Protein 2OPE (pdb70)

Structure (mmCIF, N/CA/C/O backbone):
data_2OPE
#
_entry.id   2OPE
#
_cell.length_a   76.836
_cell.length_b   76.836
_cell.length_c   89.663
_cell.angle_alpha   90.00
_cell.angle_beta   90.00
_cell.angle_gamma   90.00
#
_symmetry.space_group_name_H-M   'P 43'
#
loop_
_entity.id
_entity.type
_entity.pdbx_description
1 polymer PilX
2 water water
#
loop_
_atom_site.group_PDB
_atom_site.id
_atom_site.type_symbol
_atom_site.label_atom_id
_atom_site.label_alt_id
_atom_site.label_comp_id
_atom_site.label_asym_id
_atom_site.label_entity_id
_atom_site.label_seq_id
_atom_site.pdbx_PDB_ins_code
_atom_site.Cartn_x
_atom_site.Cartn_y
_atom_site.Cartn_z
_atom_site.occupancy
_atom_site.B_iso_or_equiv
_atom_site.auth_seq_id
_atom_site.auth_comp_id
_atom_site.auth_asym_id
_atom_site.auth_atom_id
_atom_site.pdbx_PDB_model_num
ATOM 1 N N . PHE A 1 4 ? -3.188 -16.255 16.330 1.00 51.32 28 PHE A N 1
ATOM 2 C CA . PHE A 1 4 ? -2.350 -15.030 16.589 1.00 52.14 28 PHE A CA 1
ATOM 3 C C . PHE A 1 4 ? -2.548 -13.922 15.551 1.00 50.83 28 PHE A C 1
ATOM 4 O O . PHE A 1 4 ? -2.748 -12.769 15.898 1.00 51.51 28 PHE A O 1
ATOM 12 N N . GLU A 1 5 ? -2.468 -14.269 14.274 1.00 49.34 29 GLU A N 1
ATOM 13 C CA . GLU A 1 5 ? -2.621 -13.278 13.242 1.00 47.86 29 GLU A CA 1
ATOM 14 C C . GLU A 1 5 ? -4.046 -12.762 13.286 1.00 48.59 29 GLU A C 1
ATOM 15 O O . GLU A 1 5 ? -4.283 -11.602 12.938 1.00 49.78 29 GLU A O 1
ATOM 21 N N . LYS A 1 6 ? -4.981 -13.625 13.708 1.00 48.18 30 LYS A N 1
ATOM 22 C CA . LYS A 1 6 ? -6.398 -13.280 13.911 1.00 48.93 30 LYS A CA 1
ATOM 23 C C . LYS A 1 6 ? -6.592 -12.276 15.011 1.00 46.57 30 LYS A C 1
ATOM 24 O O . LYS A 1 6 ? -7.383 -11.371 14.861 1.00 48.04 30 LYS A O 1
ATOM 30 N N . GLY A 1 7 ? -5.897 -12.458 16.122 1.00 45.27 31 GLY A N 1
ATOM 31 C CA . GLY A 1 7 ? -5.880 -11.477 17.188 1.00 45.44 31 GLY A CA 1
ATOM 32 C C . GLY A 1 7 ? -5.333 -10.146 16.656 1.00 47.09 31 GLY A C 1
ATOM 33 O O . GLY A 1 7 ? -5.862 -9.086 16.976 1.00 46.75 31 GLY A O 1
ATOM 34 N N . TYR A 1 8 ? -4.280 -10.189 15.835 1.00 47.20 32 TYR A N 1
ATOM 35 C CA . TYR A 1 8 ? -3.708 -8.950 15.288 1.00 48.19 32 TYR A CA 1
ATOM 36 C C . TYR A 1 8 ? -4.696 -8.201 14.364 1.00 48.22 32 TYR A C 1
ATOM 37 O O . TYR A 1 8 ? -4.780 -6.978 14.385 1.00 47.40 32 TYR A O 1
ATOM 46 N N . GLN A 1 9 ? -5.452 -8.953 13.573 1.00 48.41 33 GLN A N 1
ATOM 47 C CA . GLN A 1 9 ? -6.474 -8.391 12.727 1.00 48.10 33 GLN A CA 1
ATOM 48 C C . GLN A 1 9 ? -7.623 -7.761 13.554 1.00 49.97 33 GLN A C 1
ATOM 49 O O . GLN A 1 9 ? -8.269 -6.768 13.116 1.00 49.42 33 GLN A O 1
ATOM 55 N N . SER A 1 10 ? -7.900 -8.349 14.726 1.00 49.64 34 SER A N 1
ATOM 56 C CA . SER A 1 10 ? -8.873 -7.750 15.635 1.00 50.03 34 SER A CA 1
ATOM 57 C C . SER A 1 10 ? -8.372 -6.415 16.166 1.00 50.37 34 SER A C 1
ATOM 58 O O . SER A 1 10 ? -9.075 -5.410 16.094 1.00 51.19 34 SER A O 1
ATOM 61 N N . GLN A 1 11 ? -7.157 -6.376 16.692 1.00 49.64 35 GLN A N 1
ATOM 62 C CA . GLN A 1 11 ? -6.672 -5.103 17.222 1.00 48.80 35 GLN A CA 1
ATOM 63 C C . GLN A 1 11 ? -6.630 -4.043 16.131 1.00 45.93 35 GLN A C 1
ATOM 64 O O . GLN A 1 11 ? -6.933 -2.896 16.389 1.00 44.77 35 GLN A O 1
ATOM 70 N N . LEU A 1 12 ? -6.214 -4.419 14.925 1.00 45.62 36 LEU A N 1
ATOM 71 C CA . LEU A 1 12 ? -6.224 -3.495 13.765 1.00 44.72 36 LEU A CA 1
ATOM 72 C C . LEU A 1 12 ? -7.656 -2.991 13.557 1.00 45.27 36 LEU A C 1
ATOM 73 O O . LEU A 1 12 ? -7.895 -1.793 13.316 1.00 44.92 36 LEU A O 1
ATOM 78 N N . TYR A 1 13 ? -8.627 -3.886 13.701 1.00 45.31 37 TYR A N 1
ATOM 79 C CA . TYR A 1 13 ? -9.983 -3.474 13.462 1.00 45.62 37 TYR A CA 1
ATOM 80 C C . TYR A 1 13 ? -10.318 -2.362 14.467 1.00 47.70 37 TYR A C 1
ATOM 81 O O . TYR A 1 13 ? -10.755 -1.256 14.079 1.00 49.52 37 TYR A O 1
ATOM 90 N N . THR A 1 14 ? -10.053 -2.642 15.739 1.00 46.52 38 THR A N 1
ATOM 91 C CA . THR A 1 14 ? -10.302 -1.729 16.841 1.00 47.92 38 THR A CA 1
ATOM 92 C C . THR A 1 14 ? -9.509 -0.418 16.742 1.00 48.85 38 THR A C 1
ATOM 93 O O . THR A 1 14 ? -10.000 0.626 17.136 1.00 49.36 38 THR A O 1
ATOM 97 N N . GLU A 1 15 ? -8.303 -0.464 16.196 1.00 49.39 39 GLU A N 1
ATOM 98 C CA . GLU A 1 15 ? -7.542 0.773 16.009 1.00 50.81 39 GLU A CA 1
ATOM 99 C C . GLU A 1 15 ? -8.227 1.600 14.934 1.00 51.14 39 GLU A C 1
ATOM 100 O O . GLU A 1 15 ? -8.287 2.836 15.020 1.00 53.63 39 GLU A O 1
ATOM 106 N N . MET A 1 16 ? -8.735 0.926 13.910 1.00 50.35 40 MET A N 1
ATOM 107 C CA . MET A 1 16 ? -9.255 1.651 12.748 1.00 48.97 40 MET A CA 1
ATOM 108 C C . MET A 1 16 ? -10.539 2.299 13.135 1.00 47.56 40 MET A C 1
ATOM 109 O O . MET A 1 16 ? -10.767 3.412 12.721 1.00 46.32 40 MET A O 1
ATOM 114 N N . VAL A 1 17 ? -11.343 1.614 13.963 1.00 47.94 41 VAL A N 1
ATOM 115 C CA . VAL A 1 17 ? -12.553 2.237 14.524 1.00 47.49 41 VAL A CA 1
ATOM 116 C C . VAL A 1 17 ? -12.209 3.512 15.283 1.00 47.34 41 VAL A C 1
ATOM 117 O O . VAL A 1 17 ? -12.839 4.520 15.096 1.00 47.45 41 VAL A O 1
ATOM 121 N N . GLY A 1 18 ? -11.193 3.441 16.136 1.00 48.85 42 GLY A N 1
ATOM 122 C CA . GLY A 1 18 ? -10.647 4.613 16.848 1.00 49.84 42 GLY A CA 1
ATOM 123 C C . GLY A 1 18 ? -10.252 5.758 15.926 1.00 48.74 42 GLY A C 1
ATOM 124 O O . GLY A 1 18 ? -10.617 6.880 16.159 1.00 48.80 42 GLY A O 1
ATOM 125 N N . ILE A 1 19 ? -9.485 5.451 14.886 1.00 49.02 43 ILE A N 1
ATOM 126 C CA . ILE A 1 19 ? -9.129 6.414 13.834 1.00 48.48 43 ILE A CA 1
ATOM 127 C C . ILE A 1 19 ? -10.353 6.993 13.100 1.00 47.71 43 ILE A C 1
ATOM 128 O O . ILE A 1 19 ? -10.452 8.206 12.910 1.00 49.13 43 ILE A O 1
ATOM 133 N N . ASN A 1 20 ? -11.285 6.132 12.713 1.00 46.08 44 ASN A N 1
ATOM 134 C CA . ASN A 1 20 ? -12.562 6.552 12.116 1.00 47.18 44 ASN A CA 1
ATOM 135 C C . ASN A 1 20 ? -13.332 7.543 13.038 1.00 47.84 44 ASN A C 1
ATOM 136 O O . ASN A 1 20 ? -13.864 8.576 12.585 1.00 49.33 44 ASN A O 1
ATOM 141 N N . ASN A 1 21 ? -13.405 7.235 14.326 1.00 45.40 45 ASN A N 1
ATOM 142 C CA . ASN A 1 21 ? -14.211 8.059 15.212 1.00 46.44 45 ASN A CA 1
ATOM 143 C C . ASN A 1 21 ? -13.608 9.458 15.404 1.00 45.70 45 ASN A C 1
ATOM 144 O O . ASN A 1 21 ? -14.333 10.449 15.471 1.00 46.51 45 ASN A O 1
ATOM 149 N N . ILE A 1 22 ? -12.287 9.535 15.488 1.00 43.87 46 ILE A N 1
ATOM 150 C CA . ILE A 1 22 ? -11.643 10.819 15.577 1.00 44.44 46 ILE A CA 1
ATOM 151 C C . ILE A 1 22 ? -11.743 11.604 14.264 1.00 47.16 46 ILE A C 1
ATOM 152 O O . ILE A 1 22 ? -11.843 12.820 14.293 1.00 48.30 46 ILE A O 1
ATOM 157 N N . SER A 1 23 ? -11.634 10.911 13.120 1.00 46.36 47 SER A N 1
ATOM 158 C CA . SER A 1 23 ? -11.821 11.530 11.844 1.00 46.52 47 SER A CA 1
ATOM 159 C C . SER A 1 23 ? -13.205 12.151 11.726 1.00 45.74 47 SER A C 1
ATOM 160 O O . SER A 1 23 ? -13.358 13.280 11.268 1.00 43.93 47 SER A O 1
ATOM 163 N N . LYS A 1 24 ? -14.217 11.397 12.118 1.00 46.35 48 LYS A N 1
ATOM 164 C CA . LYS A 1 24 ? -15.581 11.858 11.974 1.00 46.84 48 LYS A CA 1
ATOM 165 C C . LYS A 1 24 ? -15.844 13.090 12.880 1.00 46.16 48 LYS A C 1
ATOM 166 O O . LYS A 1 24 ? -16.414 14.081 12.461 1.00 43.44 48 LYS A O 1
ATOM 172 N N . GLN A 1 25 ? -15.383 13.026 14.121 1.00 46.57 49 GLN A N 1
ATOM 173 C CA . GLN A 1 25 ? -15.824 13.958 15.159 1.00 46.92 49 GLN A CA 1
ATOM 174 C C . GLN A 1 25 ? -14.917 15.205 15.205 1.00 46.72 49 GLN A C 1
ATOM 175 O O . GLN A 1 25 ? -15.332 16.243 15.681 1.00 45.02 49 GLN A O 1
ATOM 181 N N . PHE A 1 26 ? -13.676 15.070 14.725 1.00 44.75 50 PHE A N 1
ATOM 182 C CA . PHE A 1 26 ? -12.741 16.171 14.724 1.00 46.13 50 PHE A CA 1
ATOM 183 C C . PHE A 1 26 ? -12.427 16.675 13.325 1.00 46.91 50 PHE A C 1
ATOM 184 O O . PHE A 1 26 ? -12.004 17.801 13.177 1.00 50.61 50 PHE A O 1
ATOM 192 N N . ILE A 1 27 ? -12.588 15.875 12.285 1.00 46.31 51 ILE A N 1
ATOM 193 C CA . ILE A 1 27 ? -12.243 16.407 10.969 1.00 46.59 51 ILE A CA 1
ATOM 194 C C . ILE A 1 27 ? -13.491 16.705 10.105 1.00 48.55 51 ILE A C 1
ATOM 195 O O . ILE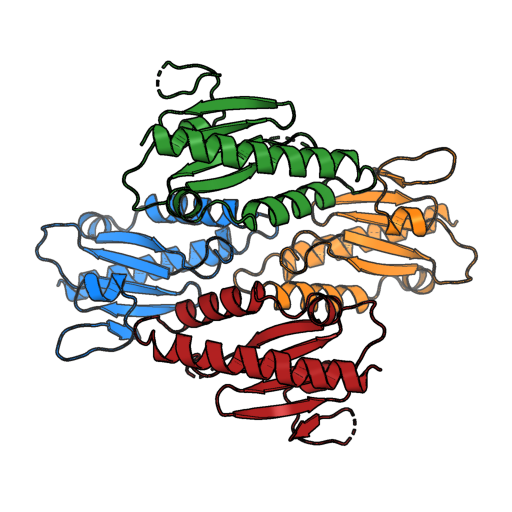 A 1 27 ? -13.680 17.840 9.630 1.00 48.24 51 ILE A O 1
ATOM 200 N N . LEU A 1 28 ? -14.330 15.683 9.932 1.00 48.38 52 LEU A N 1
ATOM 201 C CA . LEU A 1 28 ? -15.570 15.814 9.193 1.00 49.23 52 LEU A CA 1
ATOM 202 C C . LEU A 1 28 ? -16.486 16.877 9.806 1.00 50.73 52 LEU A C 1
ATOM 203 O O . LEU A 1 28 ? -17.211 17.585 9.082 1.00 52.89 52 LEU A O 1
ATOM 208 N N . LYS A 1 29 ? -16.400 17.027 11.122 1.00 49.19 53 LYS A N 1
ATOM 209 C CA . LYS A 1 29 ? -17.369 17.806 11.875 1.00 49.39 53 LYS A CA 1
ATOM 210 C C . LYS A 1 29 ? -17.099 19.304 11.805 1.00 49.74 53 LYS A C 1
ATOM 211 O O . LYS A 1 29 ? -17.978 20.104 12.079 1.00 52.28 53 LYS A O 1
ATOM 217 N N . ASN A 1 30 ? -15.887 19.683 11.444 1.00 49.66 54 ASN A N 1
ATOM 218 C CA . ASN A 1 30 ? -15.567 21.074 11.192 1.00 49.62 54 ASN A CA 1
ATOM 219 C C . ASN A 1 30 ? -16.628 21.667 10.257 1.00 50.81 54 ASN A C 1
ATOM 220 O O . ASN A 1 30 ? -16.858 21.162 9.139 1.00 51.20 54 ASN A O 1
ATOM 225 N N . PRO A 1 31 ? -17.275 22.751 10.725 1.00 49.39 55 PRO A N 1
ATOM 226 C CA . PRO A 1 31 ? -18.423 23.340 10.103 1.00 47.50 55 PRO A CA 1
ATOM 227 C C . PRO A 1 31 ? -18.068 24.042 8.817 1.00 46.59 55 PRO A C 1
ATOM 228 O O . PRO A 1 31 ? -18.895 24.072 7.905 1.00 47.50 55 PRO A O 1
ATOM 232 N N . LEU A 1 32 ? -16.872 24.615 8.737 1.00 44.10 56 LEU A N 1
ATOM 233 C CA . LEU A 1 32 ? -16.565 25.524 7.638 1.00 44.40 56 LEU A CA 1
ATOM 234 C C . LEU A 1 32 ? -15.371 25.160 6.698 1.00 45.15 56 LEU A C 1
ATOM 235 O O . LEU A 1 32 ? -15.268 25.755 5.628 1.00 45.34 56 LEU A O 1
ATOM 240 N N . ASP A 1 33 ? -14.487 24.224 7.074 1.00 44.92 57 ASP A N 1
ATOM 241 C CA . ASP A 1 33 ? -13.449 23.745 6.144 1.00 44.94 57 ASP A CA 1
ATOM 242 C C . ASP A 1 33 ? -14.076 23.342 4.778 1.00 45.53 57 ASP A C 1
ATOM 243 O O . ASP A 1 33 ? -15.169 22.747 4.733 1.00 45.29 57 ASP A O 1
ATOM 248 N N . ASP A 1 34 ? -13.377 23.659 3.683 1.00 44.50 58 ASP A N 1
ATOM 249 C CA . ASP A 1 34 ? -13.764 23.239 2.339 1.00 44.04 58 ASP A CA 1
ATOM 250 C C . ASP A 1 34 ? -13.314 21.794 2.056 1.00 44.93 58 ASP A C 1
ATOM 251 O O . ASP A 1 34 ? -12.561 21.189 2.842 1.00 44.28 58 ASP A O 1
ATOM 256 N N . ASN A 1 35 ? -13.831 21.211 0.980 1.00 45.48 59 ASN A N 1
ATOM 257 C CA . ASN A 1 35 ? -13.604 19.790 0.728 1.00 47.33 59 ASN A CA 1
ATOM 258 C C . ASN A 1 35 ? -12.158 19.431 0.470 1.00 48.46 59 ASN A C 1
ATOM 259 O O . ASN A 1 35 ? -11.723 18.317 0.771 1.00 47.84 59 ASN A O 1
ATOM 264 N N . GLN A 1 36 ? -11.417 20.373 -0.120 1.00 48.49 60 GLN A N 1
ATOM 265 C CA . GLN A 1 36 ? -9.997 20.196 -0.326 1.00 47.82 60 GLN A CA 1
ATOM 266 C C . GLN A 1 36 ? -9.244 20.146 1.009 1.00 46.96 60 GLN A C 1
ATOM 267 O O . GLN A 1 36 ? -8.310 19.370 1.179 1.00 47.41 60 GLN A O 1
ATOM 273 N N . THR A 1 37 ? -9.655 20.981 1.955 1.00 46.84 61 THR A N 1
ATOM 274 C CA . THR A 1 37 ? -9.089 21.003 3.299 1.00 46.55 61 THR A CA 1
ATOM 275 C C . THR A 1 37 ? -9.439 19.758 4.131 1.00 47.74 61 THR A C 1
ATOM 276 O O . THR A 1 37 ? -8.582 19.193 4.812 1.00 47.57 61 THR A O 1
ATOM 280 N N . ILE A 1 38 ? -10.694 19.319 4.064 1.00 48.54 62 ILE A N 1
ATOM 281 C CA . ILE A 1 38 ? -11.104 18.107 4.768 1.00 48.47 62 ILE A CA 1
ATOM 282 C C . ILE A 1 38 ? -10.288 16.927 4.231 1.00 48.34 62 ILE A C 1
ATOM 283 O O . ILE A 1 38 ? -9.798 16.110 4.991 1.00 49.42 62 ILE A O 1
ATOM 288 N N . LYS A 1 39 ? -10.174 16.833 2.908 1.00 46.88 63 LYS A N 1
ATOM 289 C CA . LYS A 1 39 ? -9.496 15.722 2.270 1.00 44.94 63 LYS A CA 1
ATOM 290 C C . LYS A 1 39 ? -8.022 15.643 2.676 1.00 47.35 63 LYS A C 1
ATOM 291 O O . LYS A 1 39 ? -7.560 14.583 3.076 1.00 47.10 63 LYS A O 1
ATOM 297 N N . SER A 1 40 ? -7.275 16.752 2.601 1.00 48.38 64 SER A N 1
ATOM 298 C CA . SER A 1 40 ? -5.858 16.646 2.969 1.00 49.02 64 SER A CA 1
ATOM 299 C C . SER A 1 40 ? -5.659 16.456 4.458 1.00 46.74 64 SER A C 1
ATOM 300 O O . SER A 1 40 ? -4.751 15.743 4.871 1.00 44.97 64 SER A O 1
ATOM 303 N N . LYS A 1 41 ? -6.488 17.108 5.267 1.00 47.02 65 LYS A N 1
ATOM 304 C CA . LYS A 1 41 ? -6.498 16.804 6.714 1.00 46.52 65 LYS A CA 1
ATOM 305 C C . LYS A 1 41 ? -6.745 15.314 7.004 1.00 47.11 65 LYS A C 1
ATOM 306 O O . LYS A 1 41 ? -5.975 14.698 7.748 1.00 48.29 65 LYS A O 1
ATOM 312 N N . LEU A 1 42 ? -7.740 14.700 6.372 1.00 45.46 66 LEU A N 1
ATOM 313 C CA . LEU A 1 42 ? -7.932 13.274 6.601 1.00 46.71 66 LEU A CA 1
ATOM 314 C C . LEU A 1 42 ? -6.669 12.485 6.292 1.00 47.04 66 LEU A C 1
ATOM 315 O O . LEU A 1 42 ? -6.251 11.623 7.074 1.00 48.02 66 LEU A O 1
ATOM 320 N N . GLU A 1 43 ? -6.082 12.780 5.127 1.00 47.04 67 GLU A N 1
ATOM 321 C CA . GLU A 1 43 ? -4.870 12.120 4.621 1.00 45.11 67 GLU A CA 1
ATOM 322 C C . GLU A 1 43 ? -3.666 12.305 5.548 1.00 45.12 67 GLU A C 1
ATOM 323 O O . GLU A 1 43 ? -2.928 11.364 5.794 1.00 47.97 67 GLU A O 1
ATOM 329 N N . ARG A 1 44 ? -3.441 13.511 6.044 1.00 45.57 68 ARG A N 1
ATOM 330 C CA . ARG A 1 44 ? -2.349 13.744 7.000 1.00 46.06 68 ARG A CA 1
ATOM 331 C C . ARG A 1 44 ? -2.606 13.047 8.310 1.00 45.19 68 ARG A C 1
ATOM 332 O O . ARG A 1 44 ? -1.707 12.466 8.887 1.00 46.84 68 ARG A O 1
ATOM 340 N N . PHE A 1 45 ? -3.832 13.146 8.810 1.00 45.40 69 PHE A N 1
ATOM 341 C CA . PHE A 1 45 ? -4.130 12.611 10.118 1.00 46.78 69 PHE A CA 1
ATOM 342 C C . PHE A 1 45 ? -3.963 11.098 10.100 1.00 47.68 69 PHE A C 1
ATOM 343 O O . PHE A 1 45 ? -3.228 10.536 10.892 1.00 46.66 69 PHE A O 1
ATOM 351 N N . VAL A 1 46 ? -4.663 10.453 9.183 1.00 50.21 70 VAL A N 1
ATOM 352 C CA . VAL A 1 46 ? -4.613 8.990 9.047 1.00 51.91 70 VAL A CA 1
ATOM 353 C C . VAL A 1 46 ? -3.224 8.447 8.803 1.00 51.84 70 VAL A C 1
ATOM 354 O O . VAL A 1 46 ? -2.808 7.466 9.431 1.00 51.72 70 VAL A O 1
ATOM 358 N N . SER A 1 47 ? -2.496 9.082 7.892 1.00 51.49 71 SER A N 1
ATOM 359 C CA . SER A 1 47 ? -1.195 8.550 7.529 1.00 51.00 71 SER A CA 1
ATOM 360 C C . SER A 1 47 ? -0.181 8.825 8.614 1.00 49.39 71 SER A C 1
ATOM 361 O O . SER A 1 47 ? 0.817 8.150 8.714 1.00 48.28 71 SER A O 1
ATOM 364 N N . GLY A 1 48 ? -0.432 9.822 9.442 1.00 49.58 72 GLY A N 1
ATOM 365 C CA . GLY A 1 48 ? 0.530 10.102 10.505 1.00 49.75 72 GLY A CA 1
ATOM 366 C C . GLY A 1 48 ? 0.136 9.535 11.871 1.00 48.48 72 GLY A C 1
ATOM 367 O O . GLY A 1 48 ? 0.797 9.789 12.845 1.00 48.54 72 GLY A O 1
ATOM 368 N N . TYR A 1 49 ? -0.956 8.792 11.948 1.00 49.02 73 TYR A N 1
ATOM 369 C CA . TYR A 1 49 ? -1.486 8.377 13.239 1.00 48.22 73 TYR A CA 1
ATOM 370 C C . TYR A 1 49 ? -0.625 7.217 13.720 1.00 49.16 73 TYR A C 1
ATOM 371 O O . TYR A 1 49 ? -0.238 6.378 12.912 1.00 49.29 73 TYR A O 1
ATOM 380 N N . LYS A 1 50 ? -0.323 7.192 15.021 1.00 49.11 74 LYS A N 1
ATOM 381 C CA . LYS A 1 50 ? 0.536 6.176 15.637 1.00 48.58 74 LYS A CA 1
ATOM 382 C C . LYS A 1 50 ? -0.286 5.123 16.421 1.00 48.41 74 LYS A C 1
ATOM 383 O O . LYS A 1 50 ? -0.665 5.340 17.602 1.00 46.16 74 LYS A O 1
ATOM 389 N N . MET A 1 51 ? -0.535 3.974 15.790 1.00 47.33 75 MET A N 1
ATOM 390 C CA . MET A 1 51 ? -1.294 2.914 16.454 1.00 48.97 75 MET A CA 1
ATOM 391 C C . MET A 1 51 ? -0.467 2.272 17.568 1.00 47.15 75 MET A C 1
ATOM 392 O O . MET A 1 51 ? 0.742 2.494 17.661 1.00 46.12 75 MET A O 1
ATOM 397 N N . ASN A 1 52 ? -1.128 1.506 18.429 1.00 46.25 76 ASN A N 1
ATOM 398 C CA . ASN A 1 52 ? -0.412 0.641 19.341 1.00 45.80 76 ASN A CA 1
ATOM 399 C C . ASN A 1 52 ? 0.796 0.068 18.606 1.00 45.26 76 ASN A C 1
ATOM 400 O O . ASN A 1 52 ? 0.663 -0.462 17.506 1.00 43.11 76 ASN A O 1
ATOM 405 N N . PRO A 1 53 ? 1.985 0.190 19.195 1.00 46.12 77 PRO A N 1
ATOM 406 C CA . PRO A 1 53 ? 3.202 -0.224 18.458 1.00 47.77 77 PRO A CA 1
ATOM 407 C C . PRO A 1 53 ? 3.237 -1.697 18.012 1.00 48.68 77 PRO A C 1
ATOM 408 O O . PRO A 1 53 ? 3.742 -1.995 16.922 1.00 48.25 77 PRO A O 1
ATOM 412 N N . LYS A 1 54 ? 2.692 -2.606 18.818 1.00 49.87 78 LYS A N 1
ATOM 413 C CA . LYS A 1 54 ? 2.407 -3.957 18.321 1.00 51.40 78 LYS A CA 1
ATOM 414 C C . LYS A 1 54 ? 1.738 -3.927 16.929 1.00 50.98 78 LYS A C 1
ATOM 415 O O . LYS A 1 54 ? 2.153 -4.630 16.025 1.00 52.68 78 LYS A O 1
ATOM 421 N N . ILE A 1 55 ? 0.738 -3.079 16.730 1.00 49.57 79 ILE A N 1
ATOM 422 C CA . ILE A 1 55 ? 0.009 -3.069 15.471 1.00 48.49 79 ILE A CA 1
ATOM 423 C C . ILE A 1 55 ? 0.745 -2.303 14.356 1.00 49.02 79 ILE A C 1
ATOM 424 O O . ILE A 1 55 ? 0.795 -2.748 13.200 1.00 49.44 79 ILE A O 1
ATOM 429 N N . ALA A 1 56 ? 1.304 -1.148 14.700 1.00 48.57 80 ALA A N 1
ATOM 430 C CA . ALA A 1 56 ? 2.008 -0.290 13.740 1.00 48.70 80 ALA A CA 1
ATOM 431 C C . ALA A 1 56 ? 3.192 -0.969 13.068 1.00 49.04 80 ALA A C 1
ATOM 432 O O . ALA A 1 56 ? 3.539 -0.645 11.939 1.00 50.58 80 ALA A O 1
ATOM 434 N N . GLU A 1 57 ? 3.831 -1.878 13.778 1.00 49.68 81 GLU A N 1
ATOM 435 C CA . GLU A 1 57 ? 4.914 -2.669 13.234 1.00 51.04 81 GLU A CA 1
ATOM 436 C C . GLU A 1 57 ? 4.463 -3.522 12.052 1.00 50.36 81 GLU A C 1
ATOM 437 O O . GLU A 1 57 ? 5.258 -3.839 11.157 1.00 49.81 81 GLU A O 1
ATOM 443 N N . LYS A 1 58 ? 3.197 -3.930 12.079 1.00 48.52 82 LYS A N 1
ATOM 444 C CA . LYS A 1 58 ? 2.722 -4.972 11.176 1.00 48.75 82 LYS A CA 1
ATOM 445 C C . LYS A 1 58 ? 1.802 -4.514 10.053 1.00 48.38 82 LYS A C 1
ATOM 446 O O . LYS A 1 58 ? 1.716 -5.195 9.030 1.00 48.36 82 LYS A O 1
ATOM 452 N N . TYR A 1 59 ? 1.108 -3.383 10.258 1.00 48.91 83 TYR A N 1
ATOM 453 C CA . TYR A 1 59 ? 0.070 -2.908 9.346 1.00 48.24 83 TYR A CA 1
ATOM 454 C C . TYR A 1 59 ? 0.265 -1.476 8.899 1.00 48.58 83 TYR A C 1
ATOM 455 O O . TYR A 1 59 ? 0.777 -0.669 9.654 1.00 49.82 83 TYR A O 1
ATOM 464 N N . ASN A 1 60 ? -0.149 -1.177 7.664 1.00 48.42 84 ASN A N 1
ATOM 465 C CA . ASN A 1 60 ? -0.351 0.215 7.211 1.00 47.62 84 ASN A CA 1
ATOM 466 C C . ASN A 1 60 ? -1.835 0.603 7.102 1.00 47.77 84 ASN A C 1
ATOM 467 O O . ASN A 1 60 ? -2.652 -0.161 6.621 1.00 48.95 84 ASN A O 1
ATOM 472 N N . VAL A 1 61 ? -2.189 1.783 7.588 1.00 47.40 85 VAL A N 1
ATOM 473 C CA . VAL A 1 61 ? -3.556 2.253 7.448 1.00 46.72 85 VAL A CA 1
ATOM 474 C C . VAL A 1 61 ? -3.621 3.478 6.505 1.00 47.35 85 VAL A C 1
ATOM 475 O O . VAL A 1 61 ? -2.802 4.406 6.596 1.00 45.89 85 VAL A O 1
ATOM 479 N N . SER A 1 62 ? -4.571 3.469 5.562 1.00 47.32 86 SER A N 1
ATOM 480 C CA . SER A 1 62 ? -4.681 4.600 4.624 1.00 45.71 86 SER A CA 1
ATOM 481 C C . SER A 1 62 ? -6.154 4.929 4.431 1.00 44.90 86 SER A C 1
ATOM 482 O O . SER A 1 62 ? -6.984 4.074 4.721 1.00 43.97 86 SER A O 1
ATOM 485 N N . VAL A 1 63 ? -6.458 6.145 3.949 1.00 43.94 87 VAL A N 1
ATOM 486 C CA . VAL A 1 63 ? -7.842 6.661 3.750 1.00 44.80 87 VAL A CA 1
ATOM 487 C C . VAL A 1 63 ? -8.062 6.913 2.230 1.00 47.33 87 VAL A C 1
ATOM 488 O O . VAL A 1 63 ? -7.144 7.313 1.485 1.00 48.64 87 VAL A O 1
ATOM 492 N N . HIS A 1 64 ? -9.260 6.629 1.747 1.00 47.63 88 HIS A N 1
ATOM 493 C CA . HIS A 1 64 ? -9.486 6.610 0.308 1.00 46.95 88 HIS A CA 1
ATOM 494 C C . HIS A 1 64 ? -10.792 7.293 -0.027 1.00 45.95 88 HIS A C 1
ATOM 495 O O . HIS A 1 64 ? -11.701 7.310 0.775 1.00 47.81 88 HIS A O 1
ATOM 502 N N . PHE A 1 65 ? -10.866 7.876 -1.206 1.00 46.23 89 PHE A N 1
ATOM 503 C CA . PHE A 1 65 ? -11.965 8.727 -1.614 1.00 46.46 89 PHE A CA 1
ATOM 504 C C . PHE A 1 65 ? -12.412 8.326 -3.001 1.00 47.97 89 PHE A C 1
ATOM 505 O O . PHE A 1 65 ? -11.602 8.139 -3.910 1.00 49.68 89 PHE A O 1
ATOM 513 N N . VAL A 1 66 ? -13.702 8.223 -3.204 1.00 49.25 90 VAL A N 1
ATOM 514 C CA . VAL A 1 66 ? -14.154 8.007 -4.554 1.00 50.09 90 VAL A CA 1
ATOM 515 C C . VAL A 1 66 ? -14.168 9.341 -5.271 1.00 49.45 90 VAL A C 1
ATOM 516 O O . VAL A 1 66 ? -13.778 9.437 -6.436 1.00 50.09 90 VAL A O 1
ATOM 520 N N . ASN A 1 67 ? -14.577 10.364 -4.532 1.00 48.99 91 ASN A N 1
ATOM 521 C CA . ASN A 1 67 ? -14.893 11.676 -5.059 1.00 47.68 91 ASN A CA 1
ATOM 522 C C . ASN A 1 67 ? -14.272 12.703 -4.124 1.00 48.68 91 ASN A C 1
ATOM 523 O O . ASN A 1 67 ? -1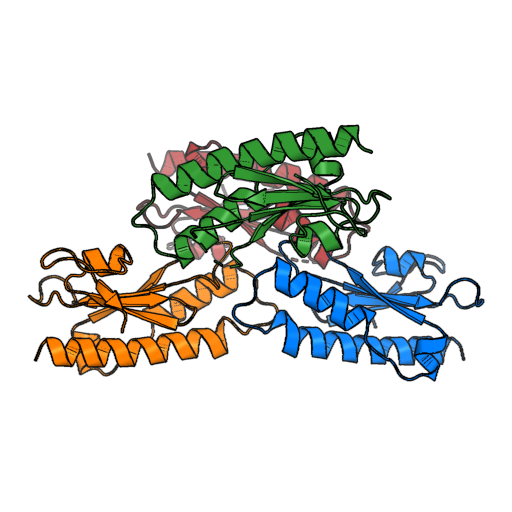4.709 12.853 -2.969 1.00 48.28 91 ASN A O 1
ATOM 528 N N . LYS A 1 68 ? -13.260 13.406 -4.617 1.00 48.73 92 LYS A N 1
ATOM 529 C CA . LYS A 1 68 ? -12.587 14.435 -3.855 1.00 48.81 92 LYS A CA 1
ATOM 530 C C . LYS A 1 6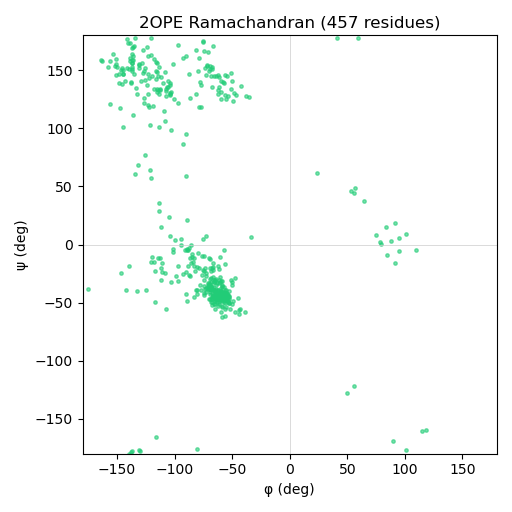8 ? -13.538 15.551 -3.450 1.00 49.52 92 LYS A C 1
ATOM 531 O O . LYS A 1 68 ? -13.188 16.410 -2.644 1.00 50.79 92 LYS A O 1
ATOM 537 N N . GLU A 1 69 ? -14.744 15.564 -3.997 1.00 49.21 93 GLU A N 1
ATOM 538 C CA . GLU A 1 69 ? -15.667 16.644 -3.637 1.00 49.22 93 GLU A CA 1
ATOM 539 C C . GLU A 1 69 ? -16.697 16.139 -2.602 1.00 49.26 93 GLU A C 1
ATOM 540 O O . GLU A 1 69 ? -17.495 16.914 -2.033 1.00 49.38 93 GLU A O 1
ATOM 546 N N . LYS A 1 70 ? -16.646 14.833 -2.342 1.00 47.91 94 LYS A N 1
ATOM 547 C CA . LYS A 1 70 ? -17.393 14.237 -1.257 1.00 46.96 94 LYS A CA 1
ATOM 548 C C . LYS A 1 70 ? -16.421 13.550 -0.299 1.00 46.45 94 LYS A C 1
ATOM 549 O O . LYS A 1 70 ? -16.459 12.311 -0.133 1.00 46.96 94 LYS A O 1
ATOM 555 N N . PRO A 1 71 ? -15.542 14.333 0.352 1.00 45.52 95 PRO A N 1
ATOM 556 C CA . PRO A 1 71 ? -14.527 13.719 1.231 1.00 44.94 95 PRO A CA 1
ATOM 557 C C . PRO A 1 71 ? -15.097 13.067 2.487 1.00 45.56 95 PRO A C 1
ATOM 558 O O . PRO A 1 71 ? -14.427 12.242 3.082 1.00 46.43 95 PRO A O 1
ATOM 562 N N . ARG A 1 72 ? -16.309 13.438 2.895 1.00 45.31 96 ARG A N 1
ATOM 563 C CA . ARG A 1 72 ? -16.948 12.821 4.055 1.00 45.24 96 ARG A CA 1
ATOM 564 C C . ARG A 1 72 ? -17.315 11.380 3.795 1.00 47.09 96 ARG A C 1
ATOM 565 O O . ARG A 1 72 ? -17.492 10.607 4.753 1.00 48.84 96 ARG A O 1
ATOM 573 N N . ALA A 1 73 ? -17.464 11.021 2.509 1.00 46.36 97 ALA A N 1
ATOM 574 C CA . ALA A 1 73 ? -17.557 9.615 2.078 1.00 44.79 97 ALA A CA 1
ATOM 575 C C . ALA A 1 73 ? -16.161 9.107 1.785 1.00 44.98 97 ALA A C 1
ATOM 576 O O . ALA A 1 73 ? -15.635 9.333 0.690 1.00 46.39 97 ALA A O 1
ATOM 578 N N . TYR A 1 74 ? -15.540 8.457 2.757 1.00 43.73 98 TYR A N 1
ATOM 579 C CA . TYR A 1 74 ? -14.218 7.856 2.541 1.00 43.81 98 TYR A CA 1
ATOM 580 C C . TYR A 1 74 ? -14.281 6.456 3.160 1.00 44.40 98 TYR A C 1
ATOM 581 O O . TYR A 1 74 ? -15.230 6.110 3.856 1.00 43.94 98 TYR A O 1
ATOM 590 N N . SER A 1 75 ? -13.257 5.669 2.904 1.00 45.51 99 SER A N 1
ATOM 591 C CA . SER A 1 75 ? -13.053 4.419 3.595 1.00 46.22 99 SER A CA 1
ATOM 592 C C . SER A 1 75 ? -11.608 4.318 4.098 1.00 46.69 99 SER A C 1
ATOM 593 O O . SER A 1 75 ? -10.696 4.973 3.581 1.00 47.60 99 SER A O 1
ATOM 596 N N . LEU A 1 76 ? -11.420 3.515 5.131 1.00 45.72 100 LEU A N 1
ATOM 597 C CA . LEU A 1 76 ? -10.114 3.232 5.640 1.00 44.19 100 LEU A CA 1
ATOM 598 C C . LEU A 1 76 ? -9.752 1.823 5.236 1.00 43.83 100 LEU A C 1
ATOM 599 O O . LEU A 1 76 ? -10.554 0.909 5.357 1.00 43.11 100 LEU A O 1
ATOM 604 N N . VAL A 1 77 ? -8.526 1.646 4.769 1.00 43.67 101 VAL A N 1
ATOM 605 C CA . VAL A 1 77 ? -7.998 0.325 4.428 1.00 43.60 101 VAL A CA 1
ATOM 606 C C . VAL A 1 77 ? -6.842 -0.036 5.400 1.00 44.09 101 VAL A C 1
ATOM 607 O O . VAL A 1 77 ? -5.949 0.752 5.648 1.00 44.35 101 VAL A O 1
ATOM 611 N N . GLY A 1 78 ? -6.884 -1.213 6.011 1.00 45.41 102 GLY A N 1
ATOM 612 C CA . GLY A 1 78 ? -5.799 -1.591 6.918 1.00 44.98 102 GLY A CA 1
ATOM 613 C C . GLY A 1 78 ? -5.180 -2.840 6.314 1.00 45.85 102 GLY A C 1
ATOM 614 O O . GLY A 1 78 ? -5.865 -3.842 6.137 1.00 45.35 102 GLY A O 1
ATOM 615 N N . VAL A 1 79 ? -3.900 -2.805 5.951 1.00 45.30 103 VAL A N 1
ATOM 616 C CA . VAL A 1 79 ? -3.316 -4.017 5.367 1.00 43.16 103 VAL A CA 1
ATOM 617 C C . VAL A 1 79 ? -1.939 -4.271 5.924 1.00 45.24 103 VAL A C 1
ATOM 618 O O . VAL A 1 79 ? -1.269 -3.347 6.428 1.00 46.17 103 VAL A O 1
ATOM 622 N N . PRO A 1 80 ? -1.511 -5.533 5.877 1.00 45.32 104 PRO A N 1
ATOM 623 C CA . PRO A 1 80 ? -0.226 -5.892 6.440 1.00 45.85 104 PRO A CA 1
ATOM 624 C C . PRO A 1 80 ? 0.912 -5.234 5.651 1.00 46.73 104 PRO A C 1
ATOM 625 O O . PRO A 1 80 ? 0.786 -5.072 4.447 1.00 47.48 104 PRO A O 1
ATOM 629 N N . LYS A 1 81 ? 1.984 -4.843 6.335 1.00 45.70 105 LYS A N 1
ATOM 630 C CA . LYS A 1 81 ? 3.210 -4.379 5.691 1.00 47.29 105 LYS A CA 1
ATOM 631 C C . LYS A 1 81 ? 3.773 -5.420 4.710 1.00 48.64 105 LYS A C 1
ATOM 632 O O . LYS A 1 81 ? 3.700 -6.628 4.956 1.00 48.55 105 LYS A O 1
ATOM 638 N N . THR A 1 82 ? 4.366 -4.920 3.628 1.00 50.23 106 THR A N 1
ATOM 639 C CA . THR A 1 82 ? 4.869 -5.734 2.532 1.00 51.47 106 THR A CA 1
ATOM 640 C C . THR A 1 82 ? 5.926 -6.696 3.028 1.00 52.01 106 THR A C 1
ATOM 641 O O . THR A 1 82 ? 6.895 -6.279 3.669 1.00 49.58 106 THR A O 1
ATOM 645 N N . GLY A 1 83 ? 5.699 -7.985 2.748 1.00 52.76 107 GLY A N 1
ATOM 646 C CA . GLY A 1 83 ? 6.737 -9.019 2.831 1.00 53.40 107 GLY A CA 1
ATOM 647 C C . GLY A 1 83 ? 6.816 -9.706 4.175 1.00 53.56 107 GLY A C 1
ATOM 648 O O . GLY A 1 83 ? 7.820 -10.341 4.492 1.00 53.45 107 GLY A O 1
ATOM 649 N N . THR A 1 84 ? 5.751 -9.585 4.961 1.00 53.37 108 THR A N 1
ATOM 650 C CA . THR A 1 84 ? 5.750 -10.074 6.336 1.00 53.27 108 THR A CA 1
ATOM 651 C C . THR A 1 84 ? 5.041 -11.404 6.558 1.00 53.18 108 THR A C 1
ATOM 652 O O . THR A 1 84 ? 5.066 -11.929 7.680 1.00 54.01 108 THR A O 1
ATOM 656 N N . GLY A 1 85 ? 4.422 -11.961 5.517 1.00 50.92 109 GLY A N 1
ATOM 657 C CA . GLY A 1 85 ? 3.729 -13.226 5.669 1.00 48.81 109 GLY A CA 1
ATOM 658 C C . GLY A 1 85 ? 2.304 -13.053 6.191 1.00 48.56 109 GLY A C 1
ATOM 659 O O . GLY A 1 85 ? 1.517 -13.994 6.210 1.00 48.74 109 GLY A O 1
ATOM 660 N N . TYR A 1 86 ? 1.939 -11.852 6.600 1.00 48.03 110 TYR A N 1
ATOM 661 C CA . TYR A 1 86 ? 0.571 -11.641 7.070 1.00 48.66 110 TYR A CA 1
ATOM 662 C C . TYR A 1 86 ? -0.320 -11.306 5.876 1.00 47.86 110 TYR A C 1
ATOM 663 O O . TYR A 1 86 ? 0.131 -10.682 4.888 1.00 45.66 110 TYR A O 1
ATOM 672 N N . THR A 1 87 ? -1.572 -11.743 5.966 1.00 46.92 111 THR A N 1
ATOM 673 C CA . THR A 1 87 ? -2.578 -11.538 4.909 1.00 48.56 111 THR A CA 1
ATOM 674 C C . THR A 1 87 ? -3.895 -10.836 5.355 1.00 49.32 111 THR A C 1
ATOM 675 O O . THR A 1 87 ? -4.468 -10.016 4.607 1.00 48.15 111 THR A O 1
ATOM 679 N N . LEU A 1 88 ? -4.370 -11.181 6.554 1.00 48.27 112 LEU A N 1
ATOM 680 C CA . LEU A 1 88 ? -5.647 -10.700 7.032 1.00 49.28 112 LEU A CA 1
ATOM 681 C C . LEU A 1 88 ? -5.609 -9.190 7.004 1.00 49.71 112 LEU A C 1
ATOM 682 O O . LEU A 1 88 ? -4.614 -8.585 7.414 1.00 49.77 112 LEU A O 1
ATOM 687 N N . SER A 1 89 ? -6.721 -8.592 6.582 1.00 48.99 113 SER A N 1
ATOM 688 C CA . SER A 1 89 ? -6.799 -7.151 6.453 1.00 48.37 113 SER A CA 1
ATOM 689 C C . SER A 1 89 ? -8.147 -6.652 6.971 1.00 49.76 113 SER A C 1
ATOM 690 O O . SER A 1 89 ? -8.957 -7.440 7.461 1.00 49.75 113 SER A O 1
ATOM 693 N N . VAL A 1 90 ? -8.369 -5.336 6.888 1.00 49.46 114 VAL A N 1
ATOM 694 C CA . VAL A 1 90 ? -9.619 -4.715 7.317 1.00 47.29 114 VAL A CA 1
ATOM 695 C C . VAL A 1 90 ? -9.902 -3.553 6.367 1.00 48.43 114 VAL A C 1
ATOM 696 O O . VAL A 1 90 ? -8.940 -2.919 5.867 1.00 48.39 114 VAL A O 1
ATOM 700 N N . TRP A 1 91 ? -11.188 -3.278 6.080 1.00 46.69 115 TRP A N 1
ATOM 701 C CA . TRP A 1 91 ? -11.543 -1.950 5.571 1.00 46.54 115 TRP A CA 1
ATOM 702 C C . TRP A 1 91 ? -12.803 -1.456 6.264 1.00 46.42 115 TRP A C 1
ATOM 703 O O . TRP A 1 91 ? -13.547 -2.244 6.856 1.00 46.98 115 TRP A O 1
ATOM 714 N N . MET A 1 92 ? -13.049 -0.152 6.190 1.00 47.26 116 MET A N 1
ATOM 715 C CA . MET A 1 92 ? -14.304 0.413 6.703 1.00 47.73 116 MET A CA 1
ATOM 716 C C . MET A 1 92 ? -14.705 1.764 6.061 1.00 47.92 116 MET A C 1
ATOM 717 O O . MET A 1 92 ? -13.883 2.487 5.468 1.00 47.63 116 MET A O 1
ATOM 722 N N . ASN A 1 93 ? -16.009 2.027 6.164 1.00 48.60 117 ASN A N 1
ATOM 723 C CA . ASN A 1 93 ? -16.758 3.251 5.820 1.00 50.27 117 ASN A CA 1
ATOM 724 C C . ASN A 1 93 ? -16.533 4.375 6.819 1.00 48.13 117 ASN A C 1
ATOM 725 O O . ASN A 1 93 ? -16.385 4.078 8.006 1.00 48.13 117 ASN A O 1
ATOM 730 N N . SER A 1 94 ? -16.648 5.631 6.377 1.00 45.35 118 SER A N 1
ATOM 731 C CA . SER A 1 94 ? -16.863 6.737 7.315 1.00 45.09 118 SER A CA 1
ATOM 732 C C . SER A 1 94 ? -18.190 6.659 7.974 1.00 44.54 118 SER A C 1
ATOM 733 O O . SER A 1 94 ? -18.415 7.379 8.930 1.00 45.04 118 SER A O 1
ATOM 736 N N . VAL A 1 95 ? -19.087 5.846 7.418 1.00 43.77 119 VAL A N 1
ATOM 737 C CA . VAL A 1 95 ? -20.442 5.668 7.932 1.00 43.10 119 VAL A CA 1
ATOM 738 C C . VAL A 1 95 ? -20.498 4.579 9.022 1.00 44.16 119 VAL A C 1
ATOM 739 O O . VAL A 1 95 ? -21.509 4.377 9.682 1.00 44.51 119 VAL A O 1
ATOM 743 N N . GLY A 1 96 ? -19.425 3.823 9.161 1.00 46.38 120 GLY A N 1
ATOM 744 C CA . GLY A 1 96 ? -19.313 2.881 10.267 1.00 48.10 120 GLY A CA 1
ATOM 745 C C . GLY A 1 96 ? -19.399 1.408 9.928 1.00 49.31 120 GLY A C 1
ATOM 746 O O . GLY A 1 96 ? -19.217 0.580 10.808 1.00 51.37 120 GLY A O 1
ATOM 747 N N . ASP A 1 97 ? -19.669 1.058 8.666 1.00 48.80 121 ASP A N 1
ATOM 748 C CA . ASP A 1 97 ? -19.651 -0.350 8.263 1.00 46.46 121 ASP A CA 1
ATOM 749 C C . ASP A 1 97 ? -18.209 -0.816 8.102 1.00 46.60 121 ASP A C 1
ATOM 750 O O . ASP A 1 97 ? -17.491 -0.304 7.259 1.00 47.73 121 ASP A O 1
ATOM 755 N N . GLY A 1 98 ? -17.808 -1.800 8.905 1.00 45.44 122 GLY A N 1
ATOM 756 C CA . GLY A 1 98 ? -16.470 -2.362 8.858 1.00 44.32 122 GLY A CA 1
ATOM 757 C C . GLY A 1 98 ? -16.409 -3.834 8.486 1.00 44.40 122 GLY A C 1
ATOM 758 O O . GLY A 1 98 ? -17.402 -4.561 8.612 1.00 44.18 122 GLY A O 1
ATOM 759 N N . TYR A 1 99 ? -15.234 -4.270 8.033 1.00 45.41 123 TYR A N 1
ATOM 760 C CA . TYR A 1 99 ? -15.094 -5.601 7.422 1.00 47.86 123 TYR A CA 1
ATOM 761 C C . TYR A 1 99 ? -13.773 -6.252 7.780 1.00 48.02 123 TYR A C 1
ATOM 762 O O . TYR A 1 99 ? -12.749 -5.595 7.854 1.00 49.73 123 TYR A O 1
ATOM 771 N N . LYS A 1 100 ? -13.806 -7.550 8.032 1.00 50.72 124 LYS A N 1
ATOM 772 C CA . LYS A 1 100 ? -12.583 -8.343 8.205 1.00 50.68 124 LYS A CA 1
ATOM 773 C C . LYS A 1 100 ? -12.313 -9.078 6.897 1.00 49.86 124 LYS A C 1
ATOM 774 O O . LYS A 1 100 ? -13.182 -9.794 6.392 1.00 51.11 124 LYS A O 1
ATOM 780 N N . CYS A 1 101 ? -11.119 -8.910 6.346 1.00 49.34 125 CYS A N 1
ATOM 781 C CA . CYS A 1 101 ? -10.815 -9.452 5.015 1.00 49.28 125 CYS A CA 1
ATOM 782 C C . CYS A 1 101 ? -9.748 -10.485 5.083 1.00 48.61 125 CYS A C 1
ATOM 783 O O . CYS A 1 101 ? -8.868 -10.416 5.956 1.00 48.26 125 CYS A O 1
ATOM 786 N N . ARG A 1 102 ? -9.837 -11.441 4.150 1.00 47.85 126 ARG A N 1
ATOM 787 C CA . ARG A 1 102 ? -8.946 -12.607 4.150 1.00 47.18 126 ARG A CA 1
ATOM 788 C C . ARG A 1 102 ? -7.631 -12.290 3.466 1.00 45.94 126 ARG A C 1
ATOM 789 O O . ARG A 1 102 ? -6.664 -13.005 3.677 1.00 45.48 126 ARG A O 1
ATOM 797 N N . ASP A 1 103 ? -7.582 -11.178 2.724 1.00 45.97 127 ASP A N 1
ATOM 798 C CA . ASP A 1 103 ? -6.365 -10.743 1.988 1.00 45.84 127 ASP A CA 1
ATOM 799 C C . ASP A 1 103 ? -6.434 -9.258 1.707 1.00 46.72 127 ASP A C 1
ATOM 800 O O . ASP A 1 103 ? -7.536 -8.718 1.559 1.00 48.57 127 ASP A O 1
ATOM 805 N N . ALA A 1 104 ? -5.261 -8.622 1.592 1.00 45.28 128 ALA A N 1
ATOM 806 C CA . ALA A 1 104 ? -5.107 -7.196 1.255 1.00 44.15 128 ALA A CA 1
ATOM 807 C C . ALA A 1 104 ? -5.821 -6.716 -0.008 1.00 44.83 128 ALA A C 1
ATOM 808 O O . ALA A 1 104 ? -6.368 -5.625 -0.010 1.00 45.05 128 ALA A O 1
ATOM 810 N N . ALA A 1 105 ? -5.820 -7.521 -1.073 1.00 44.65 129 ALA A N 1
ATOM 811 C CA . ALA A 1 105 ? -6.515 -7.159 -2.277 1.00 45.70 129 ALA A CA 1
ATOM 812 C C . ALA A 1 105 ? -7.983 -6.898 -1.991 1.00 48.21 129 ALA A C 1
ATOM 813 O O . ALA A 1 105 ? -8.509 -5.871 -2.427 1.00 49.70 129 ALA A O 1
ATOM 815 N N . SER A 1 106 ? -8.645 -7.822 -1.282 1.00 47.91 130 SER A N 1
ATOM 816 C CA . SER A 1 106 ? -10.073 -7.690 -0.928 1.00 46.95 130 SER A CA 1
ATOM 817 C C . SER A 1 106 ? -10.372 -6.416 -0.095 1.00 46.99 130 SER A C 1
ATOM 818 O O . SER A 1 106 ? -11.459 -5.837 -0.191 1.00 45.24 130 SER A O 1
ATOM 821 N N . ALA A 1 107 ? -9.433 -6.030 0.777 1.00 46.31 131 ALA A N 1
ATOM 822 C CA . ALA A 1 107 ? -9.550 -4.764 1.508 1.00 46.02 131 ALA A CA 1
ATOM 823 C C . ALA A 1 107 ? -9.425 -3.566 0.551 1.00 46.16 131 ALA A C 1
ATOM 824 O O . ALA A 1 107 ? -10.220 -2.626 0.621 1.00 48.15 131 ALA A O 1
ATOM 826 N N . ARG A 1 108 ? -8.454 -3.595 -0.362 1.00 43.88 132 ARG A N 1
ATOM 827 C CA . ARG A 1 108 ? -8.312 -2.482 -1.299 1.00 44.39 132 ARG A CA 1
ATOM 828 C C . ARG A 1 108 ? -9.491 -2.404 -2.243 1.00 44.82 132 ARG A C 1
ATOM 829 O O . ARG A 1 108 ? -9.829 -1.301 -2.715 1.00 44.28 132 ARG A O 1
ATOM 837 N N . ALA A 1 109 ? -10.112 -3.558 -2.503 1.00 44.75 133 ALA A N 1
ATOM 838 C CA . ALA A 1 109 ? -11.333 -3.641 -3.346 1.00 46.40 133 ALA A CA 1
ATOM 839 C C . ALA A 1 109 ? -12.678 -3.380 -2.583 1.00 46.72 133 ALA A C 1
ATOM 840 O O . ALA A 1 109 ? -13.746 -3.180 -3.211 1.00 46.88 133 ALA A O 1
ATOM 842 N N . HIS A 1 110 ? -12.593 -3.275 -1.252 1.00 45.44 134 HIS A N 1
ATOM 843 C CA . HIS A 1 110 ? -13.763 -2.974 -0.421 1.00 46.72 134 HIS A CA 1
ATOM 844 C C . HIS A 1 110 ? -14.839 -3.973 -0.670 1.00 47.06 134 HIS A C 1
ATOM 845 O O . HIS A 1 110 ? -16.005 -3.627 -0.833 1.00 48.33 134 HIS A O 1
ATOM 852 N N . LEU A 1 111 ? -14.436 -5.227 -0.724 1.00 47.57 135 LEU A N 1
ATOM 853 C CA . LEU A 1 111 ? -15.402 -6.295 -0.885 1.00 46.97 135 LEU A CA 1
ATOM 854 C C . LEU A 1 111 ? -16.181 -6.438 0.434 1.00 47.72 135 LEU A C 1
ATOM 855 O O . LEU A 1 111 ? -15.661 -6.105 1.519 1.00 46.82 135 LEU A O 1
ATOM 860 N N . GLU A 1 112 ? -17.413 -6.946 0.310 1.00 48.14 136 GLU A N 1
ATOM 861 C CA . GLU A 1 112 ? -18.414 -6.969 1.365 1.00 47.40 136 GLU A CA 1
ATOM 862 C C . GLU A 1 112 ? -18.783 -8.406 1.712 1.00 47.74 136 GLU A C 1
ATOM 863 O O . GLU A 1 112 ? -19.399 -8.640 2.717 1.00 47.91 136 GLU A O 1
ATOM 869 N N . THR A 1 113 ? -18.427 -9.376 0.871 1.00 47.86 137 THR A N 1
ATOM 870 C CA . THR A 1 113 ? -18.749 -10.785 1.161 1.00 46.00 137 THR A CA 1
ATOM 871 C C . THR A 1 113 ? -17.531 -11.644 0.851 1.00 46.65 137 THR A C 1
ATOM 872 O O . THR A 1 113 ? -16.587 -11.165 0.249 1.00 48.83 137 THR A O 1
ATOM 876 N N . LEU A 1 114 ? -17.580 -12.908 1.244 1.00 47.43 138 LEU A N 1
ATOM 877 C CA . LEU A 1 114 ? -16.555 -13.923 1.000 1.00 47.11 138 LEU A CA 1
ATOM 878 C C . LEU A 1 114 ? -16.929 -14.838 -0.130 1.00 46.56 138 LEU A C 1
ATOM 879 O O . LEU A 1 114 ? -18.117 -15.083 -0.384 1.00 46.72 138 LEU A O 1
ATOM 884 N N . SER A 1 115 ? -15.912 -15.426 -0.747 1.00 45.18 139 SER A N 1
ATOM 885 C CA . SER A 1 115 ? -16.141 -16.342 -1.831 1.00 44.57 139 SER A CA 1
ATOM 886 C C . SER A 1 115 ? -14.938 -17.228 -1.881 1.00 46.25 139 SER A C 1
ATOM 887 O O . SER A 1 115 ? -13.808 -16.754 -2.064 1.00 46.93 139 SER A O 1
ATOM 890 N N . SER A 1 116 ? -15.184 -18.523 -1.723 1.00 47.31 140 SER A N 1
ATOM 891 C CA . SER A 1 116 ? -14.125 -19.442 -1.403 1.00 47.94 140 SER A CA 1
ATOM 892 C C . SER A 1 116 ? -13.413 -18.787 -0.228 1.00 48.51 140 SER A C 1
ATOM 893 O O . SER A 1 116 ? -14.089 -18.400 0.751 1.00 49.16 140 SER A O 1
ATOM 896 N N . ASP A 1 117 ? -12.102 -18.609 -0.292 1.00 48.01 141 ASP A N 1
ATOM 897 C CA . ASP A 1 117 ? -11.434 -17.974 0.849 1.00 47.60 141 ASP A CA 1
ATOM 898 C C . ASP A 1 117 ? -10.852 -16.598 0.514 1.00 46.46 141 ASP A C 1
ATOM 899 O O . ASP A 1 117 ? -9.833 -16.199 1.046 1.00 45.01 141 ASP A O 1
ATOM 904 N N . VAL A 1 118 ? -11.565 -15.863 -0.348 1.00 45.49 142 VAL A N 1
ATOM 905 C CA . VAL A 1 118 ? -11.182 -14.532 -0.810 1.00 44.14 142 VAL A CA 1
ATOM 906 C C . VAL A 1 118 ? -12.330 -13.620 -0.435 1.00 45.33 142 VAL A C 1
ATOM 907 O O . VAL A 1 118 ? -13.503 -14.046 -0.508 1.00 46.40 142 VAL A O 1
ATOM 911 N N . GLY A 1 119 ? -12.028 -12.380 -0.033 1.00 45.63 143 GLY A N 1
ATOM 912 C CA . GLY A 1 119 ? -13.071 -11.387 0.186 1.00 44.01 143 GLY A CA 1
ATOM 913 C C . GLY A 1 119 ? -13.069 -10.951 1.622 1.00 45.35 143 GLY A C 1
ATOM 914 O O . GLY A 1 119 ? -12.062 -11.126 2.314 1.00 45.84 143 GLY A O 1
ATOM 915 N N . CYS A 1 120 ? -14.195 -10.383 2.077 1.00 45.81 144 CYS A N 1
ATOM 916 C CA . CYS A 1 120 ? -14.345 -9.832 3.438 1.00 46.40 144 CYS A CA 1
ATOM 917 C C . CYS A 1 120 ? -15.687 -10.221 4.032 1.00 46.53 144 CYS A C 1
ATOM 918 O O . CYS A 1 120 ? -16.635 -10.555 3.284 1.00 46.00 144 CYS A O 1
ATOM 921 N N . GLU A 1 121 ? -15.784 -10.174 5.367 1.00 46.36 145 GLU A N 1
ATOM 922 C CA . GLU A 1 121 ? -17.103 -10.210 6.002 1.00 46.53 145 GLU A CA 1
ATOM 923 C C . GLU A 1 121 ? -17.389 -9.058 6.979 1.00 46.06 145 GLU A C 1
ATOM 924 O O . GLU A 1 121 ? -16.488 -8.624 7.719 1.00 46.27 145 GLU A O 1
ATOM 930 N N . ALA A 1 122 ? -18.638 -8.581 6.954 1.00 44.16 146 ALA A N 1
ATOM 931 C CA . ALA A 1 122 ? -19.148 -7.558 7.875 1.00 44.80 146 ALA A CA 1
ATOM 932 C C . ALA A 1 122 ? -18.767 -7.891 9.293 1.00 45.88 146 ALA A C 1
ATOM 933 O O . ALA A 1 122 ? -18.987 -9.018 9.741 1.00 46.12 146 ALA A O 1
ATOM 935 N N . PHE A 1 123 ? -18.170 -6.937 10.002 1.00 47.77 147 PHE A N 1
ATOM 936 C CA . PHE A 1 123 ? -17.828 -7.160 11.402 1.00 49.42 147 PHE A CA 1
ATOM 937 C C . PHE A 1 123 ? -18.474 -6.127 12.307 1.00 52.51 147 PHE A C 1
ATOM 938 O O . PHE A 1 123 ? -17.766 -5.321 12.915 1.00 55.10 147 PHE A O 1
ATOM 946 N N . PHE B 1 4 ? -35.355 54.856 17.227 1.00 47.79 28 PHE B N 1
ATOM 947 C CA . PHE B 1 4 ? -36.081 53.556 17.410 1.00 50.07 28 PHE B CA 1
ATOM 948 C C . PHE B 1 4 ? -35.806 52.526 16.310 1.00 49.72 28 PHE B C 1
ATOM 949 O O . PHE B 1 4 ? -35.596 51.352 16.584 1.00 50.50 28 PHE B O 1
ATOM 957 N N . GLU B 1 5 ? -35.859 52.940 15.056 1.00 48.36 29 GLU B N 1
ATOM 958 C CA . GLU B 1 5 ? -35.568 51.970 14.015 1.00 47.98 29 GLU B CA 1
ATOM 959 C C . GLU B 1 5 ? -34.115 51.499 14.119 1.00 48.65 29 GLU B C 1
ATOM 960 O O . GLU B 1 5 ? -33.837 50.335 13.868 1.00 50.79 29 GLU B O 1
ATOM 966 N N . LYS B 1 6 ? -33.199 52.389 14.511 1.00 48.02 30 LYS B N 1
ATOM 967 C CA . LYS B 1 6 ? -31.782 52.024 14.596 1.00 49.66 30 LYS B CA 1
ATOM 968 C C . LYS B 1 6 ? -31.594 50.946 15.656 1.00 47.12 30 LYS B C 1
ATOM 969 O O . LYS B 1 6 ? -30.799 50.027 15.477 1.00 46.13 30 LYS B O 1
ATOM 975 N N . GLY B 1 7 ? -32.317 51.112 16.760 1.00 46.17 31 GLY B N 1
ATOM 976 C CA . GLY B 1 7 ? -32.292 50.206 17.909 1.00 46.32 31 GLY B CA 1
ATOM 977 C C . GLY B 1 7 ? -32.866 48.868 17.490 1.00 47.74 31 GLY B C 1
ATOM 978 O O . GLY B 1 7 ? -32.359 47.839 17.891 1.00 46.88 31 GLY B O 1
ATOM 979 N N . TYR B 1 8 ? -33.926 48.885 16.677 1.00 48.86 32 TYR B N 1
ATOM 980 C CA . TYR B 1 8 ? -34.520 47.640 16.176 1.00 50.17 32 TYR B CA 1
ATOM 981 C C . TYR B 1 8 ? -33.550 46.873 15.291 1.00 48.35 32 TYR B C 1
ATOM 982 O O . TYR B 1 8 ? -33.371 45.671 15.441 1.00 47.73 32 TYR B O 1
ATOM 991 N N . GLN B 1 9 ? -32.903 47.581 14.381 1.00 49.18 33 GLN B N 1
ATOM 992 C CA . GLN B 1 9 ? -31.824 47.004 13.571 1.00 48.27 33 GLN B CA 1
ATOM 993 C C . GLN B 1 9 ? -30.675 46.348 14.389 1.00 48.96 33 GLN B C 1
ATOM 994 O O . GLN B 1 9 ? -30.167 45.267 14.015 1.00 48.20 33 GLN B O 1
ATOM 1000 N N . SER B 1 10 ? -30.225 47.032 15.454 1.00 49.01 34 SER B N 1
ATOM 1001 C CA . SER B 1 10 ? -29.226 46.488 16.387 1.00 48.98 34 SER B CA 1
ATOM 1002 C C . SER B 1 10 ? -29.704 45.184 17.002 1.00 49.08 34 SER B C 1
ATOM 1003 O O . SER B 1 10 ? -28.943 44.239 17.123 1.00 50.34 34 SER B O 1
ATOM 1006 N N . GLN B 1 11 ? -30.956 45.129 17.430 1.00 48.24 35 GLN B N 1
ATOM 1007 C CA . GLN B 1 11 ? -31.480 43.888 17.997 1.00 48.65 35 GLN B CA 1
ATOM 1008 C C . GLN B 1 11 ? -31.654 42.785 16.966 1.00 45.66 35 GLN B C 1
ATOM 1009 O O . GLN B 1 11 ? -31.525 41.626 17.293 1.00 45.12 35 GLN B O 1
ATOM 1015 N N . LEU B 1 12 ? -32.006 43.139 15.744 1.00 45.80 36 LEU B N 1
ATOM 1016 C CA . LEU B 1 12 ? -32.138 42.152 14.662 1.00 45.91 36 LEU B CA 1
ATOM 1017 C C . LEU B 1 12 ? -30.745 41.635 14.398 1.00 48.07 36 LEU B C 1
ATOM 1018 O O . LEU B 1 12 ? -30.542 40.436 14.140 1.00 48.91 36 LEU B O 1
ATOM 1023 N N . TYR B 1 13 ? -29.765 42.537 14.472 1.00 48.71 37 TYR B N 1
ATOM 1024 C CA . TYR B 1 13 ? -28.414 42.120 14.185 1.00 48.61 37 TYR B CA 1
ATOM 1025 C C . TYR B 1 13 ? -27.997 41.054 15.192 1.00 48.14 37 TYR B C 1
ATOM 1026 O O . TYR B 1 13 ? -27.438 40.045 14.813 1.00 48.68 37 TYR B O 1
ATOM 1035 N N . THR B 1 14 ? -28.292 41.284 16.465 1.00 48.28 38 THR B N 1
ATOM 1036 C CA . THR B 1 14 ? -27.945 40.377 17.574 1.00 48.97 38 THR B CA 1
ATOM 1037 C C . THR B 1 14 ? -28.741 39.056 17.563 1.00 48.96 38 THR B C 1
ATOM 1038 O O . THR B 1 14 ? -28.179 38.001 17.831 1.00 49.01 38 THR B O 1
ATOM 1042 N N . GLU B 1 15 ? -30.041 39.116 17.256 1.00 49.91 39 GLU B N 1
ATOM 1043 C CA . GLU B 1 15 ? -30.866 37.898 16.999 1.00 49.92 39 GLU B CA 1
ATOM 1044 C C . GLU B 1 15 ? -30.234 37.076 15.890 1.00 49.49 39 GLU B C 1
ATOM 1045 O O . GLU B 1 15 ? -30.123 35.857 16.009 1.00 50.86 39 GLU B O 1
ATOM 1051 N N . MET B 1 16 ? -29.838 37.726 14.797 1.00 47.94 40 MET B N 1
ATOM 1052 C CA . MET B 1 16 ? -29.298 36.986 13.644 1.00 47.51 40 MET B CA 1
ATOM 1053 C C . MET B 1 16 ? -27.925 36.341 13.929 1.00 47.66 40 MET B C 1
ATOM 1054 O O . MET B 1 16 ? -27.667 35.255 13.429 1.00 48.67 40 MET B O 1
ATOM 1059 N N . VAL B 1 17 ? -27.056 37.011 14.709 1.00 47.11 41 VAL B N 1
ATOM 1060 C CA . VAL B 1 17 ? -25.828 36.387 15.209 1.00 47.48 41 VAL B CA 1
ATOM 1061 C C . VAL B 1 17 ? -26.121 35.082 15.961 1.00 49.09 41 VAL B C 1
ATOM 1062 O O . VAL B 1 17 ? -25.418 34.097 15.749 1.00 51.48 41 VAL B O 1
ATOM 1066 N N . GLY B 1 18 ? -27.168 35.073 16.808 1.00 48.84 42 GLY B N 1
ATOM 1067 C CA . GLY B 1 18 ? -27.630 33.882 17.530 1.00 46.95 42 GLY B CA 1
ATOM 1068 C C . GLY B 1 18 ? -28.085 32.766 16.598 1.00 47.91 42 GLY B C 1
ATOM 1069 O O . GLY B 1 18 ? -27.734 31.595 16.792 1.00 48.25 42 GLY B O 1
ATOM 1070 N N . ILE B 1 19 ? -28.852 33.132 15.567 1.00 47.64 43 ILE B N 1
ATOM 1071 C CA . ILE B 1 19 ? -29.251 32.190 14.508 1.00 46.03 43 ILE B CA 1
ATOM 1072 C C . ILE B 1 19 ? -28.034 31.624 13.776 1.00 46.76 43 ILE B C 1
ATOM 1073 O O . ILE B 1 19 ? -27.998 30.430 13.486 1.00 47.97 43 ILE B O 1
ATOM 1078 N N . ASN B 1 20 ? -27.047 32.475 13.486 1.00 46.17 44 ASN B N 1
ATOM 1079 C CA . ASN B 1 20 ? -25.849 32.070 12.771 1.00 46.88 44 ASN B CA 1
ATOM 1080 C C . ASN B 1 20 ? -25.013 31.086 13.628 1.00 46.95 44 ASN B C 1
ATOM 1081 O O . ASN B 1 20 ? -24.497 30.047 13.144 1.00 47.44 44 ASN B O 1
ATOM 1086 N N . ASN B 1 21 ? -24.877 31.401 14.900 1.00 46.03 45 ASN B N 1
ATOM 1087 C CA . ASN B 1 21 ? -24.122 30.513 15.777 1.00 45.72 45 ASN B CA 1
ATOM 1088 C C . ASN B 1 21 ? -24.794 29.156 15.943 1.00 44.84 45 ASN B C 1
ATOM 1089 O O . ASN B 1 21 ? -24.125 28.149 15.927 1.00 46.66 45 ASN B O 1
ATOM 1094 N N . ILE B 1 22 ? -26.108 29.108 16.081 1.00 43.43 46 ILE B N 1
ATOM 1095 C CA . ILE B 1 22 ? -26.752 27.820 16.155 1.00 44.11 46 ILE B CA 1
ATOM 1096 C C . ILE B 1 22 ? -26.553 27.002 14.891 1.00 46.63 46 ILE B C 1
ATOM 1097 O O . ILE B 1 22 ? -26.226 25.800 14.951 1.00 47.07 46 ILE B O 1
ATOM 1102 N N . SER B 1 23 ? -26.752 27.647 13.743 1.00 47.11 47 SER B N 1
ATOM 1103 C CA . SER B 1 23 ? -26.625 27.003 12.447 1.00 45.97 47 SER B CA 1
ATOM 1104 C C . SER B 1 23 ? -25.264 26.434 12.287 1.00 47.63 47 SER B C 1
ATOM 1105 O O . SER B 1 23 ? -25.112 25.313 11.783 1.00 49.45 47 SER B O 1
ATOM 1108 N N . LYS B 1 24 ? -24.256 27.192 12.715 1.00 47.99 48 LYS B N 1
ATOM 1109 C CA . LYS B 1 24 ? -22.877 26.717 12.652 1.00 48.45 48 LYS B CA 1
ATOM 1110 C C . LYS B 1 24 ? -22.653 25.501 13.566 1.00 47.39 48 LYS B C 1
ATOM 1111 O O . LYS B 1 24 ? -22.151 24.473 13.130 1.00 46.34 48 LYS B O 1
ATOM 1117 N N . GLN B 1 25 ? -23.040 25.607 14.824 1.00 46.05 49 GLN B N 1
ATOM 1118 C CA . GLN B 1 25 ? -22.601 24.581 15.796 1.00 47.33 49 GLN B CA 1
ATOM 1119 C C . GLN B 1 25 ? -23.449 23.292 15.785 1.00 47.62 49 GLN B C 1
ATOM 1120 O O . GLN B 1 25 ? -22.980 22.241 16.199 1.00 47.33 49 GLN B O 1
ATOM 1126 N N . PHE B 1 26 ? -24.689 23.406 15.304 1.00 46.30 50 PHE B N 1
ATOM 1127 C CA . PHE B 1 26 ? -25.654 22.340 15.326 1.00 45.99 50 PHE B CA 1
ATOM 1128 C C . PHE B 1 26 ? -26.010 21.788 13.964 1.00 46.02 50 PHE B C 1
ATOM 1129 O O . PHE B 1 26 ? -26.488 20.683 13.887 1.00 46.62 50 PHE B O 1
ATOM 1137 N N . ILE B 1 27 ? -25.772 22.541 12.896 1.00 45.99 51 ILE B N 1
ATOM 1138 C CA . ILE B 1 27 ? -26.141 22.069 11.558 1.00 45.27 51 ILE B CA 1
ATOM 1139 C C . ILE B 1 27 ? -24.916 21.890 10.644 1.00 47.11 51 ILE B C 1
ATOM 1140 O O . ILE B 1 27 ? -24.730 20.850 10.028 1.00 48.37 51 ILE B O 1
ATOM 1145 N N . LEU B 1 28 ? -24.065 22.901 10.582 1.00 47.88 52 LEU B N 1
ATOM 1146 C CA . LEU B 1 28 ? -22.864 22.793 9.788 1.00 48.70 52 LEU B CA 1
ATOM 114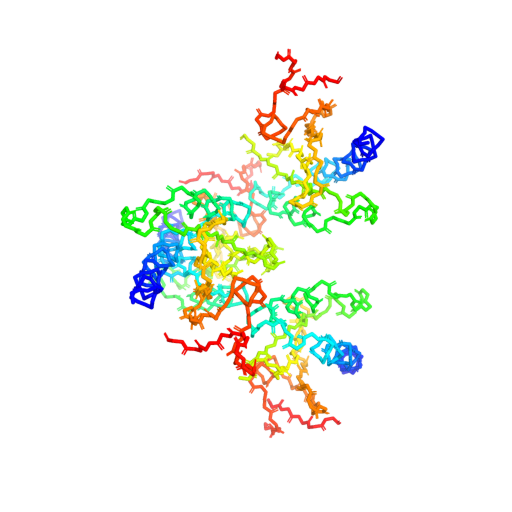7 C C . LEU B 1 28 ? -21.917 21.732 10.341 1.00 49.58 52 LEU B C 1
ATOM 1148 O O . LEU B 1 28 ? -21.194 21.104 9.579 1.00 51.40 52 LEU B O 1
ATOM 1153 N N . LYS B 1 29 ? -21.940 21.532 11.654 1.00 50.49 53 LYS B N 1
ATOM 1154 C CA . LYS B 1 29 ? -21.034 20.611 12.345 1.00 51.02 53 LYS B CA 1
ATOM 1155 C C . LYS B 1 29 ? -21.686 19.256 12.404 1.00 51.65 53 LYS B C 1
ATOM 1156 O O . LYS B 1 29 ? -21.968 18.737 13.474 1.00 53.04 53 LYS B O 1
ATOM 1162 N N . ASN B 1 30 ? -21.999 18.706 11.259 1.00 52.70 54 ASN B N 1
ATOM 1163 C CA . ASN B 1 30 ? -22.526 17.361 11.215 1.00 52.06 54 ASN B CA 1
ATOM 1164 C C . ASN B 1 30 ? -21.569 16.618 10.312 1.00 50.97 54 ASN B C 1
ATOM 1165 O O . ASN B 1 30 ? -21.338 17.042 9.179 1.00 51.49 54 ASN B O 1
ATOM 1170 N N . PRO B 1 31 ? -20.932 15.569 10.854 1.00 49.78 55 PRO B N 1
ATOM 1171 C CA . PRO B 1 31 ? -19.864 14.910 10.136 1.00 48.38 55 PRO B CA 1
ATOM 1172 C C . PRO B 1 31 ? -20.340 14.351 8.817 1.00 47.37 55 PRO B C 1
ATOM 1173 O O . PRO B 1 31 ? -19.617 14.453 7.844 1.00 47.65 55 PRO B O 1
ATOM 1177 N N . LEU B 1 32 ? -21.541 13.782 8.769 1.00 45.02 56 LEU B N 1
ATOM 1178 C CA . LEU B 1 32 ? -21.905 12.966 7.615 1.00 44.44 56 LEU B CA 1
ATOM 1179 C C . LEU B 1 32 ? -23.107 13.396 6.791 1.00 43.89 56 LEU B C 1
ATOM 1180 O O . LEU B 1 32 ? -23.324 12.851 5.710 1.00 44.34 56 LEU B O 1
ATOM 1185 N N . ASP B 1 33 ? -23.892 14.353 7.264 1.00 43.89 57 ASP B N 1
ATOM 1186 C CA . ASP B 1 33 ? -24.988 14.856 6.458 1.00 44.25 57 ASP B CA 1
ATOM 1187 C C . ASP B 1 33 ? -24.502 15.245 5.060 1.00 45.36 57 ASP B C 1
ATOM 1188 O O . ASP B 1 33 ? -23.475 15.938 4.913 1.00 47.03 57 ASP B O 1
ATOM 1193 N N . ASP B 1 34 ? -25.231 14.843 4.022 1.00 43.95 58 ASP B N 1
ATOM 1194 C CA . ASP B 1 34 ? -24.913 15.334 2.679 1.00 44.06 58 ASP B CA 1
ATOM 1195 C C . ASP B 1 34 ? -25.360 16.792 2.429 1.00 44.61 58 ASP B C 1
ATOM 1196 O O . ASP B 1 34 ? -26.007 17.408 3.300 1.00 43.47 58 ASP B O 1
ATOM 1201 N N . ASN B 1 35 ? -25.010 17.339 1.253 1.00 44.95 59 ASN B N 1
ATOM 1202 C CA . ASN B 1 35 ? -25.203 18.781 0.966 1.00 45.90 59 ASN B CA 1
ATOM 1203 C C . ASN B 1 35 ? -26.683 19.207 0.846 1.00 45.64 59 ASN B C 1
ATOM 1204 O O . ASN B 1 35 ? -27.073 20.302 1.267 1.00 45.91 59 ASN B O 1
ATOM 1209 N N . GLN B 1 36 ? -27.479 18.310 0.278 1.00 44.71 60 GLN B N 1
ATOM 1210 C CA . GLN B 1 36 ? -28.911 18.424 0.183 1.00 46.23 60 GLN B CA 1
ATOM 1211 C C . GLN B 1 36 ? -29.542 18.468 1.586 1.00 44.78 60 GLN B C 1
ATOM 1212 O O . GLN B 1 36 ? -30.375 19.300 1.861 1.00 45.45 60 GLN B O 1
ATOM 1218 N N . THR B 1 37 ? -29.127 17.575 2.476 1.00 44.56 61 THR B N 1
ATOM 1219 C CA . THR B 1 37 ? -29.524 17.590 3.891 1.00 43.50 61 THR B CA 1
ATOM 1220 C C . THR B 1 37 ? -29.150 18.880 4.658 1.00 45.45 61 THR B C 1
ATOM 1221 O O . THR B 1 37 ? -30.001 19.527 5.245 1.00 45.88 61 THR B O 1
ATOM 1225 N N . ILE B 1 38 ? -27.883 19.268 4.630 1.00 46.49 62 ILE B N 1
ATOM 1226 C CA . ILE B 1 38 ? -27.456 20.489 5.293 1.00 46.81 62 ILE B CA 1
ATOM 1227 C C . ILE B 1 38 ? -28.294 21.679 4.821 1.00 47.38 62 ILE B C 1
ATOM 1228 O O . ILE B 1 38 ? -28.745 22.472 5.631 1.00 48.25 62 ILE B O 1
ATOM 1233 N N . LYS B 1 39 ? -28.459 21.826 3.507 1.00 48.25 63 LYS B N 1
ATOM 1234 C CA . LYS B 1 39 ? -29.216 22.970 2.910 1.00 47.90 63 LYS B CA 1
ATOM 1235 C C . LYS B 1 39 ? -30.669 22.960 3.428 1.00 48.53 63 LYS B C 1
ATOM 1236 O O . LYS B 1 39 ? -31.119 23.908 4.077 1.00 47.80 63 LYS B O 1
ATOM 1242 N N . SER B 1 40 ? -31.379 21.857 3.199 1.00 47.38 64 SER B N 1
ATOM 1243 C CA . SER B 1 40 ? -32.763 21.784 3.657 1.00 48.40 64 SER B CA 1
ATOM 1244 C C . SER B 1 40 ? -32.933 21.999 5.198 1.00 47.64 64 SER B C 1
ATOM 1245 O O . SER B 1 40 ? -33.796 22.767 5.616 1.00 46.42 64 SER B O 1
ATOM 1248 N N . LYS B 1 41 ? -32.097 21.361 6.025 1.00 46.91 65 LYS B N 1
ATOM 1249 C CA . LYS B 1 41 ? -31.965 21.729 7.464 1.00 46.27 65 LYS B CA 1
ATOM 1250 C C . LYS B 1 41 ? -31.759 23.221 7.755 1.00 47.09 65 LYS B C 1
ATOM 1251 O O . LYS B 1 41 ? -32.433 23.810 8.622 1.00 49.04 65 LYS B O 1
ATOM 1257 N N . LEU B 1 42 ? -30.828 23.843 7.048 1.00 46.15 66 LEU B N 1
ATOM 1258 C CA . LEU B 1 42 ? -30.592 25.250 7.236 1.00 45.03 66 LEU B CA 1
ATOM 1259 C C . LEU B 1 42 ? -31.891 25.994 6.951 1.00 45.17 66 LEU B C 1
ATOM 1260 O O . LEU B 1 42 ? -32.292 26.866 7.715 1.00 45.41 66 LEU B O 1
ATOM 1265 N N . GLU B 1 43 ? -32.530 25.669 5.824 1.00 43.26 67 GLU B N 1
ATOM 1266 C CA . GLU B 1 43 ? -33.733 26.392 5.410 1.00 43.70 67 GLU B CA 1
ATOM 1267 C C . GLU B 1 43 ? -34.884 26.274 6.407 1.00 43.47 67 GLU B C 1
ATOM 1268 O O . GLU B 1 43 ? -35.534 27.246 6.711 1.00 45.47 67 GLU B O 1
ATOM 1274 N N . ARG B 1 44 ? -35.122 25.077 6.920 1.00 43.64 68 ARG B N 1
ATOM 1275 C CA . ARG B 1 44 ? -36.179 24.862 7.863 1.00 43.62 68 ARG B CA 1
ATOM 1276 C C . ARG B 1 44 ? -35.874 25.528 9.180 1.00 44.94 68 ARG B C 1
ATOM 1277 O O . ARG B 1 44 ? -36.771 26.043 9.836 1.00 43.97 68 ARG B O 1
ATOM 1285 N N . PHE B 1 45 ? -34.613 25.484 9.600 1.00 45.70 69 PHE B N 1
ATOM 1286 C CA . PHE B 1 45 ? -34.322 25.957 10.912 1.00 46.27 69 PHE B CA 1
ATOM 1287 C C . PHE B 1 45 ? -34.502 27.444 10.884 1.00 46.61 69 PHE B C 1
ATOM 1288 O O . PHE B 1 45 ? -35.109 28.019 11.787 1.00 48.20 69 PHE B O 1
ATOM 1296 N N . VAL B 1 46 ? -33.929 28.073 9.859 1.00 46.32 70 VAL B N 1
ATOM 1297 C CA . VAL B 1 46 ? -33.950 29.523 9.739 1.00 46.22 70 VAL B CA 1
ATOM 1298 C C . VAL B 1 46 ? -35.343 30.091 9.541 1.00 46.96 70 VAL B C 1
ATOM 1299 O O . VAL B 1 46 ? -35.719 31.006 10.255 1.00 48.08 70 VAL B O 1
ATOM 1303 N N . SER B 1 47 ? -36.124 29.538 8.622 1.00 46.11 71 SER B N 1
ATOM 1304 C CA . SER B 1 47 ? -37.459 30.109 8.418 1.00 47.36 71 SER B CA 1
ATOM 1305 C C . SER B 1 47 ? -38.368 29.857 9.619 1.00 46.28 71 SER B C 1
ATOM 1306 O O . SER B 1 47 ? -39.237 30.680 9.910 1.00 45.66 71 SER B O 1
ATOM 1309 N N . GLY B 1 48 ? -38.131 28.758 10.332 1.00 45.58 72 GLY B N 1
ATOM 1310 C CA . GLY B 1 48 ? -38.934 28.409 11.502 1.00 46.82 72 GLY B CA 1
ATOM 1311 C C . GLY B 1 48 ? -38.534 29.076 12.817 1.00 48.69 72 GLY B C 1
ATOM 1312 O O . GLY B 1 48 ? -39.296 29.134 13.760 1.00 49.20 72 GLY B O 1
ATOM 1313 N N . TYR B 1 49 ? -37.323 29.589 12.895 1.00 50.81 73 TYR B N 1
ATOM 1314 C CA . TYR B 1 49 ? -36.861 30.195 14.127 1.00 50.24 73 TYR B CA 1
ATOM 1315 C C . TYR B 1 49 ? -37.773 31.366 14.506 1.00 51.49 73 TYR B C 1
ATOM 1316 O O . TYR B 1 49 ? -38.231 32.105 13.646 1.00 50.73 73 TYR B O 1
ATOM 1325 N N . LYS B 1 50 ? -38.051 31.501 15.800 1.00 52.53 74 LYS B N 1
ATOM 1326 C CA . LYS B 1 50 ? -38.852 32.619 16.330 1.00 53.10 74 LYS B CA 1
ATOM 1327 C C . LYS B 1 50 ? -38.025 33.563 17.241 1.00 51.59 74 LYS B C 1
ATOM 1328 O O . LYS B 1 50 ? -37.797 33.236 18.407 1.00 50.31 74 LYS B O 1
ATOM 1334 N N . MET B 1 51 ? -37.604 34.712 16.697 1.00 48.78 75 MET B N 1
ATOM 1335 C CA . MET B 1 51 ? -36.852 35.741 17.417 1.00 48.48 75 MET B CA 1
ATOM 1336 C C . MET B 1 51 ? -37.723 36.396 18.509 1.00 48.39 75 MET B C 1
ATOM 1337 O O . MET B 1 51 ? -38.924 36.156 18.582 1.00 45.98 75 MET B O 1
ATOM 1342 N N . ASN B 1 52 ? -37.101 37.213 19.351 1.00 47.20 76 ASN B N 1
ATOM 1343 C CA . ASN B 1 52 ? -37.835 38.081 20.243 1.00 46.73 76 ASN B CA 1
ATOM 1344 C C . ASN B 1 52 ? -39.076 38.545 19.501 1.00 46.11 76 ASN B C 1
ATOM 1345 O O . ASN B 1 52 ? -38.977 39.033 18.389 1.00 46.74 76 ASN B O 1
ATOM 1350 N N . PRO B 1 53 ? -40.252 38.369 20.096 1.00 44.81 77 PRO B N 1
ATOM 1351 C CA . PRO B 1 53 ? -41.504 38.770 19.420 1.00 45.51 77 PRO B CA 1
ATOM 1352 C C . PRO B 1 53 ? -41.537 40.193 18.847 1.00 45.26 77 PRO B C 1
ATOM 1353 O O . PRO B 1 53 ? -42.242 40.429 17.861 1.00 44.75 77 PRO B O 1
ATOM 1357 N N . LYS B 1 54 ? -40.833 41.122 19.497 1.00 46.02 78 LYS B N 1
ATOM 1358 C CA . LYS B 1 54 ? -40.794 42.522 19.104 1.00 46.74 78 LYS B CA 1
ATOM 1359 C C . LYS B 1 54 ? -40.044 42.657 17.801 1.00 46.76 78 LYS B C 1
ATOM 1360 O O . LYS B 1 54 ? -40.297 43.571 17.021 1.00 46.08 78 LYS B O 1
ATOM 1366 N N . ILE B 1 55 ? -39.098 41.747 17.578 1.00 45.55 79 ILE B N 1
ATOM 1367 C CA . ILE B 1 55 ? -38.269 41.792 16.389 1.00 44.69 79 ILE B CA 1
ATOM 1368 C C . ILE B 1 55 ? -38.943 40.970 15.272 1.00 45.13 79 ILE B C 1
ATOM 1369 O O . ILE B 1 55 ? -39.022 41.412 14.113 1.00 45.51 79 ILE B O 1
ATOM 1374 N N . ALA B 1 56 ? -39.469 39.803 15.636 1.00 44.89 80 ALA B N 1
ATOM 1375 C CA . ALA B 1 56 ? -40.096 38.856 14.678 1.00 45.49 80 ALA B CA 1
ATOM 1376 C C . ALA B 1 56 ? -41.312 39.469 14.009 1.00 45.27 80 ALA B C 1
ATOM 1377 O O . ALA B 1 56 ? -41.823 38.987 12.985 1.00 45.99 80 ALA B O 1
ATOM 1379 N N . GLU B 1 57 ? -41.800 40.517 14.640 1.00 45.38 81 GLU B N 1
ATOM 1380 C CA . GLU B 1 57 ? -43.082 41.065 14.296 1.00 47.03 81 GLU B CA 1
ATOM 1381 C C . GLU B 1 57 ? -42.813 42.077 13.200 1.00 45.82 81 GLU B C 1
ATOM 1382 O O . GLU B 1 57 ? -43.711 42.486 12.489 1.00 46.29 81 GLU B O 1
ATOM 1388 N N . LYS B 1 58 ? -41.565 42.483 13.111 1.00 44.46 82 LYS B N 1
ATOM 1389 C CA . LYS B 1 58 ? -41.175 43.573 12.246 1.00 47.41 82 LYS B CA 1
ATOM 1390 C C . LYS B 1 58 ? -40.222 43.126 11.149 1.00 48.09 82 LYS B C 1
ATOM 1391 O O . LYS B 1 58 ? -40.096 43.802 10.149 1.00 50.96 82 LYS B O 1
ATOM 1397 N N . TYR B 1 59 ? -39.513 42.014 11.355 1.00 48.36 83 TYR B N 1
ATOM 1398 C CA . TYR B 1 59 ? -38.497 41.579 10.404 1.00 48.69 83 TYR B CA 1
ATOM 1399 C C . TYR B 1 59 ? -38.677 40.140 9.942 1.00 48.19 83 TYR B C 1
ATOM 1400 O O . TYR B 1 59 ? -39.252 39.340 10.670 1.00 48.21 83 TYR B O 1
ATOM 1409 N N . ASN B 1 60 ? -38.260 39.852 8.701 1.00 47.36 84 ASN B N 1
ATOM 1410 C CA . ASN B 1 60 ? -38.054 38.457 8.235 1.00 46.79 84 ASN B CA 1
ATOM 1411 C C . ASN B 1 60 ? -36.549 38.105 8.139 1.00 46.97 84 ASN B C 1
ATOM 1412 O O . ASN B 1 60 ? -35.713 38.939 7.714 1.00 45.53 84 ASN B O 1
ATOM 1417 N N . VAL B 1 61 ? -36.202 36.883 8.531 1.00 46.36 85 VAL B N 1
ATOM 1418 C CA . VAL B 1 61 ? -34.806 36.416 8.379 1.00 46.56 85 VAL B CA 1
ATOM 1419 C C . VAL B 1 61 ? -34.795 35.215 7.441 1.00 46.65 85 VAL B C 1
ATOM 1420 O O . VAL B 1 61 ? -35.641 34.313 7.530 1.00 46.18 85 VAL B O 1
ATOM 1424 N N . SER B 1 62 ? -33.879 35.216 6.486 1.00 46.29 86 SER B N 1
ATOM 1425 C CA . SER B 1 62 ? -33.833 34.062 5.577 1.00 45.85 86 SER B CA 1
ATOM 1426 C C . SER B 1 62 ? -32.406 33.614 5.313 1.00 43.93 86 SER B C 1
ATOM 1427 O O . SER B 1 62 ? -31.449 34.326 5.613 1.00 42.36 86 SER B O 1
ATOM 1430 N N . VAL B 1 63 ? -32.260 32.401 4.790 1.00 45.05 87 VAL B N 1
ATOM 1431 C CA . VAL B 1 63 ? -30.908 31.884 4.454 1.00 45.26 87 VAL B CA 1
ATOM 1432 C C . VAL B 1 63 ? -30.733 31.761 2.924 1.00 44.99 87 VAL B C 1
ATOM 1433 O O . VAL B 1 63 ? -31.672 31.460 2.229 1.00 46.83 87 VAL B O 1
ATOM 1437 N N . HIS B 1 64 ? -29.535 32.026 2.413 1.00 45.32 88 HIS B N 1
ATOM 1438 C CA . HIS B 1 64 ? -29.290 32.026 0.970 1.00 45.98 88 HIS B CA 1
ATOM 1439 C C . HIS B 1 64 ? -27.943 31.380 0.621 1.00 46.75 88 HIS B C 1
ATOM 1440 O O . HIS B 1 64 ? -26.977 31.423 1.414 1.00 46.68 88 HIS B O 1
ATOM 1447 N N . PHE B 1 65 ? -27.897 30.796 -0.570 1.00 46.14 89 PHE B N 1
ATOM 1448 C CA . PHE B 1 65 ? -26.777 30.009 -1.052 1.00 47.48 89 PHE B CA 1
ATOM 1449 C C . PHE B 1 65 ? -26.524 30.356 -2.499 1.00 47.85 89 PHE B C 1
ATOM 1450 O O . PHE B 1 65 ? -27.446 30.471 -3.269 1.00 48.72 89 PHE B O 1
ATOM 1458 N N . VAL B 1 66 ? -25.270 30.470 -2.889 1.00 49.60 90 VAL B N 1
ATOM 1459 C CA . VAL B 1 66 ? -24.952 30.745 -4.270 1.00 50.16 90 VAL B CA 1
ATOM 1460 C C . VAL B 1 66 ? -24.900 29.417 -4.985 1.00 51.29 90 VAL B C 1
ATOM 1461 O O . VAL B 1 66 ? -25.157 29.318 -6.192 1.00 51.98 90 VAL B O 1
ATOM 1465 N N . ASN B 1 67 ? -24.586 28.387 -4.206 1.00 51.67 91 ASN B N 1
ATOM 1466 C CA . ASN B 1 67 ? -24.157 27.110 -4.733 1.00 51.89 91 ASN B CA 1
ATOM 1467 C C . ASN B 1 67 ? -24.702 26.023 -3.817 1.00 52.29 91 ASN B C 1
ATOM 1468 O O . ASN B 1 67 ? -24.146 25.773 -2.734 1.00 52.22 91 ASN B O 1
ATOM 1473 N N . LYS B 1 68 ? -25.796 25.397 -4.259 1.00 51.67 92 LYS B N 1
ATOM 1474 C CA . LYS B 1 68 ? -26.450 24.323 -3.530 1.00 50.96 92 LYS B CA 1
ATOM 1475 C C . LYS B 1 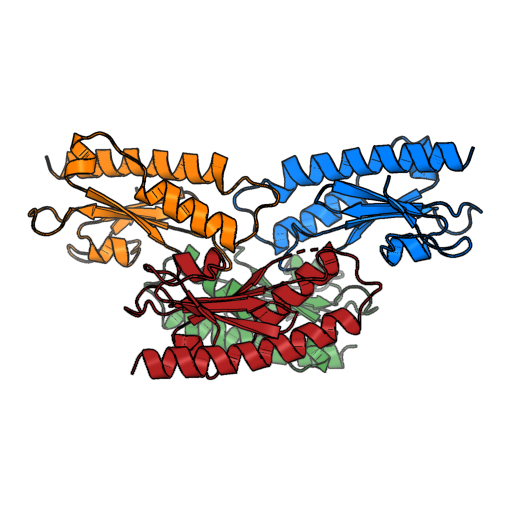68 ? -25.526 23.154 -3.204 1.00 50.56 92 LYS B C 1
ATOM 1476 O O . LYS B 1 68 ? -25.860 22.344 -2.341 1.00 51.15 92 LYS B O 1
ATOM 1482 N N . GLU B 1 69 ? -24.379 23.065 -3.877 1.00 49.37 93 GLU B N 1
ATOM 1483 C CA . GLU B 1 69 ? -23.346 22.080 -3.504 1.00 49.06 93 GLU B CA 1
ATOM 1484 C C . GLU B 1 69 ? -22.279 22.667 -2.558 1.00 48.67 93 GLU B C 1
ATOM 1485 O O . GLU B 1 69 ? -21.285 22.013 -2.214 1.00 48.99 93 GLU B O 1
ATOM 1491 N N . LYS B 1 70 ? -22.478 23.904 -2.146 1.00 47.86 94 LYS B N 1
ATOM 1492 C CA . LYS B 1 70 ? -21.666 24.455 -1.075 1.00 49.59 94 LYS B CA 1
ATOM 1493 C C . LYS B 1 70 ? -22.569 25.131 -0.037 1.00 47.59 94 LYS B C 1
ATOM 1494 O O . LYS B 1 70 ? -22.589 26.351 0.077 1.00 45.98 94 LYS B O 1
ATOM 1500 N N . PRO B 1 71 ? -23.362 24.322 0.689 1.00 47.20 95 PRO B N 1
ATOM 1501 C CA . PRO B 1 71 ? -24.304 24.904 1.642 1.00 46.34 95 PRO B CA 1
ATOM 1502 C C . PRO B 1 71 ? -23.681 25.464 2.916 1.00 45.63 95 PRO B C 1
ATOM 1503 O O . PRO B 1 71 ? -24.300 26.309 3.521 1.00 46.41 95 PRO B O 1
ATOM 1507 N N . ARG B 1 72 ? -22.458 25.061 3.291 1.00 45.33 96 ARG B N 1
ATOM 1508 C CA . ARG B 1 72 ? -21.750 25.701 4.413 1.00 43.86 96 ARG B CA 1
ATOM 1509 C C . ARG B 1 72 ? -21.359 27.143 4.139 1.00 46.47 96 ARG B C 1
ATOM 1510 O O . ARG B 1 72 ? -21.079 27.911 5.085 1.00 46.13 96 ARG B O 1
ATOM 1518 N N . ALA B 1 73 ? -21.328 27.520 2.855 1.00 47.29 97 ALA B N 1
ATOM 1519 C CA . ALA B 1 73 ? -21.153 28.919 2.478 1.00 48.48 97 ALA B CA 1
ATOM 1520 C C . ALA B 1 73 ? -22.513 29.589 2.289 1.00 49.48 97 ALA B C 1
ATOM 1521 O O . ALA B 1 73 ? -23.039 29.651 1.171 1.00 51.27 97 ALA B O 1
ATOM 1523 N N . TYR B 1 74 ? -23.096 30.092 3.362 1.00 48.98 98 TYR B N 1
ATOM 1524 C CA . TYR B 1 74 ? -24.450 30.678 3.243 1.00 48.13 98 TYR B CA 1
ATOM 1525 C C . TYR B 1 74 ? -24.407 32.083 3.848 1.00 47.44 98 TYR B C 1
ATOM 1526 O O . TYR B 1 74 ? -23.443 32.432 4.513 1.00 46.55 98 TYR B O 1
ATOM 1535 N N . SER B 1 75 ? -25.451 32.864 3.604 1.00 47.41 99 SER B N 1
ATOM 1536 C CA . SER B 1 75 ? -25.649 34.147 4.247 1.00 46.76 99 SER B CA 1
ATOM 1537 C C . SER B 1 75 ? -27.065 34.268 4.805 1.00 47.96 99 SER B C 1
ATOM 1538 O O . SER B 1 75 ? -27.980 33.556 4.389 1.00 48.69 99 SER B O 1
ATOM 1541 N N . LEU B 1 76 ? -27.209 35.110 5.828 1.00 47.84 100 LEU B N 1
ATOM 1542 C CA . LEU B 1 76 ? -28.486 35.390 6.458 1.00 45.95 100 LEU B CA 1
ATOM 1543 C C . LEU B 1 76 ? -28.823 36.810 6.082 1.00 45.24 100 LEU B C 1
ATOM 1544 O O . LEU B 1 76 ? -27.957 37.661 6.122 1.00 43.50 100 LEU B O 1
ATOM 1549 N N . VAL B 1 77 ? -30.092 37.056 5.773 1.00 45.10 101 VAL B N 1
ATOM 1550 C CA . VAL B 1 77 ? -30.562 38.366 5.331 1.00 45.94 101 VAL B CA 1
ATOM 1551 C C . VAL B 1 77 ? -31.727 38.736 6.263 1.00 45.79 101 VAL B C 1
ATOM 1552 O O . VAL B 1 77 ? -32.648 37.951 6.399 1.00 43.98 101 VAL B O 1
ATOM 1556 N N . GLY B 1 78 ? -31.626 39.881 6.965 1.00 46.61 102 GLY B N 1
ATOM 1557 C CA . GLY B 1 78 ? -32.705 40.401 7.811 1.00 44.81 102 GLY B CA 1
ATOM 1558 C C . GLY B 1 78 ? -33.319 41.647 7.183 1.00 46.51 102 GLY B C 1
ATOM 1559 O O . GLY B 1 78 ? -32.665 42.678 7.034 1.00 46.95 102 GLY B O 1
ATOM 1560 N N . VAL B 1 79 ? -34.587 41.565 6.789 1.00 46.14 103 VAL B N 1
ATOM 1561 C CA . VAL B 1 79 ? -35.254 42.714 6.217 1.00 44.04 103 VAL B CA 1
ATOM 1562 C C . VAL B 1 79 ? -36.618 42.965 6.864 1.00 46.86 103 VAL B C 1
ATOM 1563 O O . VAL B 1 79 ? -37.277 42.046 7.397 1.00 48.65 103 VAL B O 1
ATOM 1567 N N . PRO B 1 80 ? -37.042 44.232 6.856 1.00 46.92 104 PRO B N 1
ATOM 1568 C CA . PRO B 1 80 ? -38.324 44.560 7.406 1.00 46.87 104 PRO B CA 1
ATOM 1569 C C . PRO B 1 80 ? -39.469 43.875 6.667 1.00 47.00 104 PRO B C 1
ATOM 1570 O O . PRO B 1 80 ? -39.427 43.716 5.438 1.00 47.07 104 PRO B O 1
ATOM 1574 N N . LYS B 1 81 ? -40.515 43.513 7.404 1.00 46.20 105 LYS B N 1
ATOM 1575 C CA . LYS B 1 81 ? -41.759 43.104 6.747 1.00 46.59 105 LYS B CA 1
ATOM 1576 C C . LYS B 1 81 ? -42.277 44.179 5.761 1.00 48.38 105 LYS B C 1
ATOM 1577 O O . LYS B 1 81 ? -42.139 45.395 5.969 1.00 47.87 105 LYS B O 1
ATOM 1583 N N . THR B 1 82 ? -42.866 43.702 4.676 1.00 49.78 106 THR B N 1
ATOM 1584 C CA . THR B 1 82 ? -43.331 44.540 3.591 1.00 51.01 106 THR B CA 1
ATOM 1585 C C . THR B 1 82 ? -44.368 45.556 3.999 1.00 51.02 106 THR B C 1
ATOM 1586 O O . THR B 1 82 ? -45.360 45.206 4.634 1.00 52.03 106 THR B O 1
ATOM 1590 N N . GLY B 1 83 ? -44.156 46.805 3.594 1.00 50.25 107 GLY B N 1
ATOM 1591 C CA . GLY B 1 83 ? -45.177 47.831 3.696 1.00 50.01 107 GLY B CA 1
ATOM 1592 C C . GLY B 1 83 ? -45.145 48.544 5.024 1.00 51.00 107 GLY B C 1
ATOM 1593 O O . GLY B 1 83 ? -45.975 49.435 5.276 1.00 51.32 107 GLY B O 1
ATOM 1594 N N . THR B 1 84 ? -44.166 48.180 5.861 1.00 50.99 108 THR B N 1
ATOM 1595 C CA . THR B 1 84 ? -44.080 48.679 7.242 1.00 49.27 108 THR B CA 1
ATOM 1596 C C . THR B 1 84 ? -43.419 50.034 7.431 1.00 48.58 108 THR B C 1
ATOM 1597 O O . THR B 1 84 ? -43.509 50.603 8.516 1.00 48.57 108 THR B O 1
ATOM 1601 N N . GLY B 1 85 ? -42.760 50.561 6.399 1.00 46.65 109 GLY B N 1
ATOM 1602 C CA . GLY B 1 85 ? -42.110 51.857 6.528 1.00 44.46 109 GLY B CA 1
ATOM 1603 C C . GLY B 1 85 ? -40.660 51.737 6.970 1.00 44.14 109 GLY B C 1
ATOM 1604 O O . GLY B 1 85 ? -39.875 52.698 6.883 1.00 43.50 109 GLY B O 1
ATOM 1605 N N . TYR B 1 86 ? -40.299 50.564 7.478 1.00 43.95 110 TYR B N 1
ATOM 1606 C CA . TYR B 1 86 ? -38.922 50.306 7.876 1.00 44.54 110 TYR B CA 1
ATOM 1607 C C . TYR B 1 86 ? -38.073 49.967 6.615 1.00 43.70 110 TYR B C 1
ATOM 1608 O O . TYR B 1 86 ? -38.577 49.434 5.626 1.00 41.96 110 TYR B O 1
ATOM 1617 N N . THR B 1 87 ? -36.797 50.311 6.660 1.00 42.80 111 THR B N 1
ATOM 1618 C CA . THR B 1 87 ? -35.892 50.096 5.563 1.00 43.42 111 THR B CA 1
ATOM 1619 C C . THR B 1 87 ? -34.589 49.448 6.072 1.00 45.31 111 THR B C 1
ATOM 1620 O O . THR B 1 87 ? -34.032 48.540 5.415 1.00 45.18 111 THR B O 1
ATOM 1624 N N . LEU B 1 88 ? -34.117 49.897 7.246 1.00 44.50 112 LEU B N 1
ATOM 1625 C CA . LEU B 1 88 ? -32.856 49.422 7.805 1.00 44.60 112 LEU B CA 1
ATOM 1626 C C . LEU B 1 88 ? -32.847 47.898 7.887 1.00 46.72 112 LEU B C 1
ATOM 1627 O O . LEU B 1 88 ? -33.783 47.284 8.435 1.00 45.95 112 LEU B O 1
ATOM 1632 N N . SER B 1 89 ? -31.792 47.290 7.336 1.00 46.27 113 SER B N 1
ATOM 1633 C CA . SER B 1 89 ? -31.684 45.844 7.271 1.00 45.70 113 SER B CA 1
ATOM 1634 C C . SER B 1 89 ? -30.314 45.378 7.786 1.00 47.29 113 SER B C 1
ATOM 1635 O O . SER B 1 89 ? -29.487 46.211 8.202 1.00 50.75 113 SER B O 1
ATOM 1638 N N . VAL B 1 90 ? -30.061 44.070 7.726 1.00 45.85 114 VAL B N 1
ATOM 1639 C CA . VAL B 1 90 ? -28.791 43.452 8.139 1.00 45.31 114 VAL B CA 1
ATOM 1640 C C . VAL B 1 90 ? -28.514 42.276 7.191 1.00 44.73 114 VAL B C 1
ATOM 1641 O O . VAL B 1 90 ? -29.448 41.642 6.731 1.00 45.49 114 VAL B O 1
ATOM 1645 N N . TRP B 1 91 ? -27.262 41.980 6.869 1.00 44.53 115 TRP B N 1
ATOM 1646 C CA . TRP B 1 91 ? -26.935 40.641 6.317 1.00 45.30 115 TRP B CA 1
ATOM 1647 C C . TRP B 1 91 ? -25.654 40.116 6.912 1.00 44.80 115 TRP B C 1
ATOM 1648 O O . TRP B 1 91 ? -24.840 40.907 7.376 1.00 44.97 115 TRP B O 1
ATOM 1659 N N . MET B 1 92 ? -25.455 38.795 6.874 1.00 46.76 116 MET B N 1
ATOM 1660 C CA . MET B 1 92 ? -24.175 38.206 7.316 1.00 47.32 116 MET B CA 1
ATOM 1661 C C . MET B 1 92 ? -23.791 36.884 6.650 1.00 47.81 116 MET B C 1
ATOM 1662 O O . MET B 1 92 ? -24.647 36.133 6.197 1.00 48.42 116 MET B O 1
ATOM 1667 N N . ASN B 1 93 ? -22.473 36.652 6.619 1.00 48.36 117 ASN B N 1
ATOM 1668 C CA . ASN B 1 93 ? -21.742 35.433 6.224 1.00 48.15 117 ASN B CA 1
ATOM 1669 C C . ASN B 1 93 ? -21.965 34.269 7.198 1.00 46.67 117 ASN B C 1
ATOM 1670 O O . ASN B 1 93 ? -22.049 34.517 8.398 1.00 43.89 117 ASN B O 1
ATOM 1675 N N . SER B 1 94 ? -21.878 33.028 6.697 1.00 43.18 118 SER B N 1
ATOM 1676 C CA . SER B 1 94 ? -21.649 31.882 7.555 1.00 42.53 118 SER B CA 1
ATOM 1677 C C . SER B 1 94 ? -20.268 31.869 8.232 1.00 43.48 118 SER B C 1
ATOM 1678 O O . SER B 1 94 ? -20.101 31.208 9.249 1.00 43.87 118 SER B O 1
ATOM 1681 N N . VAL B 1 95 ? -19.276 32.584 7.692 1.00 45.25 119 VAL B N 1
ATOM 1682 C CA . VAL B 1 95 ? -17.971 32.731 8.377 1.00 45.38 119 VAL B CA 1
ATOM 1683 C C . VAL B 1 95 ? -17.916 33.884 9.404 1.00 46.65 119 VAL B C 1
ATOM 1684 O O . VAL B 1 95 ? -16.892 34.121 10.053 1.00 47.68 119 VAL B O 1
ATOM 1688 N N . GLY B 1 96 ? -19.017 34.602 9.543 1.00 47.37 120 GLY B N 1
ATOM 1689 C CA . GLY B 1 96 ? -19.144 35.589 10.605 1.00 48.52 120 GLY B CA 1
ATOM 1690 C C . GLY B 1 96 ? -18.931 37.050 10.246 1.00 49.33 120 GLY B C 1
ATOM 1691 O O . GLY B 1 96 ? -18.837 37.865 11.130 1.00 52.16 120 GLY B O 1
ATOM 1692 N N . ASP B 1 97 ? -18.812 37.414 8.977 1.00 48.57 121 ASP B N 1
ATOM 1693 C CA . ASP B 1 97 ? -18.760 38.834 8.659 1.00 47.03 121 ASP B CA 1
ATOM 1694 C C . ASP B 1 97 ? -20.206 39.307 8.659 1.00 47.15 121 ASP B C 1
ATOM 1695 O O . ASP B 1 97 ? -21.040 38.660 8.041 1.00 47.20 121 ASP B O 1
ATOM 1700 N N . GLY B 1 98 ? -20.487 40.397 9.383 1.00 46.21 122 GLY B N 1
ATOM 1701 C CA . GLY B 1 98 ? -21.842 40.926 9.568 1.00 46.55 122 GLY B CA 1
ATOM 1702 C C . GLY B 1 98 ? -21.922 42.380 9.097 1.00 46.82 122 GLY B C 1
ATOM 1703 O O . GLY B 1 98 ? -20.941 43.142 9.212 1.00 47.35 122 GLY B O 1
ATOM 1704 N N . TYR B 1 99 ? -23.080 42.767 8.565 1.00 46.00 123 TYR B N 1
ATOM 1705 C CA . TYR B 1 99 ? -23.252 44.091 7.964 1.00 47.31 123 TYR B CA 1
ATOM 1706 C C . TYR B 1 99 ? -24.586 44.710 8.348 1.00 47.12 123 TYR B C 1
ATOM 1707 O O . TYR B 1 99 ? -25.588 44.029 8.423 1.00 48.58 123 TYR B O 1
ATOM 1716 N N . LYS B 1 100 ? -24.595 46.007 8.619 1.00 48.73 124 LYS B N 1
ATOM 1717 C CA . LYS B 1 100 ? -25.840 46.746 8.812 1.00 47.16 124 LYS B CA 1
ATOM 1718 C C . LYS B 1 100 ? -26.080 47.516 7.548 1.00 46.48 124 LYS B C 1
ATOM 1719 O O . LYS B 1 100 ? -25.188 48.222 7.072 1.00 45.81 124 LYS B O 1
ATOM 1725 N N . CYS B 1 101 ? -27.296 47.418 7.017 1.00 48.54 125 CYS B N 1
ATOM 1726 C CA . CYS B 1 101 ? -27.638 48.036 5.719 1.00 48.36 125 CYS B CA 1
ATOM 1727 C C . CYS B 1 101 ? -28.760 49.077 5.797 1.00 48.07 125 CYS B C 1
ATOM 1728 O O . CYS B 1 101 ? -29.744 48.902 6.539 1.00 48.87 125 CYS B O 1
ATOM 1731 N N . ARG B 1 102 ? -28.635 50.112 4.972 1.00 46.92 126 ARG B N 1
ATOM 1732 C CA . ARG B 1 102 ? -29.631 51.178 4.837 1.00 46.30 126 ARG B CA 1
ATOM 1733 C C . ARG B 1 102 ? -30.967 50.813 4.188 1.00 46.76 126 ARG B C 1
ATOM 1734 O O . ARG B 1 102 ? -31.895 51.609 4.271 1.00 45.68 126 ARG B O 1
ATOM 1742 N N . ASP B 1 103 ? -31.069 49.636 3.555 1.00 47.26 127 ASP B N 1
ATOM 1743 C CA . ASP B 1 103 ? -32.274 49.254 2.788 1.00 48.96 127 ASP B CA 1
ATOM 1744 C C . ASP B 1 103 ? -32.201 47.786 2.570 1.00 48.24 127 ASP B C 1
ATOM 1745 O O . ASP B 1 103 ? -31.110 47.253 2.628 1.00 50.83 127 ASP B O 1
ATOM 1750 N N . ALA B 1 104 ? -33.338 47.142 2.289 1.00 47.57 128 ALA B N 1
ATOM 1751 C CA . ALA B 1 104 ? -33.466 45.663 2.073 1.00 45.25 128 ALA B CA 1
ATOM 1752 C C . ALA B 1 104 ? -32.703 45.148 0.845 1.00 45.08 128 ALA B C 1
ATOM 1753 O O . ALA B 1 104 ? -32.110 44.054 0.841 1.00 44.79 128 ALA B O 1
ATOM 1755 N N . ALA B 1 105 ? -32.741 45.931 -0.216 1.00 45.01 129 ALA B N 1
ATOM 1756 C CA . ALA B 1 105 ? -32.092 45.558 -1.448 1.00 45.16 129 ALA B CA 1
ATOM 1757 C C . ALA B 1 105 ? -30.599 45.390 -1.232 1.00 47.15 129 ALA B C 1
ATOM 1758 O O . ALA B 1 105 ? -30.023 44.402 -1.705 1.00 46.92 129 ALA B O 1
ATOM 1760 N N . SER B 1 106 ? -29.971 46.366 -0.554 1.00 46.91 130 SER B N 1
ATOM 1761 C CA . SER B 1 106 ? -28.541 46.280 -0.203 1.00 46.52 130 SER B CA 1
ATOM 1762 C C . SER B 1 106 ? -28.240 44.995 0.592 1.00 47.48 130 SER B C 1
ATOM 1763 O O . SER B 1 106 ? -27.177 44.374 0.431 1.00 47.07 130 SER B O 1
ATOM 1766 N N . ALA B 1 107 ? -29.155 44.636 1.497 1.00 46.61 131 ALA B N 1
ATOM 1767 C CA . ALA B 1 107 ? -28.986 43.420 2.283 1.00 45.75 131 ALA B CA 1
ATOM 1768 C C . ALA B 1 107 ? -29.103 42.226 1.378 1.00 44.97 131 ALA B C 1
ATOM 1769 O O . ALA B 1 107 ? -28.285 41.315 1.444 1.00 47.17 131 ALA B O 1
ATOM 1771 N N . ARG B 1 108 ? -30.133 42.218 0.532 1.00 46.41 132 ARG B N 1
ATOM 1772 C CA . ARG B 1 108 ? -30.299 41.159 -0.486 1.00 45.76 132 ARG B CA 1
ATOM 1773 C C . ARG B 1 108 ? -29.150 41.065 -1.485 1.00 45.18 132 ARG B C 1
ATOM 1774 O O . ARG B 1 108 ? -28.872 39.978 -1.989 1.00 45.75 132 ARG B O 1
ATOM 1782 N N . ALA B 1 109 ? -28.471 42.174 -1.744 1.00 46.07 133 ALA B N 1
ATOM 1783 C CA . ALA B 1 109 ? -27.277 42.166 -2.634 1.00 46.69 133 ALA B CA 1
ATOM 1784 C C . ALA B 1 109 ? -25.934 41.879 -1.916 1.00 46.48 133 ALA B C 1
ATOM 1785 O O . ALA B 1 109 ? -24.896 41.713 -2.581 1.00 46.68 133 ALA B O 1
ATOM 1787 N N . HIS B 1 110 ? -25.986 41.771 -0.585 1.00 45.38 134 HIS B N 1
ATOM 1788 C CA . HIS B 1 110 ? -24.834 41.506 0.271 1.00 45.62 134 HIS B CA 1
ATOM 1789 C C . HIS B 1 110 ? -23.732 42.497 -0.010 1.00 45.77 134 HIS B C 1
ATOM 1790 O O . HIS B 1 110 ? -22.577 42.125 -0.182 1.00 45.30 134 HIS B O 1
ATOM 1797 N N . LEU B 1 111 ? -24.082 43.769 -0.092 1.00 47.11 135 LEU B N 1
ATOM 1798 C CA . LEU B 1 111 ? -23.077 44.802 -0.318 1.00 47.21 135 LEU B CA 1
ATOM 1799 C C . LEU B 1 111 ? -22.240 44.969 0.942 1.00 48.25 135 LEU B C 1
ATOM 1800 O O . LEU B 1 111 ? -22.716 44.722 2.042 1.00 49.48 135 LEU B O 1
ATOM 1805 N N . GLU B 1 112 ? -21.010 45.442 0.760 1.00 49.13 136 GLU B N 1
ATOM 1806 C CA . GLU B 1 112 ? -20.008 45.439 1.797 1.00 48.46 136 GLU B CA 1
ATOM 1807 C C . GLU B 1 112 ? -19.634 46.848 2.194 1.00 47.75 136 GLU B C 1
ATOM 1808 O O . GLU B 1 112 ? -19.008 47.032 3.202 1.00 49.73 136 GLU B O 1
ATOM 1814 N N . THR B 1 113 ? -20.058 47.845 1.434 1.00 48.05 137 THR B N 1
ATOM 1815 C CA . THR B 1 113 ? -19.716 49.251 1.704 1.00 45.65 137 THR B CA 1
ATOM 1816 C C . THR B 1 113 ? -20.947 50.098 1.404 1.00 45.73 137 THR B C 1
ATOM 1817 O O . THR B 1 113 ? -21.931 49.573 0.915 1.00 47.99 137 THR B O 1
ATOM 1821 N N . LEU B 1 114 ? -20.856 51.405 1.657 1.00 45.10 138 LEU B N 1
ATOM 1822 C CA . LEU B 1 114 ? -21.894 52.424 1.467 1.00 44.50 138 LEU B CA 1
ATOM 1823 C C . LEU B 1 114 ? -21.561 53.325 0.282 1.00 45.03 138 LEU B C 1
ATOM 1824 O O . LEU B 1 114 ? -20.388 53.624 0.022 1.00 46.60 138 LEU B O 1
ATOM 1829 N N . SER B 1 115 ? -22.568 53.827 -0.411 1.00 44.32 139 SER B N 1
ATOM 1830 C CA . SER B 1 115 ? -22.313 54.801 -1.465 1.00 42.89 139 SER B CA 1
ATOM 1831 C C . SER B 1 115 ? -23.511 55.672 -1.427 1.00 43.73 139 SER B C 1
ATOM 1832 O O . SER B 1 115 ? -24.627 55.209 -1.671 1.00 44.47 139 SER B O 1
ATOM 1835 N N . SER B 1 116 ? -23.275 56.935 -1.120 1.00 44.57 140 SER B N 1
ATOM 1836 C CA . SER B 1 116 ? -24.325 57.881 -0.752 1.00 46.06 140 SER B CA 1
ATOM 1837 C C . SER B 1 116 ? -25.085 57.306 0.415 1.00 47.18 140 SER B C 1
ATOM 1838 O O . SER B 1 116 ? -24.491 57.010 1.460 1.00 48.65 140 SER B O 1
ATOM 1841 N N . ASP B 1 117 ? -26.384 57.117 0.247 1.00 47.20 141 ASP B N 1
ATOM 1842 C CA . ASP B 1 117 ? -27.182 56.665 1.363 1.00 46.91 141 ASP B CA 1
ATOM 1843 C C . ASP B 1 117 ? -27.720 55.248 1.074 1.00 45.29 141 ASP B C 1
ATOM 1844 O O . ASP B 1 117 ? -28.749 54.840 1.573 1.00 42.39 141 ASP B O 1
ATOM 1849 N N . VAL B 1 118 ? -26.958 54.496 0.278 1.00 44.90 142 VAL B N 1
ATOM 1850 C CA . VAL B 1 118 ? -27.317 53.143 -0.166 1.00 44.95 142 VAL B CA 1
ATOM 1851 C C . VAL B 1 118 ? -26.168 52.215 0.211 1.00 45.24 142 VAL B C 1
ATOM 1852 O O . VAL B 1 118 ? -25.036 52.671 0.285 1.00 47.52 142 VAL B O 1
ATOM 1856 N N . GLY B 1 119 ? -26.433 50.936 0.451 1.00 44.35 143 GLY B N 1
ATOM 1857 C CA . GLY B 1 119 ? -25.371 49.956 0.707 1.00 43.61 143 GLY B CA 1
ATOM 1858 C C . GLY B 1 119 ? -25.413 49.386 2.111 1.00 44.87 143 GLY B C 1
ATOM 1859 O O . GLY B 1 119 ? -26.452 49.476 2.815 1.00 44.24 143 GLY B O 1
ATOM 1860 N N . CYS B 1 120 ? -24.277 48.823 2.538 1.00 44.83 144 CYS B N 1
ATOM 1861 C CA . CYS B 1 120 ? -24.116 48.306 3.902 1.00 46.29 144 CYS B CA 1
ATOM 1862 C C . CYS B 1 120 ? -22.768 48.704 4.516 1.00 47.20 144 CYS B C 1
ATOM 1863 O O . CYS B 1 120 ? -21.819 49.028 3.780 1.00 47.69 144 CYS B O 1
ATOM 1866 N N . GLU B 1 121 ? -22.680 48.677 5.851 1.00 47.44 145 GLU B N 1
ATOM 1867 C CA . GLU B 1 121 ? -21.357 48.763 6.533 1.00 48.98 145 GLU B CA 1
ATOM 1868 C C . GLU B 1 121 ? -21.037 47.621 7.488 1.00 48.16 145 GLU B C 1
ATOM 1869 O O . GLU B 1 121 ? -21.899 47.193 8.256 1.00 48.74 145 GLU B O 1
ATOM 1875 N N . ALA B 1 122 ? -19.790 47.132 7.423 1.00 47.38 146 ALA B N 1
ATOM 1876 C CA . ALA B 1 122 ? -19.303 46.077 8.322 1.00 45.38 146 ALA B CA 1
ATOM 1877 C C . ALA B 1 122 ? -19.636 46.410 9.760 1.00 45.02 146 ALA B C 1
ATOM 1878 O O . ALA B 1 122 ? -19.413 47.547 10.230 1.00 44.35 146 ALA B O 1
ATOM 1880 N N . PHE B 1 123 ? -20.217 45.428 10.441 1.00 46.10 147 PHE B N 1
ATOM 1881 C CA . PHE B 1 123 ? -20.559 45.503 11.869 1.00 45.15 147 PHE B CA 1
ATOM 1882 C C . PHE B 1 123 ? -20.234 44.187 12.559 1.00 46.48 147 PHE B C 1
ATOM 1883 O O . PHE B 1 123 ? -19.903 44.197 13.762 1.00 48.53 147 PHE B O 1
ATOM 1891 N N . GLU C 1 5 ? 6.867 14.095 -19.853 1.00 34.41 29 GLU C N 1
ATOM 1892 C CA . GLU C 1 5 ? 6.229 14.652 -18.627 1.00 37.90 29 GLU C CA 1
ATOM 1893 C C . GLU C 1 5 ? 6.344 16.195 -18.576 1.00 39.74 29 GLU C C 1
ATOM 1894 O O . GLU C 1 5 ? 5.655 16.860 -17.778 1.00 41.46 29 GLU C O 1
ATOM 1900 N N . LYS C 1 6 ? 7.184 16.752 -19.442 1.00 39.46 30 LYS C N 1
ATOM 1901 C CA . LYS C 1 6 ? 7.334 18.203 -19.538 1.00 40.95 30 LYS C CA 1
ATOM 1902 C C . LYS C 1 6 ? 6.398 18.798 -20.617 1.00 41.54 30 LYS C C 1
ATOM 1903 O O . LYS C 1 6 ? 5.953 20.073 -20.544 1.00 42.22 30 LYS C O 1
ATOM 1905 N N . GLY C 1 7 ? 6.048 17.906 -21.606 1.00 41.37 31 GLY C N 1
ATOM 1906 C CA . GLY C 1 7 ? 5.037 18.296 -22.590 1.00 41.88 31 GLY C CA 1
ATOM 1907 C C . GLY C 1 7 ? 3.727 18.480 -21.841 1.00 43.29 31 GLY C C 1
ATOM 1908 O O . GLY C 1 7 ? 3.022 19.493 -21.995 1.00 43.50 31 GLY C O 1
ATOM 1909 N N . TYR C 1 8 ? 3.427 17.503 -20.989 1.00 43.19 32 TYR C N 1
ATOM 1910 C CA . TYR C 1 8 ? 2.214 17.506 -20.216 1.00 42.42 32 TYR C CA 1
ATOM 1911 C C . TYR C 1 8 ? 2.157 18.741 -19.356 1.00 43.58 32 TYR C C 1
ATOM 1912 O O . TYR C 1 8 ? 1.107 19.379 -19.272 1.00 43.05 32 TYR C O 1
ATOM 1921 N N . GLN C 1 9 ? 3.298 19.096 -18.756 1.00 44.69 33 GLN C N 1
ATOM 1922 C CA . GLN C 1 9 ? 3.374 20.297 -17.942 1.00 46.03 33 GLN C CA 1
ATOM 1923 C C . GLN C 1 9 ? 2.932 21.542 -18.734 1.00 46.21 33 GLN C C 1
ATOM 1924 O O . GLN C 1 9 ? 2.206 22.421 -18.216 1.00 47.26 33 GLN C O 1
ATOM 1930 N N . SER C 1 10 ? 3.361 21.607 -19.987 1.00 46.11 34 SER C N 1
ATOM 1931 C CA . SER C 1 10 ? 3.125 22.779 -20.818 1.00 46.13 34 SER C CA 1
ATOM 1932 C C . SER C 1 10 ? 1.662 22.910 -21.201 1.00 46.16 34 SER C C 1
ATOM 1933 O O . SER C 1 10 ? 1.156 24.027 -21.315 1.00 45.30 34 SER C O 1
ATOM 1936 N N . GLN C 1 11 ? 0.981 21.781 -21.405 1.00 46.34 35 GLN C N 1
ATOM 1937 C CA . GLN C 1 11 ? -0.431 21.831 -21.799 1.00 47.38 35 GLN C CA 1
ATOM 1938 C C . GLN C 1 11 ? -1.310 22.210 -20.604 1.00 48.52 35 GLN C C 1
ATOM 1939 O O . GLN C 1 11 ? -2.239 23.028 -20.716 1.00 47.99 35 GLN C O 1
ATOM 1945 N N . LEU C 1 12 ? -0.994 21.600 -19.462 1.00 50.26 36 LEU C N 1
ATOM 1946 C CA . LEU C 1 12 ? -1.618 21.906 -18.189 1.00 49.67 36 LEU C CA 1
ATOM 1947 C C . LEU C 1 12 ? -1.604 23.421 -18.074 1.00 50.47 36 LEU C C 1
ATOM 1948 O O . LEU C 1 12 ? -2.670 24.053 -17.970 1.00 50.29 36 LEU C O 1
ATOM 1953 N N . TYR C 1 13 ? -0.393 23.990 -18.133 1.00 51.01 37 TYR C N 1
ATOM 1954 C CA . TYR C 1 13 ? -0.186 25.450 -18.010 1.00 51.04 37 TYR C CA 1
ATOM 1955 C C . TYR C 1 13 ? -1.079 26.223 -18.997 1.00 50.58 37 TYR C C 1
ATOM 1956 O O . TYR C 1 13 ? -1.802 27.146 -18.618 1.00 50.75 37 TYR C O 1
ATOM 1965 N N . THR C 1 14 ? -1.055 25.833 -20.259 1.00 50.42 38 THR C N 1
ATOM 1966 C CA . THR C 1 14 ? -1.946 26.463 -21.218 1.00 51.01 38 THR C CA 1
ATOM 1967 C C . THR C 1 14 ? -3.419 26.308 -20.810 1.00 51.01 38 THR C C 1
ATOM 1968 O O . THR C 1 14 ? -4.245 27.224 -21.017 1.00 49.53 38 THR C O 1
ATOM 1972 N N . GLU C 1 15 ? -3.734 25.143 -20.239 1.00 50.98 39 GLU C N 1
ATOM 1973 C CA . GLU C 1 15 ? -5.090 24.866 -19.776 1.00 51.23 39 GLU C CA 1
ATOM 1974 C C . GLU C 1 15 ? -5.431 25.750 -18.584 1.00 51.16 39 GLU C C 1
ATOM 1975 O O . GLU C 1 15 ? -6.575 26.200 -18.454 1.00 52.45 39 GLU C O 1
ATOM 1981 N N . MET C 1 16 ? -4.440 26.012 -17.730 1.00 49.94 40 MET C N 1
ATOM 1982 C CA . MET C 1 16 ? -4.660 26.802 -16.520 1.00 48.41 40 MET C CA 1
ATOM 1983 C C . MET C 1 16 ? -4.811 28.297 -16.839 1.00 48.66 40 MET C C 1
ATOM 1984 O O . MET C 1 16 ? -5.544 29.024 -16.151 1.00 48.72 40 MET C O 1
ATOM 1989 N N . VAL C 1 17 ? -4.140 28.747 -17.901 1.00 47.23 41 VAL C N 1
ATOM 1990 C CA . VAL C 1 17 ? -4.246 30.143 -18.360 1.00 45.69 41 VAL C CA 1
ATOM 1991 C C . VAL C 1 17 ? -5.677 30.446 -18.803 1.00 44.98 41 VAL C C 1
ATOM 1992 O O . VAL C 1 17 ? -6.229 31.513 -18.494 1.00 44.08 41 VAL C O 1
ATOM 1996 N N . GLY C 1 18 ? -6.277 29.489 -19.508 1.00 44.72 42 GLY C N 1
ATOM 1997 C CA . GLY C 1 18 ? -7.690 29.561 -19.866 1.00 46.28 42 GLY C CA 1
ATOM 1998 C C . GLY C 1 18 ? -8.615 29.768 -18.666 1.00 47.94 42 GLY C C 1
ATOM 1999 O O . GLY C 1 18 ? -9.534 30.616 -18.695 1.00 46.97 42 GLY C O 1
ATOM 2000 N N . ILE C 1 19 ? -8.368 28.975 -17.618 1.00 48.49 43 ILE C N 1
ATOM 2001 C CA . ILE C 1 19 ? -9.108 29.049 -16.366 1.00 48.93 43 ILE C CA 1
ATOM 2002 C C . ILE C 1 19 ? -8.901 30.418 -15.711 1.00 48.74 43 ILE C C 1
ATOM 2003 O O . ILE C 1 19 ? -9.841 31.040 -15.210 1.00 47.91 43 ILE C O 1
ATOM 2008 N N . ASN C 1 20 ? -7.660 30.884 -15.742 1.00 48.78 44 ASN C N 1
ATOM 2009 C CA . ASN C 1 20 ? -7.307 32.148 -15.143 1.00 49.22 44 ASN C CA 1
ATOM 2010 C C . ASN C 1 20 ? -8.044 33.286 -15.868 1.00 49.15 44 ASN C C 1
ATOM 2011 O O . ASN C 1 20 ? -8.663 34.155 -15.236 1.00 48.80 44 ASN C O 1
ATOM 2016 N N . ASN C 1 21 ? -7.984 33.249 -17.199 1.00 48.95 45 ASN C N 1
ATOM 2017 C CA . ASN C 1 21 ? -8.681 34.213 -18.055 1.00 48.97 45 ASN C CA 1
ATOM 2018 C C . ASN C 1 21 ? -10.176 34.369 -17.752 1.00 48.91 45 ASN C C 1
ATOM 2019 O O . ASN C 1 21 ? -10.652 35.487 -17.506 1.00 48.49 45 ASN C O 1
ATOM 2024 N N . ILE C 1 22 ? -10.904 33.252 -17.772 1.00 48.35 46 ILE C N 1
ATOM 2025 C CA . ILE C 1 22 ? -12.321 33.241 -17.395 1.00 47.85 46 ILE C CA 1
ATOM 2026 C C . ILE C 1 22 ? -12.546 33.624 -15.924 1.00 47.58 46 ILE C C 1
ATOM 2027 O O . ILE C 1 22 ? -13.570 34.229 -15.588 1.00 48.47 46 ILE C O 1
ATOM 2032 N N . SER C 1 23 ? -11.608 33.273 -15.049 1.00 45.74 47 SER C N 1
ATOM 2033 C CA . SER C 1 23 ? -11.784 33.560 -13.630 1.00 44.16 47 SER C CA 1
ATOM 2034 C C . SER C 1 23 ? -11.621 35.043 -13.327 1.00 43.85 47 SER C C 1
ATOM 2035 O O . SER C 1 23 ? -12.372 35.601 -12.532 1.00 41.63 47 SER C O 1
ATOM 2038 N N . LYS C 1 24 ? -10.631 35.664 -13.967 1.00 44.52 48 LYS C N 1
ATOM 2039 C CA . LYS C 1 24 ? -10.357 37.095 -13.809 1.00 45.64 48 LYS C CA 1
ATOM 2040 C C . LYS C 1 24 ? -11.464 37.954 -14.445 1.00 45.47 48 LYS C C 1
ATOM 2041 O O . LYS C 1 24 ? -11.962 38.904 -13.842 1.00 45.67 48 LYS C O 1
ATOM 2043 N N . GLN C 1 25 ? -11.836 37.605 -15.672 1.00 45.26 49 GLN C N 1
ATOM 2044 C CA . GLN C 1 25 ? -13.006 38.170 -16.324 1.00 44.95 49 GLN C CA 1
ATOM 2045 C C . GLN C 1 25 ? -14.189 38.213 -15.347 1.00 45.04 49 GLN C C 1
ATOM 2046 O O . GLN C 1 25 ? -14.790 39.278 -15.093 1.00 43.06 49 GLN C O 1
ATOM 2052 N N . PHE C 1 26 ? -14.512 37.030 -14.816 1.00 45.59 50 PHE C N 1
ATOM 2053 C CA . PHE C 1 26 ? -15.663 36.857 -13.940 1.00 46.38 50 PHE C CA 1
ATOM 2054 C C . PHE C 1 26 ? -15.627 37.745 -12.688 1.00 46.21 50 PHE C C 1
ATOM 2055 O O . PHE C 1 26 ? -16.632 38.360 -12.315 1.00 47.13 50 PHE C O 1
ATOM 2063 N N . ILE C 1 27 ? -14.473 37.822 -12.046 1.00 45.18 51 ILE C N 1
ATOM 2064 C CA . ILE C 1 27 ? -14.306 38.747 -10.948 1.00 45.99 51 ILE C CA 1
ATOM 2065 C C . ILE C 1 27 ? -14.510 40.215 -11.344 1.00 47.39 51 ILE C C 1
ATOM 2066 O O . ILE C 1 27 ? -15.219 40.959 -10.656 1.00 48.10 51 ILE C O 1
ATOM 2071 N N . LEU C 1 28 ? -13.913 40.635 -12.457 1.00 47.78 52 LEU C N 1
ATOM 2072 C CA . LEU C 1 28 ? -14.043 42.024 -12.887 1.00 47.75 52 LEU C CA 1
ATOM 2073 C C . LEU C 1 28 ? -15.479 42.427 -13.195 1.00 47.79 52 LEU C C 1
ATOM 2074 O O . LEU C 1 28 ? -15.901 43.551 -12.893 1.00 48.37 52 LEU C O 1
ATOM 2079 N N . LYS C 1 29 ? -16.230 41.523 -13.810 1.00 47.55 53 LYS C N 1
ATOM 2080 C CA . LYS C 1 29 ? -17.599 41.854 -14.204 1.00 46.84 53 LYS C CA 1
ATOM 2081 C C . LYS C 1 29 ? -18.628 41.557 -13.108 1.00 46.48 53 LYS C C 1
ATOM 2082 O O . LYS C 1 29 ? -19.809 41.890 -13.270 1.00 46.20 53 LYS C O 1
ATOM 2088 N N . ASN C 1 30 ? -18.172 40.978 -11.993 1.00 44.76 54 ASN C N 1
ATOM 2089 C CA . ASN C 1 30 ? -19.056 40.755 -10.847 1.00 45.51 54 ASN C CA 1
ATOM 2090 C C . ASN C 1 30 ? -18.654 41.429 -9.531 1.00 44.35 54 ASN C C 1
ATOM 2091 O O . ASN C 1 30 ? -18.526 40.743 -8.498 1.00 44.48 54 ASN C O 1
ATOM 2096 N N . PRO C 1 31 ? -18.502 42.771 -9.556 1.00 41.44 55 PRO C N 1
ATOM 2097 C CA . PRO C 1 31 ? -17.984 43.512 -8.405 1.00 40.33 55 PRO C CA 1
ATOM 2098 C C . PRO C 1 31 ? -18.932 43.549 -7.192 1.00 38.70 55 PRO C C 1
ATOM 2099 O O . PRO C 1 31 ? -18.489 43.814 -6.072 1.00 38.84 55 PRO C O 1
ATOM 2103 N N . LEU C 1 32 ? -20.221 43.312 -7.398 1.00 36.06 56 LEU C N 1
ATOM 2104 C CA . LEU C 1 32 ? -21.140 43.395 -6.267 1.00 34.24 56 LEU C CA 1
ATOM 2105 C C . LEU C 1 32 ? -21.368 42.042 -5.617 1.00 35.17 56 LEU C C 1
ATOM 2106 O O . LEU C 1 32 ? -22.097 41.928 -4.623 1.00 35.06 56 LEU C O 1
ATOM 2111 N N . ASP C 1 33 ? -20.729 41.008 -6.167 1.00 37.61 57 ASP C N 1
ATOM 2112 C CA . ASP C 1 33 ? -20.636 39.741 -5.437 1.00 40.93 57 ASP C CA 1
ATOM 2113 C C . ASP C 1 33 ? -19.725 39.986 -4.197 1.00 42.75 57 ASP C C 1
ATOM 2114 O O . ASP C 1 33 ? -18.708 40.640 -4.302 1.00 41.78 57 ASP C O 1
ATOM 2119 N N . ASP C 1 34 ? -20.136 39.490 -3.032 1.00 43.37 58 ASP C N 1
ATOM 2120 C CA . ASP C 1 34 ? -19.382 39.671 -1.802 1.00 45.54 58 ASP C CA 1
ATOM 2121 C C . ASP C 1 34 ? -18.218 38.687 -1.782 1.00 45.20 58 ASP C C 1
ATOM 2122 O O . ASP C 1 34 ? -18.260 37.641 -2.483 1.00 44.67 58 ASP C O 1
ATOM 2127 N N . ASN C 1 35 ? -17.208 38.976 -0.958 1.00 43.26 59 ASN C N 1
ATOM 2128 C CA . ASN C 1 35 ? -16.083 38.037 -0.874 1.00 43.51 59 ASN C CA 1
ATOM 2129 C C . ASN C 1 35 ? -16.475 36.563 -0.924 1.00 43.06 59 ASN C C 1
ATOM 2130 O O . ASN C 1 35 ? -15.953 35.825 -1.752 1.00 41.61 59 ASN C O 1
ATOM 2135 N N . GLN C 1 36 ? -17.323 36.099 -0.006 1.00 43.81 60 GLN C N 1
ATOM 2136 C CA . GLN C 1 36 ? -17.544 34.653 0.025 1.00 44.39 60 GLN C CA 1
ATOM 2137 C C . GLN C 1 36 ? -18.288 34.208 -1.203 1.00 44.21 60 GLN C C 1
ATOM 2138 O O . GLN C 1 36 ? -18.056 33.120 -1.702 1.00 44.91 60 GLN C O 1
ATOM 2144 N N . THR C 1 37 ? -19.155 35.043 -1.743 1.00 45.80 61 THR C N 1
ATOM 2145 C CA . THR C 1 37 ? -19.795 34.639 -3.010 1.00 47.22 61 THR C CA 1
ATOM 2146 C C . THR C 1 37 ? -18.799 34.437 -4.183 1.00 47.32 61 THR C C 1
ATOM 2147 O O . THR C 1 37 ? -18.892 33.453 -4.916 1.00 48.73 61 THR C O 1
ATOM 2151 N N . ILE C 1 38 ? -17.876 35.382 -4.336 1.00 46.91 62 ILE C N 1
ATOM 2152 C CA . ILE C 1 38 ? -16.773 35.313 -5.290 1.00 47.01 62 ILE C CA 1
ATOM 2153 C C . ILE C 1 38 ? -15.913 34.052 -5.111 1.00 46.94 62 ILE C C 1
ATOM 2154 O O . ILE C 1 38 ? -15.619 33.347 -6.071 1.00 46.71 62 ILE C O 1
ATOM 2159 N N . LYS C 1 39 ? -15.492 33.790 -3.880 1.00 46.46 63 LYS C N 1
ATOM 2160 C CA . LYS C 1 39 ? -14.753 32.589 -3.566 1.00 47.33 63 LYS C CA 1
ATOM 2161 C C . LYS C 1 39 ? -15.530 31.302 -3.977 1.00 46.91 63 LYS C C 1
ATOM 2162 O O . LYS C 1 39 ? -15.029 30.476 -4.737 1.00 45.84 63 LYS C O 1
ATOM 2168 N N . SER C 1 40 ? -16.758 31.156 -3.493 1.00 46.25 64 SER C N 1
ATOM 2169 C CA . SER C 1 40 ? -17.577 30.008 -3.840 1.00 47.00 64 SER C CA 1
ATOM 2170 C C . SER C 1 40 ? -17.778 29.819 -5.346 1.00 48.19 64 SER C C 1
ATOM 2171 O O . SER C 1 40 ? -17.770 28.681 -5.822 1.00 49.01 64 SER C O 1
ATOM 2174 N N . LYS C 1 41 ? -17.965 30.907 -6.095 1.00 46.78 65 LYS C N 1
ATOM 2175 C CA . LYS C 1 41 ? -18.175 30.754 -7.523 1.00 46.06 65 LYS C CA 1
ATOM 2176 C C . LYS C 1 41 ? -16.904 30.246 -8.175 1.00 45.57 65 LYS C C 1
ATOM 2177 O O . LYS C 1 41 ? -16.927 29.264 -8.926 1.00 45.49 65 LYS C O 1
ATOM 2183 N N . LEU C 1 42 ? -15.792 30.902 -7.860 1.00 45.03 66 LEU C N 1
ATOM 2184 C CA . LEU C 1 42 ? -14.497 30.467 -8.356 1.00 45.02 66 LEU C CA 1
ATOM 2185 C C . LEU C 1 42 ? -14.218 28.991 -8.012 1.00 44.62 66 LEU C C 1
ATOM 2186 O O . LEU C 1 42 ? -13.787 28.217 -8.866 1.00 42.10 66 LEU C O 1
ATOM 2191 N N . GLU C 1 43 ? -14.481 28.616 -6.763 1.00 45.29 67 GLU C N 1
ATOM 2192 C CA . GLU C 1 43 ? -14.341 27.215 -6.334 1.00 47.03 67 GLU C CA 1
ATOM 2193 C C . GLU C 1 43 ? -15.183 26.272 -7.176 1.00 46.59 67 GLU C C 1
ATOM 2194 O O . GLU C 1 43 ? -14.710 25.259 -7.657 1.00 47.37 67 GLU C O 1
ATOM 2200 N N . ARG C 1 44 ? -16.435 26.623 -7.373 1.00 47.53 68 ARG C N 1
ATOM 2201 C CA . ARG C 1 44 ? -17.300 25.820 -8.208 1.00 49.27 68 ARG C CA 1
ATOM 2202 C C . ARG C 1 44 ? -16.861 25.850 -9.682 1.00 48.11 68 ARG C C 1
ATOM 2203 O O . ARG C 1 44 ? -16.942 24.838 -10.361 1.00 48.91 68 ARG C O 1
ATOM 2211 N N . PHE C 1 45 ? -16.376 26.988 -10.170 1.00 45.17 69 PHE C N 1
ATOM 2212 C CA . PHE C 1 45 ? -15.985 27.051 -11.572 1.00 43.20 69 PHE C CA 1
ATOM 2213 C C . PHE C 1 45 ? -14.761 26.178 -11.838 1.00 43.25 69 PHE C C 1
ATOM 2214 O O . PHE C 1 45 ? -14.786 25.309 -12.713 1.00 42.33 69 PHE C O 1
ATOM 2222 N N . VAL C 1 46 ? -13.718 26.392 -11.043 1.00 42.76 70 VAL C N 1
ATOM 2223 C CA . VAL C 1 46 ? -12.436 25.757 -11.252 1.00 43.63 70 VAL C CA 1
ATOM 2224 C C . VAL C 1 46 ? -12.460 24.244 -11.030 1.00 45.38 70 VAL C C 1
ATOM 2225 O O . VAL C 1 46 ? -11.858 23.488 -11.799 1.00 46.40 70 VAL C O 1
ATOM 2229 N N . SER C 1 47 ? -13.156 23.799 -9.985 1.00 46.35 71 SER C N 1
ATOM 2230 C CA . SER C 1 47 ? -13.213 22.375 -9.668 1.00 46.59 71 SER C CA 1
ATOM 2231 C C . SER C 1 47 ? -14.189 21.642 -10.570 1.00 46.88 71 SER C C 1
ATOM 2232 O O . SER C 1 47 ? -14.110 20.422 -10.707 1.00 48.23 71 SER C O 1
ATOM 2235 N N . GLY C 1 48 ? -15.115 22.374 -11.177 1.00 46.35 72 GLY C N 1
ATOM 2236 C CA . GLY C 1 48 ? -15.991 21.787 -12.188 1.00 46.13 72 GLY C CA 1
ATOM 2237 C C . GLY C 1 48 ? -15.329 21.809 -13.558 1.00 46.37 72 GLY C C 1
ATOM 2238 O O . GLY C 1 48 ? -15.805 21.185 -14.503 1.00 46.68 72 GLY C O 1
ATOM 2239 N N . TYR C 1 49 ? -14.216 22.527 -13.666 1.00 46.43 73 TYR C N 1
ATOM 2240 C CA . TYR C 1 49 ? -13.595 22.746 -14.965 1.00 46.03 73 TYR C CA 1
ATOM 2241 C C . TYR C 1 49 ? -13.133 21.453 -15.635 1.00 45.66 73 TYR C C 1
ATOM 2242 O O . TYR C 1 49 ? -12.427 20.628 -15.032 1.00 43.56 73 TYR C O 1
ATOM 2251 N N . LYS C 1 50 ? -13.532 21.287 -16.892 1.00 46.14 74 LYS C N 1
ATOM 2252 C CA . LYS C 1 50 ? -13.124 20.098 -17.653 1.00 47.01 74 LYS C CA 1
ATOM 2253 C C . LYS C 1 50 ? -12.103 20.477 -18.708 1.00 46.41 74 LYS C C 1
ATOM 2254 O O . LYS C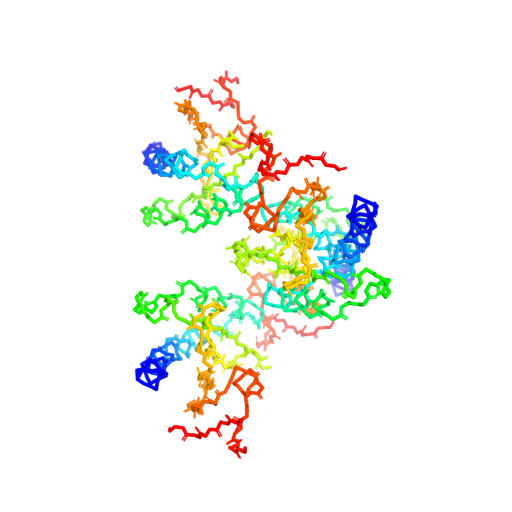 1 50 ? -12.427 21.131 -19.707 1.00 46.70 74 LYS C O 1
ATOM 2260 N N . MET C 1 51 ? -10.857 20.103 -18.438 1.00 46.25 75 MET C N 1
ATOM 2261 C CA . MET C 1 51 ? -9.729 20.364 -19.342 1.00 46.25 75 MET C CA 1
ATOM 2262 C C . MET C 1 51 ? -9.738 19.306 -20.437 1.00 45.53 75 MET C C 1
ATOM 2263 O O . MET C 1 51 ? -10.633 18.452 -20.510 1.00 44.49 75 MET C O 1
ATOM 2268 N N . ASN C 1 52 ? -8.725 19.353 -21.288 1.00 45.66 76 ASN C N 1
ATOM 2269 C CA . ASN C 1 52 ? -8.520 18.285 -22.238 1.00 44.52 76 ASN C CA 1
ATOM 2270 C C . ASN C 1 52 ? -8.389 16.932 -21.522 1.00 44.96 76 ASN C C 1
ATOM 2271 O O . ASN C 1 52 ? -7.611 16.804 -20.575 1.00 44.66 76 ASN C O 1
ATOM 2276 N N . PRO C 1 53 ? -9.178 15.926 -21.958 1.00 45.54 77 PRO C N 1
ATOM 2277 C CA . PRO C 1 53 ? -9.247 14.624 -21.284 1.00 45.91 77 PRO C CA 1
ATOM 2278 C C . PRO C 1 53 ? -7.883 13.993 -20.939 1.00 46.84 77 PRO C C 1
ATOM 2279 O O . PRO C 1 53 ? -7.776 13.250 -19.965 1.00 46.81 77 PRO C O 1
ATOM 2283 N N . LYS C 1 54 ? -6.850 14.296 -21.722 1.00 47.78 78 LYS C N 1
ATOM 2284 C CA . LYS C 1 54 ? -5.503 13.785 -21.446 1.00 47.93 78 LYS C CA 1
ATOM 2285 C C . LYS C 1 54 ? -4.734 14.681 -20.452 1.00 47.45 78 LYS C C 1
ATOM 2286 O O . LYS C 1 54 ? -3.716 14.281 -19.880 1.00 47.52 78 LYS C O 1
ATOM 2288 N N . ILE C 1 55 ? -5.217 15.900 -20.247 1.00 47.84 79 ILE C N 1
ATOM 2289 C CA . ILE C 1 55 ? -4.667 16.750 -19.185 1.00 46.65 79 ILE C CA 1
ATOM 2290 C C . ILE C 1 55 ? -5.430 16.475 -17.885 1.00 46.01 79 ILE C C 1
ATOM 2291 O O . ILE C 1 55 ? -4.827 16.240 -16.846 1.00 45.22 79 ILE C O 1
ATOM 2296 N N . ALA C 1 56 ? -6.760 16.477 -17.961 1.00 45.65 80 ALA C N 1
ATOM 2297 C CA . ALA C 1 56 ? -7.606 16.122 -16.809 1.00 45.40 80 ALA C CA 1
ATOM 2298 C C . ALA C 1 56 ? -7.169 14.784 -16.157 1.00 45.97 80 ALA C C 1
ATOM 2299 O O . ALA C 1 56 ? -7.270 14.605 -14.943 1.00 45.12 80 ALA C O 1
ATOM 2301 N N . GLU C 1 57 ? -6.706 13.864 -17.007 1.00 46.74 81 GLU C N 1
ATOM 2302 C CA . GLU C 1 57 ? -6.285 12.510 -16.664 1.00 47.03 81 GLU C CA 1
ATOM 2303 C C . GLU C 1 57 ? -5.185 12.511 -15.624 1.00 47.24 81 GLU C C 1
ATOM 2304 O O . GLU C 1 57 ? -5.133 11.635 -14.752 1.00 46.94 81 GLU C O 1
ATOM 2310 N N . LYS C 1 58 ? -4.311 13.510 -15.747 1.00 47.00 82 LYS C N 1
ATOM 2311 C CA . LYS C 1 58 ? -3.029 13.585 -15.049 1.00 47.11 82 LYS C CA 1
ATOM 2312 C C . LYS C 1 58 ? -3.043 14.536 -13.867 1.00 47.38 82 LYS C C 1
ATOM 2313 O O . LYS C 1 58 ? -2.350 14.321 -12.867 1.00 47.04 82 LYS C O 1
ATOM 2319 N N . TYR C 1 59 ? -3.836 15.593 -14.003 1.00 48.07 83 TYR C N 1
ATOM 2320 C CA . TYR C 1 59 ? -3.678 16.777 -13.182 1.00 49.02 83 TYR C CA 1
ATOM 2321 C C . TYR C 1 59 ? -4.980 17.235 -12.533 1.00 48.61 83 TYR C C 1
ATOM 2322 O O . TYR C 1 59 ? -6.057 17.179 -13.128 1.00 47.57 83 TYR C O 1
ATOM 2331 N N . ASN C 1 60 ? -4.855 17.666 -11.284 1.00 49.18 84 ASN C N 1
ATOM 2332 C CA . ASN C 1 60 ? -5.927 18.359 -10.560 1.00 49.09 84 ASN C CA 1
ATOM 2333 C C . ASN C 1 60 ? -5.588 19.841 -10.515 1.00 49.16 84 ASN C C 1
ATOM 2334 O O . ASN C 1 60 ? -4.470 20.209 -10.126 1.00 48.72 84 ASN C O 1
ATOM 2339 N N . VAL C 1 61 ? -6.531 20.688 -10.920 1.00 49.12 85 VAL C N 1
ATOM 2340 C CA . VAL C 1 61 ? -6.363 22.145 -10.800 1.00 48.57 85 VAL C CA 1
ATOM 2341 C C . VAL C 1 61 ? -7.254 22.722 -9.672 1.00 48.79 85 VAL C C 1
ATOM 2342 O O . VAL C 1 61 ? -8.430 22.380 -9.550 1.00 49.84 85 VAL C O 1
ATOM 2346 N N . SER C 1 62 ? -6.671 23.559 -8.818 1.00 48.42 86 SER C N 1
ATOM 2347 C CA . SER C 1 62 ? -7.394 24.105 -7.702 1.00 47.98 86 SER C CA 1
ATOM 2348 C C . SER C 1 62 ? -7.120 25.608 -7.501 1.00 49.14 86 SER C C 1
ATOM 2349 O O . SER C 1 62 ? -6.072 26.131 -7.916 1.00 47.86 86 SER C O 1
ATOM 2352 N N . VAL C 1 63 ? -8.077 26.284 -6.849 1.00 48.39 87 VAL C N 1
ATOM 2353 C CA . VAL C 1 63 ? -8.008 27.710 -6.640 1.00 47.87 87 VAL C CA 1
ATOM 2354 C C . VAL C 1 63 ? -7.868 28.021 -5.162 1.00 48.49 87 VAL C C 1
ATOM 2355 O O . VAL C 1 63 ? -8.420 27.323 -4.318 1.00 49.25 87 VAL C O 1
ATOM 2359 N N . HIS C 1 64 ? -7.116 29.069 -4.847 1.00 48.41 88 HIS C N 1
ATOM 2360 C CA . HIS C 1 64 ? -6.814 29.392 -3.460 1.00 48.11 88 HIS C CA 1
ATOM 2361 C C . HIS C 1 64 ? -6.751 30.907 -3.295 1.00 48.15 88 HIS C C 1
ATOM 2362 O O . HIS C 1 64 ? -6.405 31.630 -4.233 1.00 47.38 88 HIS C O 1
ATOM 2369 N N . PHE C 1 65 ? -7.089 31.377 -2.102 1.00 49.53 89 PHE C N 1
ATOM 2370 C CA . PHE C 1 65 ? -7.151 32.810 -1.814 1.00 50.72 89 PHE C CA 1
ATOM 2371 C C . PHE C 1 65 ? -6.289 33.138 -0.606 1.00 51.36 89 PHE C C 1
ATOM 2372 O O . PHE C 1 65 ? -6.811 33.345 0.485 1.00 52.68 89 PHE C O 1
ATOM 2380 N N . VAL C 1 66 ? -4.974 33.185 -0.785 1.00 51.40 90 VAL C N 1
ATOM 2381 C CA . VAL C 1 66 ? -4.080 33.379 0.359 1.00 51.55 90 VAL C CA 1
ATOM 2382 C C . VAL C 1 66 ? -4.116 34.810 0.906 1.00 51.20 90 VAL C C 1
ATOM 2383 O O . VAL C 1 66 ? -5.019 35.180 1.659 1.00 50.64 90 VAL C O 1
ATOM 2387 N N . ARG C 1 72 ? -10.390 38.568 -3.266 1.00 42.98 96 ARG C N 1
ATOM 2388 C CA . ARG C 1 72 ? -10.617 38.542 -4.963 1.00 43.75 96 ARG C CA 1
ATOM 2389 C C . ARG C 1 72 ? -9.255 38.525 -5.713 1.00 44.14 96 ARG C C 1
ATOM 2390 O O . ARG C 1 72 ? -9.228 38.663 -6.995 1.00 45.86 96 ARG C O 1
ATOM 2398 N N . ALA C 1 73 ? -8.130 38.396 -4.909 1.00 44.10 97 ALA C N 1
ATOM 2399 C CA . ALA C 1 73 ? -6.870 37.983 -5.525 1.00 44.47 97 ALA C CA 1
ATOM 2400 C C . ALA C 1 73 ? -6.709 36.459 -5.316 1.00 44.29 97 ALA C C 1
ATOM 2401 O O . ALA C 1 73 ? -6.724 35.969 -4.182 1.00 45.03 97 ALA C O 1
ATOM 2403 N N . TYR C 1 74 ? -6.585 35.706 -6.401 1.00 43.23 98 TYR C N 1
ATOM 2404 C CA . TYR C 1 74 ? -6.521 34.248 -6.293 1.00 43.46 98 TYR C CA 1
ATOM 2405 C C . TYR C 1 74 ? -5.247 33.675 -6.954 1.00 44.09 98 TYR C C 1
ATOM 2406 O O . TYR C 1 74 ? -4.510 34.374 -7.647 1.00 43.58 98 TYR C O 1
ATOM 2415 N N . SER C 1 75 ? -5.010 32.394 -6.719 1.00 44.26 99 SER C N 1
ATOM 2416 C CA . SER C 1 75 ? -3.994 31.650 -7.429 1.00 44.33 99 SER C CA 1
ATOM 2417 C C . SER C 1 75 ? -4.549 30.284 -7.818 1.00 44.56 99 SER C C 1
ATOM 2418 O O . SER C 1 75 ? -5.411 29.739 -7.139 1.00 44.07 99 SER C O 1
ATOM 2421 N N . LEU C 1 76 ? -4.056 29.761 -8.928 1.00 45.64 100 LEU C N 1
ATOM 2422 C CA . LEU C 1 76 ? -4.369 28.427 -9.399 1.00 46.80 100 LEU C CA 1
ATOM 2423 C C . LEU C 1 76 ? -3.194 27.450 -9.144 1.00 47.72 100 LEU C C 1
ATOM 2424 O O . LEU C 1 76 ? -2.015 27.787 -9.361 1.00 47.81 100 LEU C O 1
ATOM 2429 N N . VAL C 1 77 ? -3.513 26.242 -8.677 1.00 47.80 101 VAL C N 1
ATOM 2430 C CA . VAL C 1 77 ? -2.498 25.222 -8.483 1.00 47.38 101 VAL C CA 1
ATOM 2431 C C . VAL C 1 77 ? -2.893 23.984 -9.293 1.00 48.85 101 VAL C C 1
ATOM 2432 O O . VAL C 1 77 ? -4.038 23.531 -9.253 1.00 50.11 101 VAL C O 1
ATOM 2436 N N . GLY C 1 78 ? -1.944 23.487 -10.076 1.00 49.11 102 GLY C N 1
ATOM 2437 C CA . GLY C 1 78 ? -2.139 22.316 -10.907 1.00 48.63 102 GLY C CA 1
ATOM 2438 C C . GLY C 1 78 ? -1.082 21.322 -10.484 1.00 48.34 102 GLY C C 1
ATOM 2439 O O . GLY C 1 78 ? 0.105 21.609 -10.574 1.00 49.03 102 GLY C O 1
ATOM 2440 N N . VAL C 1 79 ? -1.507 20.164 -9.988 1.00 47.70 103 VAL C N 1
ATOM 2441 C CA . VAL C 1 79 ? -0.572 19.114 -9.527 1.00 46.76 103 VAL C CA 1
ATOM 2442 C C . VAL C 1 79 ? -1.025 17.747 -9.999 1.00 47.21 103 VAL C C 1
ATOM 2443 O O . VAL C 1 79 ? -2.195 17.554 -10.308 1.00 49.01 103 VAL C O 1
ATOM 2447 N N . PRO C 1 80 ? -0.075 16.817 -10.159 1.00 48.31 104 PRO C N 1
ATOM 2448 C CA . PRO C 1 80 ? -0.377 15.448 -10.525 1.00 46.80 104 PRO C CA 1
ATOM 2449 C C . PRO C 1 80 ? -1.319 14.708 -9.577 1.00 48.28 104 PRO C C 1
ATOM 2450 O O . PRO C 1 80 ? -1.233 14.814 -8.333 1.00 48.20 104 PRO C O 1
ATOM 2454 N N . LYS C 1 81 ? -2.211 13.939 -10.192 1.00 48.23 105 LYS C N 1
ATOM 2455 C CA . LYS C 1 81 ? -3.053 13.010 -9.475 1.00 47.77 105 LYS C CA 1
ATOM 2456 C C . LYS C 1 81 ? -2.230 11.859 -8.957 1.00 46.90 105 LYS C C 1
ATOM 2457 O O . LYS C 1 81 ? -1.221 11.465 -9.564 1.00 47.43 105 LYS C O 1
ATOM 2463 N N . THR C 1 82 ? -2.669 11.326 -7.823 1.00 45.65 106 THR C N 1
ATOM 2464 C CA . THR C 1 82 ? -2.131 10.092 -7.274 1.00 44.55 106 THR C CA 1
ATOM 2465 C C . THR C 1 82 ? -2.133 8.999 -8.348 1.00 43.94 106 THR C C 1
ATOM 2466 O O . THR C 1 82 ? -2.998 8.996 -9.225 1.00 42.95 106 THR C O 1
ATOM 2470 N N . GLY C 1 83 ? -1.150 8.100 -8.301 1.00 43.54 107 GLY C N 1
ATOM 2471 C CA . GLY C 1 83 ? -1.082 6.992 -9.246 1.00 44.08 107 GLY C CA 1
ATOM 2472 C C . GLY C 1 83 ? -0.541 7.352 -10.628 1.00 45.44 107 GLY C C 1
ATOM 2473 O O . GLY C 1 83 ? -0.495 6.500 -11.511 1.00 45.64 107 GLY C O 1
ATOM 2474 N N . THR C 1 84 ? -0.142 8.603 -10.850 1.00 45.38 108 THR C N 1
ATOM 2475 C CA . THR C 1 84 ? 0.356 8.954 -12.175 1.00 45.25 108 THR C CA 1
ATOM 2476 C C . THR C 1 84 ? 1.846 8.697 -12.351 1.00 45.55 108 THR C C 1
ATOM 2477 O O . THR C 1 84 ? 2.297 8.503 -13.477 1.00 45.43 108 THR C O 1
ATOM 2481 N N . GLY C 1 85 ? 2.601 8.722 -11.252 1.00 46.05 109 GLY C N 1
ATOM 2482 C CA . GLY C 1 85 ? 4.069 8.639 -11.322 1.00 47.14 109 GLY C CA 1
ATOM 2483 C C . GLY C 1 85 ? 4.703 9.948 -11.802 1.00 47.96 109 GLY C C 1
ATOM 2484 O O . GLY C 1 85 ? 5.924 10.022 -12.060 1.00 47.33 109 GLY C O 1
ATOM 2485 N N . TYR C 1 86 ? 3.846 10.967 -11.903 1.00 48.03 110 TYR C N 1
ATOM 2486 C CA . TYR C 1 86 ? 4.173 12.321 -12.351 1.00 47.32 110 TYR C CA 1
ATOM 2487 C C . TYR C 1 86 ? 4.504 13.190 -11.168 1.00 47.63 110 TYR C C 1
ATOM 2488 O O . TYR C 1 86 ? 4.140 12.867 -10.049 1.00 48.20 110 TYR C O 1
ATOM 2497 N N . THR C 1 87 ? 5.199 14.295 -11.406 1.00 48.82 111 THR C N 1
ATOM 2498 C CA . THR C 1 87 ? 5.638 15.116 -10.299 1.00 49.60 111 THR C CA 1
ATOM 2499 C C . THR C 1 87 ? 5.663 16.594 -10.641 1.00 50.39 111 THR C C 1
ATOM 2500 O O . THR C 1 87 ? 5.549 17.442 -9.746 1.00 51.41 111 THR C O 1
ATOM 2504 N N . LEU C 1 88 ? 5.797 16.917 -11.927 1.00 50.74 112 LEU C N 1
ATOM 2505 C CA . LEU C 1 88 ? 5.921 18.333 -12.333 1.00 51.14 112 LEU C CA 1
ATOM 2506 C C . LEU C 1 88 ? 4.567 19.038 -12.195 1.00 50.58 112 LEU C C 1
ATOM 2507 O O . LEU C 1 88 ? 3.517 18.442 -12.426 1.00 50.50 112 LEU C O 1
ATOM 2512 N N . SER C 1 89 ? 4.613 20.317 -11.841 1.00 50.15 113 SER C N 1
ATOM 2513 C CA . SER C 1 89 ? 3.424 21.048 -11.436 1.00 49.13 113 SER C CA 1
ATOM 2514 C C . SER C 1 89 ? 3.424 22.463 -11.996 1.00 48.64 113 SER C C 1
ATOM 2515 O O . SER C 1 89 ? 4.356 22.876 -12.694 1.00 49.31 113 SER C O 1
ATOM 2518 N N . VAL C 1 90 ? 2.374 23.207 -11.673 1.00 47.27 114 VAL C N 1
ATOM 2519 C CA . VAL C 1 90 ? 2.220 24.568 -12.135 1.00 46.58 114 VAL C CA 1
ATOM 2520 C C . VAL C 1 90 ? 1.507 25.351 -11.042 1.00 46.84 114 VAL C C 1
ATOM 2521 O O . VAL C 1 90 ? 0.707 24.801 -10.258 1.00 46.71 114 VAL C O 1
ATOM 2525 N N . TRP C 1 91 ? 1.801 26.643 -10.983 1.00 46.42 115 TRP C N 1
ATOM 2526 C CA . TRP C 1 91 ? 0.878 27.568 -10.325 1.00 46.44 115 TRP C CA 1
ATOM 2527 C C . TRP C 1 91 ? 0.992 28.935 -10.940 1.00 46.65 115 TRP C C 1
ATOM 2528 O O . TRP C 1 91 ? 2.021 29.274 -11.516 1.00 45.99 115 TRP C O 1
ATOM 2539 N N . MET C 1 92 ? -0.079 29.713 -10.824 1.00 46.28 116 MET C N 1
ATOM 2540 C CA . MET C 1 92 ? -0.099 31.038 -11.398 1.00 45.18 116 MET C CA 1
ATOM 2541 C C . MET C 1 92 ? -1.074 31.921 -10.605 1.00 45.63 116 MET C C 1
ATOM 2542 O O . MET C 1 92 ? -1.893 31.414 -9.818 1.00 43.63 116 MET C O 1
ATOM 2547 N N . ASN C 1 93 ? -0.943 33.234 -10.815 1.00 45.80 117 ASN C N 1
ATOM 2548 C CA . ASN C 1 93 ? -1.657 34.274 -10.085 1.00 45.94 117 ASN C CA 1
ATOM 2549 C C . ASN C 1 93 ? -2.881 34.761 -10.808 1.00 45.74 117 ASN C C 1
ATOM 2550 O O . ASN C 1 93 ? -3.096 34.448 -11.979 1.00 45.85 117 ASN C O 1
ATOM 2555 N N . SER C 1 94 ? -3.651 35.581 -10.097 1.00 45.58 118 SER C N 1
ATOM 2556 C CA . SER C 1 94 ? -4.813 36.252 -10.645 1.00 44.71 118 SER C CA 1
ATOM 2557 C C . SER C 1 94 ? -4.376 37.557 -11.270 1.00 44.00 118 SER C C 1
ATOM 2558 O O . SER C 1 94 ? -5.191 38.293 -11.830 1.00 43.36 118 SER C O 1
ATOM 2561 N N . VAL C 1 95 ? -3.082 37.844 -11.143 1.00 44.10 119 VAL C N 1
ATOM 2562 C CA . VAL C 1 95 ? -2.477 39.024 -11.771 1.00 44.07 119 VAL C CA 1
ATOM 2563 C C . VAL C 1 95 ? -1.517 38.628 -12.893 1.00 44.47 119 VAL C C 1
ATOM 2564 O O . VAL C 1 95 ? -0.724 39.437 -13.347 1.00 44.42 119 VAL C O 1
ATOM 2568 N N . GLY C 1 96 ? -1.595 37.376 -13.334 1.00 45.52 120 GLY C N 1
ATOM 2569 C CA . GLY C 1 96 ? -0.828 36.932 -14.504 1.00 47.32 120 GLY C CA 1
ATOM 2570 C C . GLY C 1 96 ? 0.630 36.495 -14.330 1.00 48.11 120 GLY C C 1
ATOM 2571 O O . GLY C 1 96 ? 1.365 36.401 -15.312 1.00 48.49 120 GLY C O 1
ATOM 2572 N N . ASP C 1 97 ? 1.059 36.233 -13.096 1.00 49.12 121 ASP C N 1
ATOM 2573 C CA . ASP C 1 97 ? 2.340 35.554 -12.853 1.00 49.64 121 ASP C CA 1
ATOM 2574 C C . ASP C 1 97 ? 2.107 34.048 -12.889 1.00 49.48 121 ASP C C 1
ATOM 2575 O O . ASP C 1 97 ? 1.253 33.543 -12.166 1.00 49.54 121 ASP C O 1
ATOM 2580 N N . GLY C 1 98 ? 2.868 33.342 -13.723 1.00 48.98 122 GLY C N 1
ATOM 2581 C CA . GLY C 1 98 ? 2.728 31.900 -13.888 1.00 47.25 122 GLY C CA 1
ATOM 2582 C C . GLY C 1 98 ? 4.076 31.194 -13.829 1.00 47.07 122 GLY C C 1
ATOM 2583 O O . GLY C 1 98 ? 5.025 31.574 -14.540 1.00 46.16 122 GLY C O 1
ATOM 2584 N N . TYR C 1 99 ? 4.144 30.160 -12.987 1.00 46.35 123 TYR C N 1
ATOM 2585 C CA . TYR C 1 99 ? 5.364 29.403 -12.712 1.00 46.28 123 TYR C CA 1
ATOM 2586 C C . TYR C 1 99 ? 5.246 27.959 -13.162 1.00 46.37 123 TYR C C 1
ATOM 2587 O O . TYR C 1 99 ? 4.139 27.445 -13.308 1.00 45.38 123 TYR C O 1
ATOM 2596 N N . LYS C 1 100 ? 6.406 27.336 -13.404 1.00 46.61 124 LYS C N 1
ATOM 2597 C CA . LYS C 1 100 ? 6.536 25.888 -13.646 1.00 46.00 124 LYS C CA 1
ATOM 2598 C C . LYS C 1 100 ? 7.300 25.279 -12.475 1.00 46.57 124 LYS C C 1
ATOM 2599 O O . LYS C 1 100 ? 8.321 25.816 -12.043 1.00 46.14 124 LYS C O 1
ATOM 2605 N N . CYS C 1 101 ? 6.794 24.168 -11.947 1.00 47.14 125 CYS C N 1
ATOM 2606 C CA . CYS C 1 101 ? 7.343 23.607 -10.721 1.00 47.38 125 CYS C CA 1
ATOM 2607 C C . CYS C 1 101 ? 7.851 22.187 -10.946 1.00 47.92 125 CYS C C 1
ATOM 2608 O O . CYS C 1 101 ? 7.506 21.562 -11.951 1.00 47.55 125 CYS C O 1
ATOM 2611 N N . ARG C 1 102 ? 8.675 21.694 -10.016 1.00 48.03 126 ARG C N 1
ATOM 2612 C CA . ARG C 1 102 ? 9.331 20.394 -10.148 1.00 48.64 126 ARG C CA 1
ATOM 2613 C C . ARG C 1 102 ? 8.599 19.268 -9.410 1.00 48.95 126 ARG C C 1
ATOM 2614 O O . ARG C 1 102 ? 8.642 18.094 -9.805 1.00 47.96 126 ARG C O 1
ATOM 2622 N N . ASP C 1 103 ? 7.959 19.634 -8.306 1.00 49.54 127 ASP C N 1
ATOM 2623 C CA . ASP C 1 103 ? 7.118 18.713 -7.550 1.00 49.41 127 ASP C CA 1
ATOM 2624 C C . ASP C 1 103 ? 5.850 19.457 -7.151 1.00 48.72 127 ASP C C 1
ATOM 2625 O O . ASP C 1 103 ? 5.661 20.629 -7.512 1.00 48.52 127 ASP C O 1
ATOM 2630 N N . ALA C 1 104 ? 4.988 18.775 -6.410 1.00 47.50 128 ALA C N 1
ATOM 2631 C CA . ALA C 1 104 ? 3.666 19.294 -6.107 1.00 45.34 128 ALA C CA 1
ATOM 2632 C C . ALA C 1 104 ? 3.727 20.259 -4.910 1.00 44.20 128 ALA C C 1
ATOM 2633 O O . ALA C 1 104 ? 3.169 21.367 -4.972 1.00 41.84 128 ALA C O 1
ATOM 2635 N N . ALA C 1 105 ? 4.447 19.855 -3.861 1.00 43.57 129 ALA C N 1
ATOM 2636 C CA . ALA C 1 105 ? 4.655 20.702 -2.669 1.00 45.05 129 ALA C CA 1
ATOM 2637 C C . ALA C 1 105 ? 5.168 22.138 -2.913 1.00 45.05 129 ALA C C 1
ATOM 2638 O O . ALA C 1 105 ? 4.884 23.036 -2.117 1.00 45.18 129 ALA C O 1
ATOM 2640 N N . SER C 1 106 ? 5.947 22.337 -3.975 1.00 45.08 130 SER C N 1
ATOM 2641 C CA . SER C 1 106 ? 6.426 23.673 -4.345 1.00 45.70 130 SER C CA 1
ATOM 2642 C C . SER C 1 106 ? 5.312 24.521 -4.956 1.00 45.75 130 SER C C 1
ATOM 2643 O O . SER C 1 106 ? 5.228 25.719 -4.702 1.00 46.28 130 SER C O 1
ATOM 2646 N N . ALA C 1 107 ? 4.466 23.888 -5.765 1.00 45.94 131 ALA C N 1
ATOM 2647 C CA . ALA C 1 107 ? 3.400 24.597 -6.449 1.00 45.65 131 ALA C CA 1
ATOM 2648 C C . ALA C 1 107 ? 2.317 24.967 -5.446 1.00 45.69 131 ALA C C 1
ATOM 2649 O O . ALA C 1 107 ? 1.660 25.990 -5.607 1.00 46.05 131 ALA C O 1
ATOM 2651 N N . ARG C 1 108 ? 2.200 24.173 -4.377 1.00 45.80 132 ARG C N 1
ATOM 2652 C CA . ARG C 1 108 ? 1.334 24.477 -3.221 1.00 45.03 132 ARG C CA 1
ATOM 2653 C C . ARG C 1 108 ? 1.880 25.630 -2.384 1.00 45.06 132 ARG C C 1
ATOM 2654 O O . ARG C 1 108 ? 1.119 26.424 -1.816 1.00 44.23 132 ARG C O 1
ATOM 2662 N N . ALA C 1 109 ? 3.203 25.710 -2.287 1.00 44.71 133 ALA C N 1
ATOM 2663 C CA . ALA C 1 109 ? 3.830 26.702 -1.417 1.00 44.96 133 ALA C CA 1
ATOM 2664 C C . ALA C 1 109 ? 4.100 27.983 -2.176 1.00 45.53 133 ALA C C 1
ATOM 2665 O O . ALA C 1 109 ? 4.556 28.974 -1.591 1.00 45.82 133 ALA C O 1
ATOM 2667 N N . HIS C 1 110 ? 3.826 27.943 -3.481 1.00 46.09 134 HIS C N 1
ATOM 2668 C CA . HIS C 1 110 ? 3.929 29.107 -4.366 1.00 46.95 134 HIS C CA 1
ATOM 2669 C C . HIS C 1 110 ? 5.357 29.624 -4.499 1.00 48.03 134 HIS C C 1
ATOM 2670 O O . HIS C 1 110 ? 5.597 30.834 -4.588 1.00 48.42 134 HIS C O 1
ATOM 2677 N N . LEU C 1 111 ? 6.302 28.695 -4.523 1.00 49.58 135 LEU C N 1
ATOM 2678 C CA . LEU C 1 111 ? 7.718 29.039 -4.590 1.00 50.36 135 LEU C CA 1
ATOM 2679 C C . LEU C 1 111 ? 8.006 29.750 -5.913 1.00 51.16 135 LEU C C 1
ATOM 2680 O O . LEU C 1 111 ? 7.396 29.438 -6.935 1.00 52.06 135 LEU C O 1
ATOM 2685 N N . GLU C 1 112 ? 8.924 30.707 -5.894 1.00 51.99 136 GLU C N 1
ATOM 2686 C CA . GLU C 1 112 ? 9.117 31.604 -7.038 1.00 52.88 136 GLU C CA 1
ATOM 2687 C C . GLU C 1 112 ? 10.473 31.418 -7.753 1.00 53.24 136 GLU C C 1
ATOM 2688 O O . GLU C 1 112 ? 10.687 31.927 -8.867 1.00 53.67 136 GLU C O 1
ATOM 2694 N N . THR C 1 113 ? 11.370 30.665 -7.112 1.00 52.82 137 THR C N 1
ATOM 2695 C CA . THR C 1 113 ? 12.692 30.355 -7.664 1.00 51.29 137 THR C CA 1
ATOM 2696 C C . THR C 1 113 ? 13.031 28.866 -7.492 1.00 50.23 137 THR C C 1
ATOM 2697 O O . THR C 1 113 ? 12.250 28.100 -6.926 1.00 50.02 137 THR C O 1
ATOM 2701 N N . LEU C 1 114 ? 14.192 28.460 -7.991 1.00 49.38 138 LEU C N 1
ATOM 2702 C CA . LEU C 1 114 ? 14.624 27.071 -7.887 1.00 48.74 138 LEU C CA 1
ATOM 2703 C C . LEU C 1 114 ? 15.761 26.922 -6.880 1.00 48.60 138 LEU C C 1
ATOM 2704 O O . LEU C 1 114 ? 16.717 27.701 -6.893 1.00 48.29 138 LEU C O 1
ATOM 2709 N N . SER C 1 115 ? 15.659 25.919 -6.009 1.00 48.32 139 SER C N 1
ATOM 2710 C CA . SER C 1 115 ? 16.712 25.659 -5.023 1.00 47.94 139 SER C CA 1
ATOM 2711 C C . SER C 1 115 ? 16.976 24.165 -4.834 1.00 47.74 139 SER C C 1
ATOM 2712 O O . SER C 1 115 ? 18.149 23.706 -5.031 1.00 47.05 139 SER C O 1
ATOM 2715 N N . VAL C 1 118 ? 14.137 21.522 -6.081 1.00 40.76 142 VAL C N 1
ATOM 2716 C CA . VAL C 1 118 ? 12.824 21.958 -5.606 1.00 41.84 142 VAL C CA 1
ATOM 2717 C C . VAL C 1 118 ? 12.476 23.368 -6.131 1.00 42.38 142 VAL C C 1
ATOM 2718 O O . VAL C 1 118 ? 13.283 23.986 -6.840 1.00 42.84 142 VAL C O 1
ATOM 2722 N N . GLY C 1 119 ? 11.280 23.864 -5.814 1.00 42.09 143 GLY C N 1
ATOM 2723 C CA . GLY C 1 119 ? 10.916 25.232 -6.167 1.00 42.17 143 GLY C CA 1
ATOM 2724 C C . GLY C 1 119 ? 10.268 25.350 -7.535 1.00 43.04 143 GLY C C 1
ATOM 2725 O O . GLY C 1 119 ? 9.893 24.340 -8.161 1.00 44.07 143 GLY C O 1
ATOM 2726 N N . CYS C 1 120 ? 10.126 26.586 -7.994 1.00 43.17 144 CYS C N 1
ATOM 2727 C CA . CYS C 1 120 ? 9.548 26.880 -9.303 1.00 44.07 144 CYS C CA 1
ATOM 2728 C C . CYS C 1 120 ? 10.349 28.004 -9.995 1.00 42.51 144 CYS C C 1
ATOM 2729 O O . CYS C 1 120 ? 11.251 28.575 -9.413 1.00 41.89 144 CYS C O 1
ATOM 2732 N N . GLU C 1 121 ? 10.026 28.299 -11.245 1.00 41.86 145 GLU C N 1
ATOM 2733 C CA . GLU C 1 121 ? 10.586 29.468 -11.919 1.00 41.67 145 GLU C CA 1
ATOM 2734 C C . GLU C 1 121 ? 9.545 30.063 -12.859 1.00 39.95 145 GLU C C 1
ATOM 2735 O O . GLU C 1 121 ? 8.671 29.330 -13.364 1.00 39.52 145 GLU C O 1
ATOM 2741 N N . ALA C 1 122 ? 9.638 31.376 -13.094 1.00 37.84 146 ALA C N 1
ATOM 2742 C CA . ALA C 1 122 ? 8.640 32.089 -13.910 1.00 36.87 146 ALA C CA 1
ATOM 2743 C C . ALA C 1 122 ? 8.520 31.548 -15.341 1.00 35.34 146 ALA C C 1
ATOM 2744 O O . ALA C 1 122 ? 9.754 31.060 -15.875 1.00 34.49 146 ALA C O 1
ATOM 2746 N N . PHE D 1 4 ? -48.043 25.448 -20.321 1.00 39.29 28 PHE D N 1
ATOM 2747 C CA . PHE D 1 4 ? -46.552 25.420 -20.482 1.00 39.42 28 PHE D CA 1
ATOM 2748 C C . PHE D 1 4 ? -45.806 24.594 -19.405 1.00 39.83 28 PHE D C 1
ATOM 2749 O O . PHE D 1 4 ? -44.833 23.911 -19.716 1.00 40.93 28 PHE D O 1
ATOM 2751 N N . GLU D 1 5 ? -46.246 24.649 -18.149 1.00 38.85 29 GLU D N 1
ATOM 2752 C CA . GLU D 1 5 ? -45.563 23.921 -17.076 1.00 38.96 29 GLU D CA 1
ATOM 2753 C C . GLU D 1 5 ? -45.788 22.376 -17.078 1.00 41.16 29 GLU D C 1
ATOM 2754 O O . GLU D 1 5 ? -44.898 21.596 -16.688 1.00 39.03 29 GLU D O 1
ATOM 2760 N N . LYS D 1 6 ? -46.999 21.959 -17.464 1.00 43.48 30 LYS D N 1
ATOM 2761 C CA . LYS D 1 6 ? -47.321 20.543 -17.679 1.00 45.93 30 LYS D CA 1
ATOM 2762 C C . LYS D 1 6 ? -46.390 19.984 -18.739 1.00 46.32 30 LYS D C 1
ATOM 2763 O O . LYS D 1 6 ? -45.796 18.917 -18.552 1.00 46.42 30 LYS D O 1
ATOM 2769 N N . GLY D 1 7 ? -46.270 20.740 -19.835 1.00 46.92 31 GLY D N 1
ATOM 2770 C CA . GLY D 1 7 ? -45.322 20.474 -20.921 1.00 47.11 31 GLY D CA 1
ATOM 2771 C C . GLY D 1 7 ? -43.904 20.318 -20.426 1.00 47.13 31 GLY D C 1
ATOM 2772 O O . GLY D 1 7 ? -43.216 19.374 -20.800 1.00 46.74 31 GLY D O 1
ATOM 2773 N N . TYR D 1 8 ? -43.477 21.245 -19.567 1.00 48.33 32 TYR D N 1
ATOM 2774 C CA . TYR D 1 8 ? -42.159 21.159 -18.906 1.00 49.40 32 TYR D CA 1
ATOM 2775 C C . TYR D 1 8 ? -42.047 19.912 -18.013 1.00 49.46 32 TYR D C 1
ATOM 2776 O O . TYR D 1 8 ? -41.043 19.212 -18.085 1.00 50.11 32 TYR D O 1
ATOM 2785 N N . GLN D 1 9 ? -43.089 19.639 -17.213 1.00 49.19 33 GLN D N 1
ATOM 2786 C CA . GLN D 1 9 ? -43.145 18.475 -16.319 1.00 48.98 33 GLN D CA 1
ATOM 2787 C C . GLN D 1 9 ? -43.054 17.206 -17.126 1.00 49.79 33 GLN D C 1
ATOM 2788 O O . GLN D 1 9 ? -42.437 16.221 -16.703 1.00 50.47 33 GLN D O 1
ATOM 2794 N N . SER D 1 10 ? -43.701 17.231 -18.279 1.00 48.66 34 SER D N 1
ATOM 2795 C CA . SER D 1 10 ? -43.663 16.111 -19.187 1.00 49.27 34 SER D CA 1
ATOM 2796 C C . SER D 1 10 ? -42.274 15.873 -19.830 1.00 49.30 34 SER D C 1
ATOM 2797 O O . SER D 1 10 ? -41.878 14.724 -20.034 1.00 49.75 34 SER D O 1
ATOM 2800 N N . GLN D 1 11 ? -41.547 16.941 -20.161 1.00 48.83 35 GLN D N 1
ATOM 2801 C CA . GLN D 1 11 ? -40.218 16.789 -20.748 1.00 48.88 35 GLN D CA 1
ATOM 2802 C C . GLN D 1 11 ? -39.211 16.411 -19.659 1.00 48.35 35 GLN D C 1
ATOM 2803 O O . GLN D 1 11 ? -38.186 15.782 -19.908 1.00 47.17 35 GLN D O 1
ATOM 2805 N N . 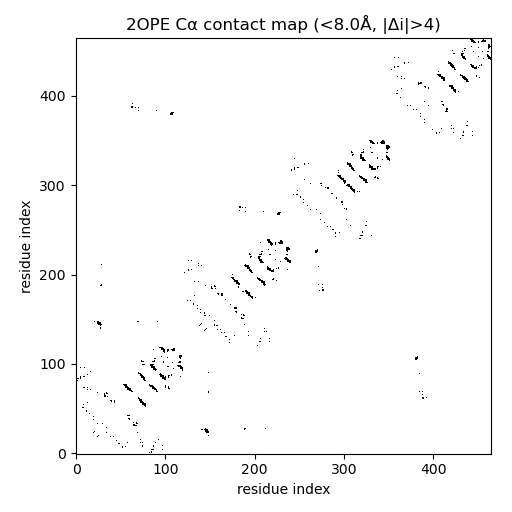LEU D 1 12 ? -39.524 16.806 -18.435 1.00 49.35 36 LEU D N 1
ATOM 2806 C CA . LEU D 1 12 ? -38.742 16.395 -17.265 1.00 49.56 36 LEU D CA 1
ATOM 2807 C C . LEU D 1 12 ? -38.892 14.904 -16.970 1.00 49.84 36 LEU D C 1
ATOM 2808 O O . LEU D 1 12 ? -37.932 14.253 -16.581 1.00 50.80 36 LEU D O 1
ATOM 2813 N N . TYR D 1 13 ? -40.087 14.355 -17.147 1.00 49.73 37 TYR D N 1
ATOM 2814 C CA . TYR D 1 13 ? -40.268 12.935 -16.902 1.00 50.05 37 TYR D CA 1
ATOM 2815 C C . TYR D 1 13 ? -39.445 12.077 -17.885 1.00 49.69 37 TYR D C 1
ATOM 2816 O O . TYR D 1 13 ? -38.817 11.077 -17.482 1.00 50.03 37 TYR D O 1
ATOM 2825 N N . THR D 1 14 ? -39.449 12.474 -19.161 1.00 48.81 38 THR D N 1
ATOM 2826 C CA . THR D 1 14 ? -38.632 11.824 -20.208 1.00 47.21 38 THR D CA 1
ATOM 2827 C C . THR D 1 14 ? -37.145 12.016 -19.984 1.00 46.03 38 THR D C 1
ATOM 2828 O O . THR D 1 14 ? -36.350 11.081 -20.082 1.00 46.85 38 THR D O 1
ATOM 2832 N N . GLU D 1 15 ? -36.771 13.236 -19.661 1.00 45.66 39 GLU D N 1
ATOM 2833 C CA . GLU D 1 15 ? -35.401 13.543 -19.311 1.00 45.46 39 GLU D CA 1
ATOM 2834 C C . GLU D 1 15 ? -34.856 12.609 -18.191 1.00 45.20 39 GLU D C 1
ATOM 2835 O O . GLU D 1 15 ? -33.803 11.973 -18.362 1.00 44.84 39 GLU D O 1
ATOM 2841 N N . MET D 1 16 ? -35.594 12.469 -17.087 1.00 44.18 40 MET D N 1
ATOM 2842 C CA . MET D 1 16 ? -35.196 11.529 -16.017 1.00 43.80 40 MET D CA 1
ATOM 2843 C C . MET D 1 16 ? -35.431 10.050 -16.377 1.00 44.71 40 MET D C 1
ATOM 2844 O O . MET D 1 16 ? -34.804 9.160 -15.778 1.00 44.22 40 MET D O 1
ATOM 2849 N N . VAL D 1 17 ? -36.342 9.765 -17.311 1.00 45.04 41 VAL D N 1
ATOM 2850 C CA . VAL D 1 17 ? -36.380 8.397 -17.879 1.00 45.17 41 VAL D CA 1
ATOM 2851 C C . VAL D 1 17 ? -34.972 8.119 -18.406 1.00 44.73 41 VAL D C 1
ATOM 2852 O O . VAL D 1 17 ? -34.334 7.135 -18.016 1.00 44.42 41 VAL D O 1
ATOM 2856 N N . GLY D 1 18 ? -34.473 9.013 -19.260 1.00 44.57 42 GLY D N 1
ATOM 2857 C CA . GLY D 1 18 ? -33.107 8.884 -19.786 1.00 44.04 42 GLY D CA 1
ATOM 2858 C C . GLY D 1 18 ? -32.135 8.522 -18.679 1.00 44.15 42 GLY D C 1
ATOM 2859 O O . GLY D 1 18 ? -31.500 7.468 -18.725 1.00 44.56 42 GLY D O 1
ATOM 2860 N N . ILE D 1 19 ? -32.048 9.389 -17.662 1.00 43.96 43 ILE D N 1
ATOM 2861 C CA . ILE D 1 19 ? -31.110 9.218 -16.551 1.00 42.99 43 ILE D CA 1
ATOM 2862 C C . ILE D 1 19 ? -31.231 7.858 -15.861 1.00 43.09 43 ILE D C 1
ATOM 2863 O O . ILE D 1 19 ? -30.209 7.246 -15.547 1.00 42.97 43 ILE D O 1
ATOM 2868 N N . ASN D 1 20 ? -32.469 7.392 -15.639 1.00 43.58 44 ASN D N 1
ATOM 2869 C CA . ASN D 1 20 ? -32.734 6.079 -15.008 1.00 42.93 44 ASN D CA 1
ATOM 2870 C C . ASN D 1 20 ? -32.051 5.000 -15.790 1.00 43.40 44 ASN D C 1
ATOM 2871 O O . ASN D 1 20 ? -31.453 4.108 -15.203 1.00 43.49 44 ASN D O 1
ATOM 2876 N N . ASN D 1 21 ? -32.142 5.098 -17.117 1.00 44.03 45 ASN D N 1
ATOM 2877 C CA . ASN D 1 21 ? -31.588 4.087 -18.018 1.00 44.39 45 ASN D CA 1
ATOM 2878 C C . ASN D 1 21 ? -30.078 3.987 -17.884 1.00 43.93 45 ASN D C 1
ATOM 2879 O O . ASN D 1 21 ? -29.546 2.884 -17.762 1.00 44.20 45 ASN D O 1
ATOM 2884 N N . ILE D 1 22 ? -29.375 5.117 -17.885 1.00 43.34 46 ILE D N 1
ATOM 2885 C CA . ILE D 1 22 ? -27.912 5.032 -17.732 1.00 42.76 46 ILE D CA 1
ATOM 2886 C C . ILE D 1 22 ? -27.483 4.673 -16.313 1.00 41.27 46 ILE D C 1
ATOM 2887 O O . ILE D 1 22 ? -26.408 4.124 -16.113 1.00 41.51 46 ILE D O 1
ATOM 2892 N N . SER D 1 23 ? -28.330 4.964 -15.336 1.00 40.20 47 SER D N 1
ATOM 2893 C CA . SER D 1 23 ? -27.975 4.716 -13.947 1.00 39.22 47 SER D CA 1
ATOM 2894 C C . SER D 1 23 ? -28.117 3.233 -13.628 1.00 38.45 47 SER D C 1
ATOM 2895 O O . SER D 1 23 ? -27.301 2.672 -12.915 1.00 38.51 47 SER D O 1
ATOM 2898 N N . LYS D 1 24 ? -29.149 2.603 -14.172 1.00 38.28 48 LYS D N 1
ATOM 2899 C CA . LYS D 1 24 ? -29.317 1.151 -14.084 1.00 38.59 48 LYS D CA 1
ATOM 2900 C C . LYS D 1 24 ? -28.067 0.403 -14.589 1.00 39.23 48 LYS D C 1
ATOM 2901 O O . LYS D 1 24 ? -27.618 -0.573 -13.974 1.00 39.18 48 LYS D O 1
ATOM 2907 N N . GLN D 1 25 ? -27.515 0.863 -15.713 1.00 39.44 49 GLN D N 1
ATOM 2908 C CA . GLN D 1 25 ? -26.318 0.258 -16.297 1.00 39.59 49 GLN D CA 1
ATOM 2909 C C . GLN D 1 25 ? -25.112 0.346 -15.372 1.00 39.42 49 GLN D C 1
ATOM 2910 O O . GLN D 1 25 ? -24.477 -0.674 -15.087 1.00 39.56 49 GLN D O 1
ATOM 2916 N N . PHE D 1 26 ? -24.799 1.557 -14.907 1.00 39.83 50 PHE D N 1
ATOM 2917 C CA . PHE D 1 26 ? -23.625 1.780 -14.063 1.00 39.69 50 PHE D CA 1
ATOM 2918 C C . PHE D 1 26 ? -23.574 0.848 -12.856 1.00 39.59 50 PHE D C 1
ATOM 2919 O O . PHE D 1 26 ? -22.525 0.277 -12.533 1.00 39.04 50 PHE D O 1
ATOM 2927 N N . ILE D 1 27 ? -24.711 0.702 -12.190 1.00 39.41 51 ILE D N 1
ATOM 2928 C CA . ILE D 1 27 ? -24.812 -0.209 -11.066 1.00 39.33 51 ILE D CA 1
ATOM 2929 C C . ILE D 1 27 ? -24.574 -1.650 -11.467 1.00 38.91 51 ILE D C 1
ATOM 2930 O O . ILE D 1 27 ? -23.778 -2.351 -10.830 1.00 39.58 51 ILE D O 1
ATOM 2935 N N . LEU D 1 28 ? -25.255 -2.102 -12.514 1.00 38.54 52 LEU D N 1
ATOM 2936 C CA . LEU D 1 28 ? -25.063 -3.477 -12.982 1.00 38.39 52 LEU D CA 1
ATOM 2937 C C . LEU D 1 28 ? -23.616 -3.734 -13.383 1.00 37.54 52 LEU D C 1
ATOM 2938 O O . LEU D 1 28 ? -23.069 -4.782 -13.073 1.00 37.84 52 LEU D O 1
ATOM 2943 N N . LYS D 1 29 ? -22.998 -2.757 -14.040 1.00 36.37 53 LYS D N 1
ATOM 2944 C CA . LYS D 1 29 ? -21.615 -2.881 -14.484 1.00 35.40 53 LYS D CA 1
ATOM 2945 C C . LYS D 1 29 ? -20.551 -2.865 -13.352 1.00 35.29 53 LYS D C 1
ATOM 2946 O O . LYS D 1 29 ? -19.379 -3.179 -13.596 1.00 35.41 53 LYS D O 1
ATOM 2952 N N . ASN D 1 30 ? -20.949 -2.516 -12.127 1.00 34.77 54 ASN D N 1
ATOM 2953 C CA . ASN D 1 30 ? -19.975 -2.262 -11.055 1.00 34.74 54 ASN D CA 1
ATOM 2954 C C . ASN D 1 30 ? -20.330 -2.922 -9.733 1.00 35.85 54 ASN D C 1
ATOM 2955 O O . ASN D 1 30 ? -20.478 -2.236 -8.721 1.00 35.29 54 ASN D O 1
ATOM 2960 N N . PRO D 1 31 ? -20.428 -4.266 -9.727 1.00 36.62 55 PRO D N 1
ATOM 2961 C CA . PRO D 1 31 ? -20.932 -4.984 -8.543 1.00 37.70 55 PRO D CA 1
ATOM 2962 C C . PRO D 1 31 ? -19.876 -5.168 -7.404 1.00 38.14 55 PRO D C 1
ATOM 2963 O O . PRO D 1 31 ? -20.192 -5.643 -6.287 1.00 39.17 55 PRO D O 1
ATOM 2967 N N . LEU D 1 32 ? -18.552 -4.781 -7.722 1.00 38.57 56 LEU D N 1
ATOM 2968 C CA . LEU D 1 32 ? -17.475 -4.852 -6.678 1.00 39.28 56 LEU D CA 1
ATOM 2969 C C . LEU D 1 32 ? -17.172 -3.446 -6.161 1.00 39.16 56 LEU D C 1
ATOM 2970 O O . LEU D 1 32 ? -16.303 -3.302 -5.247 1.00 39.33 56 LEU D O 1
ATOM 2975 N N . ASP D 1 33 ? -18.094 -2.327 -6.654 1.00 38.71 57 ASP D N 1
ATOM 2976 C CA . ASP D 1 33 ? -18.080 -1.115 -5.877 1.00 41.54 57 ASP D CA 1
ATOM 2977 C C . ASP D 1 33 ? -18.925 -1.436 -4.619 1.00 43.37 57 ASP D C 1
ATOM 2978 O O . ASP D 1 33 ? -19.930 -2.126 -4.712 1.00 43.88 57 ASP D O 1
ATOM 2983 N N . ASP D 1 34 ? -18.467 -1.014 -3.447 1.00 43.64 58 ASP D N 1
ATOM 2984 C CA . ASP D 1 34 ? -19.205 -1.257 -2.221 1.00 45.28 58 ASP D CA 1
ATOM 2985 C C . ASP D 1 34 ? -20.418 -0.325 -2.159 1.00 44.79 58 ASP D C 1
ATOM 2986 O O . ASP D 1 34 ? -20.494 0.661 -2.925 1.00 45.83 58 ASP D O 1
ATOM 2991 N N . ASN D 1 35 ? -21.345 -0.599 -1.249 1.00 44.17 59 ASN D N 1
ATOM 2992 C CA . ASN D 1 35 ? -22.542 0.242 -1.157 1.00 45.14 59 ASN D CA 1
ATOM 2993 C C . ASN D 1 35 ? -22.222 1.763 -1.269 1.00 44.65 59 ASN D C 1
ATOM 2994 O O . ASN D 1 35 ? -22.804 2.454 -2.104 1.00 41.76 59 ASN D O 1
ATOM 2999 N N . GLN D 1 36 ? -21.336 2.280 -0.409 1.00 43.64 60 GLN D N 1
ATOM 3000 C CA . GLN D 1 36 ? -21.102 3.732 -0.386 1.00 45.16 60 GLN D CA 1
ATOM 3001 C C . GLN D 1 36 ? -20.390 4.281 -1.614 1.00 43.10 60 GLN D C 1
ATOM 3002 O O . GLN D 1 36 ? -20.717 5.359 -2.079 1.00 43.35 60 GLN D O 1
ATOM 3008 N N . THR D 1 37 ? -19.436 3.546 -2.152 1.00 43.80 61 THR D N 1
ATOM 3009 C CA . THR D 1 37 ? -18.817 3.923 -3.441 1.00 44.54 61 THR D CA 1
ATOM 3010 C C . THR D 1 37 ? -19.835 4.104 -4.570 1.00 44.98 61 THR D C 1
ATOM 3011 O O . THR D 1 37 ? -19.755 5.047 -5.377 1.00 46.69 61 THR D O 1
ATOM 3015 N N . ILE D 1 38 ? -20.791 3.193 -4.627 1.00 45.27 62 ILE D N 1
ATOM 3016 C CA . ILE D 1 38 ? -21.781 3.162 -5.707 1.00 46.36 62 ILE D CA 1
ATOM 3017 C C . ILE D 1 38 ? -22.680 4.359 -5.607 1.00 46.30 62 ILE D C 1
ATOM 3018 O O . ILE D 1 38 ? -22.946 5.051 -6.593 1.00 46.37 62 ILE D O 1
ATOM 3023 N N . LYS D 1 39 ? -23.130 4.613 -4.390 1.00 46.49 63 LYS D N 1
ATOM 3024 C CA . LYS D 1 39 ? -23.923 5.784 -4.084 1.00 47.33 63 LYS D CA 1
ATOM 3025 C C . LYS D 1 39 ? -23.177 7.078 -4.430 1.00 46.77 63 LYS D C 1
ATOM 3026 O O . LYS D 1 39 ? -23.697 7.888 -5.167 1.00 46.77 63 LYS D O 1
ATOM 3032 N N . SER D 1 40 ? -21.957 7.256 -3.940 1.00 47.36 64 SER D N 1
ATOM 3033 C CA . SER D 1 40 ? -21.166 8.450 -4.285 1.00 49.19 64 SER D CA 1
ATOM 3034 C C . SER D 1 40 ? -21.061 8.665 -5.802 1.00 48.86 64 SER D C 1
ATOM 3035 O O . SER D 1 40 ? -21.166 9.786 -6.267 1.00 50.57 64 SER D O 1
ATOM 3038 N N . LYS D 1 41 ? -20.798 7.605 -6.558 1.00 47.47 65 LYS D N 1
ATOM 3039 C CA . LYS D 1 41 ? -20.610 7.737 -8.001 1.00 46.13 65 LYS D CA 1
ATOM 3040 C C . LYS D 1 41 ? -21.903 8.120 -8.696 1.00 46.52 65 LYS D C 1
ATOM 3041 O O . LYS D 1 41 ? -21.910 9.071 -9.497 1.00 47.62 65 LYS D O 1
ATOM 3047 N N . LEU D 1 42 ? -22.993 7.413 -8.402 1.00 45.13 66 LEU D N 1
ATOM 3048 C CA . LEU D 1 42 ? -24.278 7.836 -8.958 1.00 46.93 66 LEU D CA 1
ATOM 3049 C C . LEU D 1 42 ? -24.600 9.299 -8.572 1.00 47.74 66 LEU D C 1
ATOM 3050 O O . LEU D 1 42 ? -24.993 10.126 -9.423 1.00 49.70 66 LEU D O 1
ATOM 3055 N N . GLU D 1 43 ? -24.415 9.637 -7.306 1.00 47.00 67 GLU D N 1
ATOM 3056 C CA . GLU D 1 43 ? -24.583 11.008 -6.899 1.00 48.45 67 GLU D CA 1
ATOM 3057 C C . GLU D 1 43 ? -23.811 11.975 -7.798 1.00 48.29 67 GLU D C 1
ATOM 3058 O O . GLU D 1 43 ? -24.373 12.935 -8.300 1.00 46.62 67 GLU D O 1
ATOM 3064 N N . ARG D 1 44 ? -22.525 11.707 -7.992 1.00 48.72 68 ARG D N 1
ATOM 3065 C CA . ARG D 1 44 ? -21.687 12.535 -8.830 1.00 49.21 68 ARG D CA 1
ATOM 3066 C C . ARG D 1 44 ? -22.182 12.503 -10.281 1.00 48.67 68 ARG D C 1
ATOM 3067 O O . ARG D 1 44 ? -22.305 13.525 -10.946 1.00 46.99 68 ARG D O 1
ATOM 3075 N N . PHE D 1 45 ? -22.504 11.317 -10.759 1.00 48.67 69 PHE D N 1
ATOM 3076 C CA . PHE D 1 45 ? -23.053 11.206 -12.092 1.00 48.49 69 PHE D CA 1
ATOM 3077 C C . PHE D 1 45 ? -24.320 12.065 -12.263 1.00 48.76 69 PHE D C 1
ATOM 3078 O O . PHE D 1 45 ? -24.364 12.985 -13.099 1.00 48.14 69 PHE D O 1
ATOM 3086 N N . VAL D 1 46 ? -25.345 11.754 -11.478 1.00 48.28 70 VAL D N 1
ATOM 3087 C CA . VAL D 1 46 ? -26.630 12.446 -11.588 1.00 48.58 70 VAL D CA 1
ATOM 3088 C C . VAL D 1 46 ? -26.480 13.957 -11.316 1.00 49.42 70 VAL D C 1
ATOM 3089 O O . VAL D 1 46 ? -27.170 14.786 -11.911 1.00 50.20 70 VAL D O 1
ATOM 3093 N N . SER D 1 47 ? -25.546 14.298 -10.441 1.00 49.45 71 SER D N 1
ATOM 3094 C CA . SER D 1 47 ? -25.293 15.681 -10.081 1.00 50.30 71 SER D CA 1
ATOM 3095 C C . SER D 1 47 ? -24.921 16.489 -11.305 1.00 49.70 71 SER D C 1
ATOM 3096 O O . SER D 1 47 ? -25.626 17.424 -11.656 1.00 50.81 71 SER D O 1
ATOM 3099 N N . GLY D 1 48 ? -23.814 16.132 -11.945 1.00 48.84 72 GLY D N 1
ATOM 3100 C CA . GLY D 1 48 ? -23.299 16.894 -13.073 1.00 48.56 72 GLY D CA 1
ATOM 3101 C C . GLY D 1 48 ? -23.871 16.438 -14.405 1.00 48.90 72 GLY D C 1
ATOM 3102 O O . GLY D 1 48 ? -23.287 16.674 -15.465 1.00 48.89 72 GLY D O 1
ATOM 3103 N N . TYR D 1 49 ? -25.012 15.765 -14.356 1.00 48.52 73 TYR D N 1
ATOM 3104 C CA . TYR D 1 49 ? -25.700 15.399 -15.572 1.00 47.80 73 TYR D CA 1
ATOM 3105 C C . TYR D 1 49 ? -26.231 16.683 -16.196 1.00 48.29 73 TYR D C 1
ATOM 3106 O O . TYR D 1 49 ? -26.507 17.647 -15.478 1.00 48.04 73 TYR D O 1
ATOM 3115 N N . LYS D 1 50 ? -26.347 16.699 -17.527 1.00 48.31 74 LYS D N 1
ATOM 3116 C CA . LYS D 1 50 ? -26.837 17.870 -18.244 1.00 48.94 74 LYS D CA 1
ATOM 3117 C C . LYS D 1 50 ? -28.093 17.603 -19.098 1.00 49.28 74 LYS D C 1
ATOM 3118 O O . LYS D 1 50 ? -28.031 17.020 -20.193 1.00 49.69 74 LYS D O 1
ATOM 3124 N N . MET D 1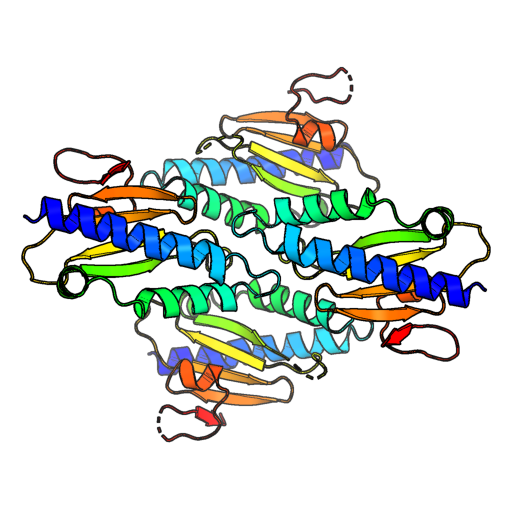 51 ? -29.238 18.030 -18.580 1.00 48.53 75 MET D N 1
ATOM 3125 C CA . MET D 1 51 ? -30.479 17.996 -19.324 1.00 47.73 75 MET D CA 1
ATOM 3126 C C . MET D 1 51 ? -30.428 19.148 -20.354 1.00 47.77 75 MET D C 1
ATOM 3127 O O . MET D 1 51 ? -29.465 19.942 -20.322 1.00 46.58 75 MET D O 1
ATOM 3132 N N . ASN D 1 52 ? -31.423 19.251 -21.253 1.00 47.33 76 ASN D N 1
ATOM 3133 C CA . ASN D 1 52 ? -31.501 20.440 -22.105 1.00 48.32 76 ASN D CA 1
ATOM 3134 C C . ASN D 1 52 ? -31.200 21.620 -21.212 1.00 47.81 76 ASN D C 1
ATOM 3135 O O . ASN D 1 52 ? -31.724 21.703 -20.108 1.00 46.90 76 ASN D O 1
ATOM 3140 N N . PRO D 1 53 ? -30.383 22.559 -21.691 1.00 47.68 77 PRO D N 1
ATOM 3141 C CA . PRO D 1 53 ? -30.121 23.665 -20.779 1.00 47.96 77 PRO D CA 1
ATOM 3142 C C . PRO D 1 53 ? -31.427 24.361 -20.340 1.00 47.98 77 PRO D C 1
ATOM 3143 O O . PRO D 1 53 ? -31.395 25.255 -19.495 1.00 49.02 77 PRO D O 1
ATOM 3147 N N . LYS D 1 54 ? -32.557 23.937 -20.907 1.00 47.24 78 LYS D N 1
ATOM 3148 C CA . LYS D 1 54 ? -33.852 24.585 -20.681 1.00 46.14 78 LYS D CA 1
ATOM 3149 C C . LYS D 1 54 ? -34.669 23.834 -19.632 1.00 45.29 78 LYS D C 1
ATOM 3150 O O . LYS D 1 54 ? -35.516 24.406 -18.947 1.00 43.72 78 LYS D O 1
ATOM 3151 N N . ILE D 1 55 ? -34.406 22.540 -19.519 1.00 45.64 79 ILE D N 1
ATOM 3152 C CA . ILE D 1 55 ? -34.956 21.762 -18.440 1.00 46.27 79 ILE D CA 1
ATOM 3153 C C . ILE D 1 55 ? -34.103 21.977 -17.199 1.00 45.60 79 ILE D C 1
ATOM 3154 O O . ILE D 1 55 ? -34.623 22.104 -16.101 1.00 45.97 79 ILE D O 1
ATOM 3159 N N . ALA D 1 56 ? -32.798 22.056 -17.401 1.00 45.32 80 ALA D N 1
ATOM 3160 C CA . ALA D 1 56 ? -31.832 22.226 -16.321 1.00 45.23 80 ALA D CA 1
ATOM 3161 C C . ALA D 1 56 ? -32.021 23.596 -15.669 1.00 45.65 80 ALA D C 1
ATOM 3162 O O . ALA D 1 56 ? -31.798 23.774 -14.460 1.00 44.69 80 ALA D O 1
ATOM 3164 N N . GLU D 1 57 ? -32.431 24.560 -16.482 1.00 45.63 81 GLU D N 1
ATOM 3165 C CA . GLU D 1 57 ? -32.730 25.891 -15.985 1.00 47.54 81 GLU D CA 1
ATOM 3166 C C . GLU D 1 57 ? -33.895 25.883 -14.947 1.00 46.12 81 GLU D C 1
ATOM 3167 O O . GLU D 1 57 ? -34.023 26.806 -14.153 1.00 45.79 81 GLU D O 1
ATOM 3173 N N . LYS D 1 58 ? -34.718 24.830 -14.961 1.00 45.03 82 LYS D N 1
ATOM 3174 C CA . LYS D 1 58 ? -36.021 24.807 -14.281 1.00 44.81 82 LYS D CA 1
ATOM 3175 C C . LYS D 1 58 ? -36.074 23.868 -13.096 1.00 45.20 82 LYS D C 1
ATOM 3176 O O . LYS D 1 58 ? -36.821 24.093 -12.149 1.00 43.97 82 LYS D O 1
ATOM 3182 N N . TYR D 1 59 ? -35.287 22.799 -13.179 1.00 45.52 83 TYR D N 1
ATOM 3183 C CA . TYR D 1 59 ? -35.405 21.670 -12.304 1.00 46.26 83 TYR D CA 1
ATOM 3184 C C . TYR D 1 59 ? -34.046 21.189 -11.792 1.00 47.73 83 TYR D C 1
ATOM 3185 O O . TYR D 1 59 ? -33.028 21.259 -12.493 1.00 47.21 83 TYR D O 1
ATOM 3194 N N . ASN D 1 60 ? -34.054 20.697 -10.557 1.00 48.91 84 ASN D N 1
ATOM 3195 C CA . ASN D 1 60 ? -32.949 19.917 -9.987 1.00 49.26 84 ASN D CA 1
ATOM 3196 C C . ASN D 1 60 ? -33.330 18.439 -9.957 1.00 49.37 84 ASN D C 1
ATOM 3197 O O . ASN D 1 60 ? -34.389 18.066 -9.444 1.00 48.07 84 ASN D O 1
ATOM 3202 N N . VAL D 1 61 ? -32.444 17.595 -10.470 1.00 50.20 85 VAL D N 1
ATOM 3203 C CA . VAL D 1 61 ? -32.623 16.150 -10.350 1.00 49.62 85 VAL D CA 1
ATOM 3204 C C . VAL D 1 61 ? -31.639 15.550 -9.339 1.00 48.78 85 VAL D C 1
ATOM 3205 O O . VAL D 1 61 ? -30.430 15.784 -9.417 1.00 49.21 85 VAL D O 1
ATOM 3209 N N . SER D 1 62 ? -32.166 14.795 -8.377 1.00 47.56 86 SER D N 1
ATOM 3210 C CA . SER D 1 62 ? -31.333 14.152 -7.365 1.00 46.33 86 SER D CA 1
ATOM 3211 C C . SER D 1 62 ? -31.610 12.648 -7.239 1.00 46.95 86 SER D C 1
ATOM 3212 O O . SER D 1 62 ? -32.699 12.168 -7.572 1.00 45.93 86 SER D O 1
ATOM 3215 N N . VAL D 1 63 ? -30.625 11.907 -6.737 1.00 46.71 87 VAL D N 1
ATOM 3216 C CA . VAL D 1 63 ? -30.773 10.484 -6.583 1.00 46.29 87 VAL D CA 1
ATOM 3217 C C . VAL D 1 63 ? -30.770 10.117 -5.119 1.00 48.42 87 VAL D C 1
ATOM 3218 O O . VAL D 1 63 ? -30.149 10.822 -4.301 1.00 48.40 87 VAL D O 1
ATOM 3222 N N . HIS D 1 64 ? -31.435 8.990 -4.800 1.00 48.49 88 HIS D N 1
ATOM 3223 C CA . HIS D 1 64 ? -31.654 8.588 -3.421 1.00 48.01 88 HIS D CA 1
ATOM 3224 C C . HIS D 1 64 ? -31.756 7.092 -3.278 1.00 47.74 88 HIS D C 1
ATOM 3225 O O . HIS D 1 64 ? -32.291 6.415 -4.145 1.00 47.21 88 HIS D O 1
ATOM 3232 N N . PHE D 1 65 ? -31.268 6.599 -2.148 1.00 48.52 89 PHE D N 1
ATOM 3233 C CA . PHE D 1 65 ? -31.214 5.165 -1.851 1.00 49.58 89 PHE D CA 1
ATOM 3234 C C . PHE D 1 65 ? -32.088 4.737 -0.648 1.00 49.08 89 PHE D C 1
ATOM 3235 O O . PHE D 1 65 ? -31.889 5.185 0.484 1.00 48.53 89 PHE D O 1
ATOM 3243 N N . LYS D 1 70 ? -29.347 -2.547 0.887 1.00 51.17 94 LYS D N 1
ATOM 3244 C CA . LYS D 1 70 ? -29.539 -2.608 -0.556 1.00 51.46 94 LYS D CA 1
ATOM 3245 C C . LYS D 1 70 ? -29.502 -1.227 -1.204 1.00 51.91 94 LYS D C 1
ATOM 3246 O O . LYS D 1 70 ? -30.487 -0.797 -1.807 1.00 52.19 94 LYS D O 1
ATOM 3252 N N . PRO D 1 71 ? -28.359 -0.524 -1.083 1.00 52.18 95 PRO D N 1
ATOM 3253 C CA . PRO D 1 71 ? -28.194 0.779 -1.721 1.00 51.87 95 PRO D CA 1
ATOM 3254 C C . PRO D 1 71 ? -27.970 0.637 -3.222 1.00 51.46 95 PRO D C 1
ATOM 3255 O O . PRO D 1 71 ? -27.723 1.625 -3.914 1.00 51.95 95 PRO D O 1
ATOM 3259 N N . ARG D 1 72 ? -28.061 -0.589 -3.721 1.00 50.61 96 ARG D N 1
ATOM 3260 C CA . ARG D 1 72 ? -28.051 -0.814 -5.158 1.00 49.82 96 ARG D CA 1
ATOM 3261 C C . ARG D 1 72 ? -29.405 -0.444 -5.797 1.00 49.84 96 ARG D C 1
ATOM 3262 O O . ARG D 1 72 ? -29.529 -0.396 -7.025 1.00 50.06 96 ARG D O 1
ATOM 3270 N N . ALA D 1 73 ? -30.416 -0.192 -4.963 1.00 48.94 97 ALA D N 1
ATOM 3271 C CA . ALA D 1 73 ? -31.717 0.278 -5.460 1.00 49.50 97 ALA D CA 1
ATOM 3272 C C . ALA D 1 73 ? -31.898 1.783 -5.193 1.00 49.72 97 ALA D C 1
ATOM 3273 O O . ALA D 1 73 ? -31.540 2.278 -4.127 1.00 50.63 97 ALA D O 1
ATOM 3275 N N . TYR D 1 74 ? -32.452 2.515 -6.147 1.00 48.96 98 TYR D N 1
ATOM 3276 C CA . TYR D 1 74 ? -32.446 3.964 -6.023 1.00 49.11 98 TYR D CA 1
ATOM 3277 C C . TYR D 1 74 ? -33.646 4.626 -6.714 1.00 48.45 98 TYR D C 1
ATOM 3278 O O . TYR D 1 74 ? -34.258 4.040 -7.605 1.00 48.83 98 TYR D O 1
ATOM 3287 N N . SER D 1 75 ? -33.953 5.858 -6.322 1.00 47.92 99 SER D N 1
ATOM 3288 C CA . SER D 1 75 ? -34.905 6.660 -7.074 1.00 48.10 99 SER D CA 1
ATOM 3289 C C . SER D 1 75 ? -34.356 7.991 -7.541 1.00 48.39 99 SER D C 1
ATOM 3290 O O . SER D 1 75 ? -33.366 8.516 -7.038 1.00 49.70 99 SER D O 1
ATOM 3293 N N . LEU D 1 76 ? -35.033 8.561 -8.514 1.00 49.11 100 LEU D N 1
ATOM 3294 C CA . LEU D 1 76 ? -34.732 9.912 -8.949 1.00 48.14 100 LEU D CA 1
ATOM 3295 C C . LEU D 1 76 ? -35.922 10.807 -8.655 1.00 47.76 100 LEU D C 1
ATOM 3296 O O . LEU D 1 76 ? -37.057 10.466 -9.004 1.00 48.04 100 LEU D O 1
ATOM 3301 N N . VAL D 1 77 ? -35.639 11.955 -8.032 1.00 46.47 101 VAL D N 1
ATOM 3302 C CA . VAL D 1 77 ? -36.612 12.961 -7.742 1.00 45.10 101 VAL D CA 1
ATOM 3303 C C . VAL D 1 77 ? -36.231 14.209 -8.541 1.00 45.77 101 VAL D C 1
ATOM 3304 O O . VAL D 1 77 ? -35.072 14.611 -8.586 1.00 46.31 101 VAL D O 1
ATOM 3308 N N . GLY D 1 78 ? -37.218 14.807 -9.191 1.00 44.86 102 GLY D N 1
ATOM 3309 C CA . GLY D 1 78 ? -37.027 16.052 -9.921 1.00 44.76 102 GLY D CA 1
ATOM 3310 C C . GLY D 1 78 ? -38.037 17.085 -9.458 1.00 44.52 102 GLY D C 1
ATOM 3311 O O . GLY D 1 78 ? -39.249 16.838 -9.437 1.00 44.89 102 GLY D O 1
ATOM 3312 N N . VAL D 1 79 ? -37.539 18.246 -9.064 1.00 43.43 103 VAL D N 1
ATOM 3313 C CA . VAL D 1 79 ? -38.382 19.261 -8.465 1.00 42.47 103 VAL D CA 1
ATOM 3314 C C . VAL D 1 79 ? -37.906 20.607 -8.985 1.00 42.15 103 VAL D C 1
ATOM 3315 O O . VAL D 1 79 ? -36.759 20.738 -9.373 1.00 42.29 103 VAL D O 1
ATOM 3319 N N . PRO D 1 80 ? -38.813 21.585 -9.058 1.00 42.44 104 PRO D N 1
ATOM 3320 C CA . PRO D 1 80 ? -38.549 22.906 -9.580 1.00 42.14 104 PRO D CA 1
ATOM 3321 C C . PRO D 1 80 ? -37.481 23.649 -8.788 1.00 44.85 104 PRO D C 1
ATOM 3322 O O . PRO D 1 80 ? -37.386 23.517 -7.559 1.00 45.17 104 PRO D O 1
ATOM 3326 N N . LYS D 1 81 ? -36.665 24.425 -9.489 1.00 45.58 105 LYS D N 1
ATOM 3327 C CA . LYS D 1 81 ? -35.769 25.305 -8.807 1.00 46.40 105 LYS D CA 1
ATOM 3328 C C . LYS D 1 81 ? -36.588 26.398 -8.159 1.00 47.25 105 LYS D C 1
ATOM 3329 O O . LYS D 1 81 ? -37.698 26.712 -8.605 1.00 47.51 105 LYS D O 1
ATOM 3335 N N . THR D 1 82 ? -36.027 26.940 -7.079 1.00 47.13 106 THR D N 1
ATOM 3336 C CA . THR D 1 82 ? -36.541 28.096 -6.376 1.00 46.24 106 THR D CA 1
ATOM 3337 C C . THR D 1 82 ? -36.522 29.259 -7.346 1.00 44.96 106 THR D C 1
ATOM 3338 O O . THR D 1 82 ? -35.556 29.439 -8.067 1.00 42.77 106 THR D O 1
ATOM 3342 N N . GLY D 1 83 ? -37.608 30.026 -7.370 1.00 44.39 107 GLY D N 1
ATOM 3343 C CA . GLY D 1 83 ? -37.651 31.248 -8.128 1.00 44.03 107 GLY D CA 1
ATOM 3344 C C . GLY D 1 83 ? -38.252 31.055 -9.501 1.00 44.94 107 GLY D C 1
ATOM 3345 O O . GLY D 1 83 ? -38.261 31.984 -10.298 1.00 44.82 107 GLY D O 1
ATOM 3346 N N . THR D 1 84 ? -38.752 29.845 -9.781 1.00 45.00 108 THR D N 1
ATOM 3347 C CA . THR D 1 84 ? -39.305 29.524 -11.093 1.00 43.41 108 THR D CA 1
ATOM 3348 C C . THR D 1 84 ? -40.811 29.667 -11.103 1.00 44.11 108 THR D C 1
ATOM 3349 O O . THR D 1 84 ? -41.393 29.752 -12.177 1.00 45.27 108 THR D O 1
ATOM 3353 N N . GLY D 1 85 ? -41.438 29.672 -9.920 1.00 43.95 109 GLY D N 1
ATOM 3354 C CA . GLY D 1 85 ? -42.899 29.689 -9.781 1.00 44.37 109 GLY D CA 1
ATOM 3355 C C . GLY D 1 85 ? -43.557 28.317 -9.988 1.00 46.38 109 GLY D C 1
ATOM 3356 O O . GLY D 1 85 ? -44.792 28.177 -9.910 1.00 46.26 109 GLY D O 1
ATOM 3357 N N . TYR D 1 86 ? -42.726 27.306 -10.253 1.00 47.57 110 TYR D N 1
ATOM 3358 C CA . TYR D 1 86 ? -43.175 25.979 -10.684 1.00 47.56 110 TYR D CA 1
ATOM 3359 C C . TYR D 1 86 ? -43.415 25.078 -9.489 1.00 48.50 110 TYR D C 1
ATOM 3360 O O . TYR D 1 86 ? -42.898 25.348 -8.418 1.00 48.44 110 TYR D O 1
ATOM 3369 N N . THR D 1 87 ? -44.162 23.988 -9.695 1.00 49.41 111 THR D N 1
ATOM 3370 C CA . THR D 1 87 ? -44.623 23.127 -8.601 1.00 49.63 111 THR D CA 1
ATOM 3371 C C . THR D 1 87 ? -44.593 21.661 -9.008 1.00 48.23 111 THR D C 1
ATOM 3372 O O . THR D 1 87 ? -44.284 20.772 -8.227 1.00 46.96 111 THR D O 1
ATOM 3376 N N . LEU D 1 88 ? -44.973 21.415 -10.248 1.00 48.41 112 LEU D N 1
ATOM 3377 C CA . LEU D 1 88 ? -45.178 20.061 -10.714 1.00 48.33 112 LEU D CA 1
ATOM 3378 C C . LEU D 1 88 ? -43.841 19.342 -10.617 1.00 48.18 112 LEU D C 1
ATOM 3379 O O . LEU D 1 88 ? -42.808 19.873 -11.040 1.00 48.43 112 LEU D O 1
ATOM 3384 N N . SER D 1 89 ? -43.864 18.136 -10.059 1.00 48.19 113 SER D N 1
ATOM 3385 C CA . SER D 1 89 ? -42.627 17.423 -9.797 1.00 48.33 113 SER D CA 1
ATOM 3386 C C . SER D 1 89 ? -42.640 15.973 -10.312 1.00 48.69 113 SER D C 1
ATOM 3387 O O . SER D 1 89 ? -43.608 15.538 -10.982 1.00 48.74 113 SER D O 1
ATOM 3390 N N . VAL D 1 90 ? -41.544 15.248 -10.064 1.00 48.32 114 VAL D N 1
ATOM 3391 C CA . VAL D 1 90 ? -41.409 13.864 -10.552 1.00 47.61 114 VAL D CA 1
ATOM 3392 C C . VAL D 1 90 ? -40.567 12.984 -9.621 1.00 46.78 114 VAL D C 1
ATOM 3393 O O . VAL D 1 90 ? -39.626 13.457 -8.973 1.00 46.46 114 VAL D O 1
ATOM 3397 N N . TRP D 1 91 ? -40.928 11.702 -9.559 1.00 46.51 115 TRP D N 1
ATOM 3398 C CA . TRP D 1 91 ? -40.064 10.662 -8.952 1.00 45.93 115 TRP D CA 1
ATOM 3399 C C . TRP D 1 91 ? -40.293 9.307 -9.617 1.00 44.98 115 TRP D C 1
ATOM 3400 O O . TRP D 1 91 ? -41.359 9.013 -10.150 1.00 44.82 115 TRP D O 1
ATOM 3411 N N . MET D 1 92 ? -39.274 8.484 -9.586 1.00 44.75 116 MET D N 1
ATOM 3412 C CA . MET D 1 92 ? -39.311 7.204 -10.251 1.00 44.25 116 MET D CA 1
ATOM 3413 C C . MET D 1 92 ? -38.189 6.435 -9.627 1.00 44.84 116 MET D C 1
ATOM 3414 O O . MET D 1 92 ? -37.281 7.028 -9.063 1.00 45.51 116 MET D O 1
ATOM 3419 N N . ASN D 1 93 ? -38.254 5.118 -9.697 1.00 45.62 117 ASN D N 1
ATOM 3420 C CA . ASN D 1 93 ? -37.234 4.302 -9.070 1.00 46.80 117 ASN D CA 1
ATOM 3421 C C . ASN D 1 93 ? -36.537 3.431 -10.110 1.00 46.96 117 ASN D C 1
ATOM 3422 O O . ASN D 1 93 ? -36.903 3.450 -11.286 1.00 47.11 117 ASN D O 1
ATOM 3427 N N . SER D 1 94 ? -35.553 2.668 -9.656 1.00 47.03 118 SER D N 1
ATOM 3428 C CA . SER D 1 94 ? -34.659 1.934 -10.532 1.00 48.94 118 SER D CA 1
ATOM 3429 C C . SER D 1 94 ? -35.300 0.713 -11.157 1.00 50.47 118 SER D C 1
ATOM 3430 O O . SER D 1 94 ? -34.706 0.086 -12.043 1.00 51.12 118 SER D O 1
ATOM 3433 N N . VAL D 1 95 ? -36.491 0.356 -10.679 1.00 51.91 119 VAL D N 1
ATOM 3434 C CA . VAL D 1 95 ? -37.185 -0.822 -11.189 1.00 53.30 119 VAL D CA 1
ATOM 3435 C C . VAL D 1 95 ? -38.351 -0.476 -12.119 1.00 54.40 119 VAL D C 1
ATOM 3436 O O . VAL D 1 95 ? -39.274 -1.277 -12.286 1.00 55.87 119 VAL D O 1
ATOM 3440 N N . GLY D 1 96 ? -38.310 0.707 -12.731 1.00 54.62 120 GLY D N 1
ATOM 3441 C CA . GLY D 1 96 ? -39.245 1.027 -13.811 1.00 54.18 120 GLY D CA 1
ATOM 3442 C C . GLY D 1 96 ? -40.506 1.777 -13.421 1.00 53.71 120 GLY D C 1
ATOM 3443 O O . GLY D 1 96 ? -41.272 2.179 -14.301 1.00 53.74 120 GLY D O 1
ATOM 3444 N N . ASP D 1 97 ? -40.720 1.980 -12.117 1.00 52.36 121 ASP D N 1
ATOM 3445 C CA . ASP D 1 97 ? -41.879 2.746 -11.633 1.00 51.18 121 ASP D CA 1
ATOM 3446 C C . ASP D 1 97 ? -41.700 4.261 -11.740 1.00 50.94 121 ASP D C 1
ATOM 3447 O O . ASP D 1 97 ? -40.815 4.815 -11.104 1.00 50.22 121 ASP D O 1
ATOM 3452 N N . GLY D 1 98 ? -42.564 4.919 -12.527 1.00 50.88 122 GLY D N 1
ATOM 3453 C CA . GLY D 1 98 ? -42.550 6.374 -12.707 1.00 49.59 122 GLY D CA 1
ATOM 3454 C C . GLY D 1 98 ? -43.802 7.058 -12.176 1.00 49.71 122 GLY D C 1
ATOM 3455 O O . GLY D 1 98 ? -44.889 6.474 -12.194 1.00 50.28 122 GLY D O 1
ATOM 3456 N N . TYR D 1 99 ? -43.653 8.295 -11.699 1.00 48.70 123 TYR D N 1
ATOM 3457 C CA . TYR D 1 99 ? -44.770 9.066 -11.159 1.00 48.66 123 TYR D CA 1
ATOM 3458 C C . TYR D 1 99 ? -44.654 10.559 -11.435 1.00 48.19 123 TYR D C 1
ATOM 3459 O O . TYR D 1 99 ? -43.587 11.165 -11.284 1.00 49.17 123 TYR D O 1
ATOM 3468 N N . LYS D 1 100 ? -45.782 11.151 -11.802 1.00 46.78 124 LYS D N 1
ATOM 3469 C CA . LYS D 1 100 ? -45.887 12.582 -11.970 1.00 44.91 124 LYS D CA 1
ATOM 3470 C C . LYS D 1 100 ? -46.628 13.162 -10.779 1.00 44.24 124 LYS D C 1
ATOM 3471 O O . LYS D 1 100 ? -47.715 12.685 -10.448 1.00 43.27 124 LYS D O 1
ATOM 3477 N N . CYS D 1 101 ? -46.046 14.202 -10.168 1.00 43.52 125 CYS D N 1
ATOM 3478 C CA . CYS D 1 101 ? -46.550 14.782 -8.914 1.00 43.89 125 CYS D CA 1
ATOM 3479 C C . CYS D 1 101 ? -47.057 16.219 -8.973 1.00 43.60 125 CYS D C 1
ATOM 3480 O O . CYS D 1 101 ? -46.640 17.006 -9.810 1.00 43.49 125 CYS D O 1
ATOM 3483 N N . ARG D 1 102 ? -47.934 16.576 -8.037 1.00 44.26 126 ARG D N 1
ATOM 3484 C CA . ARG D 1 102 ? -48.488 17.941 -7.993 1.00 44.36 126 ARG D CA 1
ATOM 3485 C C . ARG D 1 102 ? -47.503 18.972 -7.381 1.00 45.50 126 ARG D C 1
ATOM 3486 O O . ARG D 1 102 ? -47.458 20.144 -7.802 1.00 46.22 126 ARG D O 1
ATOM 3494 N N . ASP D 1 103 ? -46.727 18.536 -6.393 1.00 44.38 127 ASP D N 1
ATOM 3495 C CA . ASP D 1 103 ? -45.814 19.439 -5.714 1.00 46.59 127 ASP D CA 1
ATOM 3496 C C . ASP D 1 103 ? -44.486 18.742 -5.419 1.00 46.34 127 ASP D C 1
ATOM 3497 O O . ASP D 1 103 ? -44.357 17.528 -5.622 1.00 46.21 127 ASP D O 1
ATOM 3502 N N . ALA D 1 104 ? -43.517 19.500 -4.915 1.00 45.97 128 ALA D N 1
ATOM 3503 C CA . ALA D 1 104 ? -42.198 18.942 -4.655 1.00 46.55 128 ALA D CA 1
ATOM 3504 C C . ALA D 1 104 ? -42.255 17.995 -3.461 1.00 47.28 128 ALA D C 1
ATOM 3505 O O . ALA D 1 104 ? -41.598 16.943 -3.474 1.00 47.86 128 ALA D O 1
ATOM 3507 N N . ALA D 1 105 ? -43.046 18.350 -2.440 1.00 47.26 129 ALA D N 1
ATOM 3508 C CA . ALA D 1 105 ? -43.165 17.502 -1.231 1.00 47.73 129 ALA D CA 1
ATOM 3509 C C . ALA D 1 105 ? -43.601 16.071 -1.583 1.00 48.92 129 ALA D C 1
ATOM 3510 O O . ALA D 1 105 ? -43.071 15.105 -1.021 1.00 48.84 129 ALA D O 1
ATOM 3512 N N . SER D 1 106 ? -44.540 15.930 -2.519 1.00 48.45 130 SER D N 1
ATOM 3513 C CA . SER D 1 106 ? -45.033 14.601 -2.865 1.00 50.09 130 SER D CA 1
ATOM 3514 C C . SER D 1 106 ? -44.007 13.727 -3.615 1.00 50.42 130 SER D C 1
ATOM 3515 O O . SER D 1 106 ? -43.982 12.492 -3.434 1.00 50.48 130 SER D O 1
ATOM 3518 N N . ALA D 1 107 ? -43.162 14.347 -4.436 1.00 49.25 131 ALA D N 1
ATOM 3519 C CA . ALA D 1 107 ? -42.188 13.556 -5.184 1.00 49.49 131 ALA D CA 1
ATOM 3520 C C . ALA D 1 107 ? -41.089 13.101 -4.242 1.00 49.02 131 ALA D C 1
ATOM 3521 O O . ALA D 1 107 ? -40.656 11.955 -4.280 1.00 49.71 131 ALA D O 1
ATOM 3523 N N . ARG D 1 108 ? -40.672 14.002 -3.373 1.00 48.69 132 ARG D N 1
ATOM 3524 C CA . ARG D 1 108 ? -39.612 13.723 -2.420 1.00 49.46 132 ARG D CA 1
ATOM 3525 C C . ARG D 1 108 ? -40.024 12.628 -1.436 1.00 48.86 132 ARG D C 1
ATOM 3526 O O . ARG D 1 108 ? -39.185 11.870 -0.934 1.00 45.74 132 ARG D O 1
ATOM 3534 N N . ALA D 1 109 ? -41.334 12.570 -1.178 1.00 48.71 133 ALA D N 1
ATOM 3535 C CA . ALA D 1 109 ? -41.922 11.558 -0.307 1.00 48.23 133 ALA D CA 1
ATOM 3536 C C . ALA D 1 109 ? -42.322 10.303 -1.099 1.00 47.97 133 ALA D C 1
ATOM 3537 O O . ALA D 1 109 ? -42.736 9.301 -0.515 1.00 47.51 133 ALA D O 1
ATOM 3539 N N . HIS D 1 110 ? -42.181 10.358 -2.421 1.00 47.11 134 HIS D N 1
ATOM 3540 C CA . HIS D 1 110 ? -42.485 9.205 -3.269 1.00 47.17 134 HIS D CA 1
ATOM 3541 C C . HIS D 1 110 ? -43.923 8.753 -3.030 1.00 46.84 134 HIS D C 1
ATOM 3542 O O . HIS D 1 110 ? -44.180 7.569 -2.817 1.00 46.38 134 HIS D O 1
ATOM 3549 N N . LEU D 1 111 ? -44.851 9.698 -3.055 1.00 47.10 135 LEU D N 1
ATOM 3550 C CA . LEU D 1 111 ? -46.260 9.368 -2.987 1.00 47.45 135 LEU D CA 1
ATOM 3551 C C . LEU D 1 111 ? -46.759 8.652 -4.246 1.00 49.06 135 LEU D C 1
ATOM 3552 O O . LEU D 1 111 ? -46.306 8.927 -5.371 1.00 50.31 135 LEU D O 1
ATOM 3557 N N . GLU D 1 112 ? -47.694 7.726 -4.043 1.00 50.14 136 GLU D N 1
ATOM 3558 C CA . GLU D 1 112 ? -48.272 6.957 -5.133 1.00 51.45 136 GLU D CA 1
ATOM 3559 C C . GLU D 1 112 ? -49.747 7.317 -5.402 1.00 52.17 136 GLU D C 1
ATOM 3560 O O . GLU D 1 112 ? -50.297 6.998 -6.474 1.00 52.15 136 GLU D O 1
ATOM 3566 N N . THR D 1 113 ? -50.378 8.006 -4.448 1.00 52.27 137 THR D N 1
ATOM 3567 C CA . THR D 1 113 ? -51.793 8.365 -4.593 1.00 52.06 137 THR D CA 1
ATOM 3568 C C . THR D 1 113 ? -52.043 9.873 -4.698 1.00 51.82 137 THR D C 1
ATOM 3569 O O . THR D 1 113 ? -51.501 10.655 -3.920 1.00 52.45 137 THR D O 1
ATOM 3573 N N . LEU D 1 114 ? -52.869 10.253 -5.674 1.00 51.13 138 LEU D N 1
ATOM 3574 C CA . LEU D 1 114 ? -53.434 11.588 -5.769 1.00 50.39 138 LEU D CA 1
ATOM 3575 C C . LEU D 1 114 ? -54.415 11.878 -4.634 1.00 50.63 138 LEU D C 1
ATOM 3576 O O . LEU D 1 114 ? -55.044 10.970 -4.088 1.00 49.66 138 LEU D O 1
ATOM 3581 N N . SER D 1 115 ? -54.547 13.161 -4.300 1.00 51.25 139 SER D N 1
ATOM 3582 C CA . SER D 1 115 ? -55.347 13.594 -3.159 1.00 51.48 139 SER D CA 1
ATOM 3583 C C . SER D 1 115 ? -55.421 15.117 -3.080 1.00 51.18 139 SER D C 1
ATOM 3584 O O . SER D 1 115 ? -56.351 15.735 -3.599 1.00 50.74 139 SER D O 1
ATOM 3587 N N . VAL D 1 118 ? -52.555 17.818 -3.872 1.00 35.67 142 VAL D N 1
ATOM 3588 C CA . VAL D 1 118 ? -51.267 17.153 -3.617 1.00 36.77 142 VAL D CA 1
ATOM 3589 C C . VAL D 1 118 ? -51.244 15.704 -4.129 1.00 37.64 142 VAL D C 1
ATOM 3590 O O . VAL D 1 118 ? -52.241 15.203 -4.656 1.00 39.41 142 VAL D O 1
ATOM 3594 N N . GLY D 1 119 ? -50.107 15.038 -3.978 1.00 37.36 143 GLY D N 1
ATOM 3595 C CA . GLY D 1 119 ? -49.998 13.646 -4.350 1.00 39.28 143 GLY D CA 1
ATOM 3596 C C . GLY D 1 119 ? -49.315 13.433 -5.682 1.00 41.11 143 GLY D C 1
ATOM 3597 O O . GLY D 1 119 ? -48.854 14.390 -6.322 1.00 42.25 143 GLY D O 1
ATOM 3598 N N . CYS D 1 120 ? -49.254 12.167 -6.088 1.00 41.75 144 CYS D N 1
ATOM 3599 C CA . CYS D 1 120 ? -48.701 11.753 -7.370 1.00 43.11 144 CYS D CA 1
ATOM 3600 C C . CYS D 1 120 ? -49.598 10.687 -8.032 1.00 43.96 144 CYS D C 1
ATOM 3601 O O . CYS D 1 120 ? -50.520 10.143 -7.411 1.00 43.98 144 CYS D O 1
ATOM 3604 N N . GLU D 1 121 ? -49.328 10.393 -9.298 1.00 44.79 145 GLU D N 1
ATOM 3605 C CA . GLU D 1 121 ? -50.053 9.331 -10.002 1.00 45.66 145 GLU D CA 1
ATOM 3606 C C . GLU D 1 121 ? -49.141 8.670 -11.020 1.00 45.10 145 GLU D C 1
ATOM 3607 O O . GLU D 1 121 ? -48.370 9.344 -11.712 1.00 45.49 145 GLU D O 1
ATOM 3613 N N . ALA D 1 122 ? -49.229 7.351 -11.098 1.00 43.71 146 ALA D N 1
ATOM 3614 C CA . ALA D 1 122 ? -48.384 6.590 -11.997 1.00 42.98 146 ALA D CA 1
ATOM 3615 C C . ALA D 1 122 ? -48.532 7.098 -13.434 1.00 42.56 146 ALA D C 1
ATOM 3616 O O . ALA D 1 122 ? -49.646 7.178 -13.961 1.00 42.64 146 ALA D O 1
ATOM 3618 N N . PHE D 1 123 ? -47.410 7.455 -14.060 1.00 42.06 147 PHE D N 1
ATOM 3619 C CA . PHE D 1 123 ? -47.422 7.893 -15.454 1.00 42.16 147 PHE D CA 1
ATOM 3620 C C . PHE D 1 123 ? -47.574 6.702 -16.389 1.00 41.80 147 PHE D C 1
ATOM 3621 O O . PHE D 1 123 ? -46.614 5.971 -16.610 1.00 41.81 147 PHE D O 1
#

B-factor: mean 47.49, std 4.46, range [27.86, 97.82]

CATH classification: 3.30.540.20

Radius of gyration: 25.24 Å; Cα contacts (8 Å, |Δi|>4): 874; chains: 4; bounding box: 72×77×43 Å

Solvent-accessible surface area: 23563 Å² total; per-residue (Å²): 216,41,144,36,39,10,46,71,0,26,96,30,0,50,31,1,11,78,68,0,62,69,156,18,0,71,48,10,50,31,47,29,87,42,0,56,35,85,0,61,159,54,4,87,44,74,173,15,65,105,123,0,38,124,51,3,73,19,39,16,62,40,49,24,86,80,45,2,21,18,9,10,0,1,0,10,15,67,142,83,71,70,62,72,11,0,0,1,3,7,6,74,52,63,6,18,38,0,108,34,34,70,2,0,140,46,24,32,38,104,73,79,110,114,86,1,0,94,81,130,214,41,168,35,34,12,43,73,0,28,96,31,0,50,30,1,12,81,68,0,59,81,154,20,0,70,40,14,51,29,56,33,84,42,0,50,40,86,0,63,160,53,4,92,46,76,184,15,68,109,115,0,35,121,54,3,76,20,40,18,60,42,58,12,101,82,41,2,19,12,8,11,0,1,0,10,15,66,140,81,71,67,59,68,31,0,0,1,4,8,6,65,53,64,6,21,36,0,91,35,33,69,3,0,138,47,26,31,48,104,66,85,104,114,83,1,0,80,80,135,78,62,51,69,12,46,100,0,60,87,29,0,52,25,0,15,86,81,0,32,100,46,20,141,147,48,83,121,30,6,78,38,15,2,65,0,62,1,33,134,59,5,50,51,67,189,18,85,105,40,9,29,113,42,4,46,16,23,13,46,54,165,106,78,8,6,0,3,0,14,21,72,144,81,36,79,52,64,40,0,0,7,4,29,25,120,66,62,14,21,80,3,126,40,28,65,3,0,137,62,35,63,107,100,73,124,86,0,0,90,108,119,45,163,46,77,14,53,44,0,37,93,28,0,58,25,0,7,73,85,0,62,108,32,15,138,154,33,96,126,20,6,37,35,16,1,55,3,51,0,38,112,69,5,68,59,62,186,16,87,120,26,12,34,122,43,4,42,22,28,11,52,83,201,26,78,42,8,9,0,4,0,23,20,72,140,83,30,76,48,67,40,0,0,10,6,27,18,122,56,66,10,24,50,2,113,26,23,62,4,0,119,63,55,70,107,103,73,102,102,0,0,94,78,82

Nearest PDB structures (foldseek):
  2ope-assembly3_C  TM=1.009E+00  e=8.058E-22  Neisseria meningitidis
  2ope-assembly4_D  TM=9.929E-01  e=3.906E-18  Neisseria meningitidis
  2ope-assembly2_B  TM=9.837E-01  e=7.427E-15  Neisseria meningitidis
  5hz7-assembly1_A  TM=6.430E-01  e=5.890E-02  Neisseria meningitidis
  2i5z-assembly1_O  TM=4.224E-01  e=4.945E+00  Borreliella burgdorferi

Sequence (465 aa):
FEKGYQSQLYTEMVGINNISKQFILKNPLDDNQTIKSKLERFVSGYKMNPKIAEKYNVSVHFVNKEKPRAYSLVGVPKTGTGYTLSVWMNSVGDGYKCRDAASARAHLETLSSDVGCEAFFEKGYQSQLYTEMVGINNISKQFILKNPLDDNQTIKSKLERFVSGYKMNPKIAEKYNVSVHFVNKEKPRAYSLVGVPKTGTGYTLSVWMNSVGDGYKCRDAASARAHLETLSSDVGCEAFEKGYQSQLYTEMVGINNISKQFILKNPLDDNQTIKSKLERFVSGYKMNPKIAEKYNVSVHFVRAYSLVGVPKTGTGYTLSVWMNSVGDGYKCRDAASARAHLETLSVGCEAFEKGYQSQLYTEMVGINNISKQFILKNPLDDNQTIKSKLERFVSGYKMNPKIAEKYNVSVHFKPRAYSLVGVPKTGTGYTLSVWMNSVGDGYKCRDAASARAHLETLSVGCEAF

Foldseek 3Di:
DLVVLLVLLQVVVVVLLVCLVVPQVVPPDDALLRSQVVNQVCQQVPDGDVVNVVFKGKGKADPDSRPSCWIKIWIATPPPDPRAWIKMGTSVGWIWIFQGRVQRVVVFDDDDPRGHIHTD/DLVVLQVQVQVQVVVLLVCLVPPQVPDPDDALQRSQVVNQCCQQPDDGDVVNNVFKHKGKADPDSNCNLFIKIWIATDPPPPRAWIKMDTSVGWIKTFQGRVLSVVVFDDDDVSGHIHTD/DVVLLVQLQVQVVVLLVVLLVVCVVPVVQDVVRSVVVSQVDQQVDDGPPVSVVFWRWGWDDCNKIKIWIAGDPPPPAAKIKMAINVGRIWTARGRVQSVVVFDDDPSHIHD/DQVVLLVVVQVQVVVVLVVLLVQLVVCVVQDLVSSVVVSQVPLQPDDDPVVSVVFWRWGWAEVRSKIKIKIATDPPNPHAWIWMAINVGWIKTARGRVQRVVVFDDPPSGIHTD

Secondary structure (DSSP, 8-state):
-HHHHHHHHHHHHHHHHHHIIIIIIT-SS--HHHHHHHHHHHHHH----HHHHTTEEEEEEES-TT-TTSEEEEEEEPTTSS---EEEEETTS-EEEESSHHHHHHT--SEETTEEEEE-/-HHHHHHHHHHHHHHHHHHIIIIII--SS--HHHHHHHHHHHHHH----HHHHTTEEEEEEES-TT-TTSEEEEEEEPTTSS---EEEEETTS-EEEESSHHHHHHT--SEETTEEEEE-/-HHHHHHHHHHHHHHHHHHHHHHHH-TTS-HHHHHHHHHHHHHH----HHHHTTEEEEEE-----EEEEEEPTTS----EEEEETTS-EEEESSHHHHHHT--SB--BEE-/-HHHHHHHHHHHHHHHHHHHHHHHHH-TTS-HHHHHHHHHHHHHT----HHHHTTEEEEEE--TT--EEEEEEPTTS----EEEEETTS-EEEESSHHHHHTT--SB--BEEE-